Protein 6SXT (pdb70)

Solvent-accessible surface area: 16360 Å² total

Organism: Aspergillus kawachii (strain NBRC 4308) (NCBI:txid1033177)

Radius of gyration: 22.8 Å; Cα contacts (8 Å, |Δi|>4): 1536; chains: 1; bounding box: 48×41×76 Å

CATH classification: 2.60.120.200 (+1 more: 2.80.10.50)

Sequence (482 aa):
SMGPCDIYEAGDTPCVAAHSTTRALYSSFSGALYQLQRGSDDTTTTISPLTAGGIIADASAQDTFCANTTCLITIIYDQSGNGNHLTQAPPGGFDGPDTDGYDNLASAIGAPVTLNGQKAYGVFMSPGTGYRNNEATGTATGDEAEGMYAVLDGTHYNDACCFDYGNAETSSTDTGAGHMEAIYLGNSTTWGYGAGDGPWIMVDMENNLFSGADEGYNSGDPSISSYRFVTAAVKGGADKWAIRGANAASGSLSTYYYSGARPDYSGYNPMSKEGAIILGIGGDNSNGAQGTFYEGVMTSSGYPSDDDTENSVQENIVAAKYVVVGSLVSGPSFTTSGEVVSLRVTTPGYTTRYIAHTDTTVNTQVVDDDSSTTLKEEASWTVVTGLANSQCFSFESVDTPGSYIRHYNFELLLNANDGTKQFHEDATFCPQAALNGEGTSLRSWSYPTRYFRHYENVLYAASNGGVQTTFDSKTSFNNDVSFEIETAFA

Nearest PDB structures (foldseek):
  6sxr-assembly1_A  TM=1.002E+00  e=0.000E+00  Aspergillus luchuensis IFO 4308
  6sxs-assembly1_AAA  TM=1.002E+00  e=0.000E+00  Aspergillus luchuensis
  2d44-assembly1_A  TM=1.001E+00  e=3.714E-102  Aspergillus luchuensis
  3kmv-assembly7_G  TM=8.629E-01  e=7.982E-12  Acetivibrio thermocellus ATCC 27405
  3akh-assembly1_A  TM=3.913E-01  e=1.764E-13  Streptomyces avermitilis MA-4680 = NBRC 14893

Secondary structure (DSSP, 8-state):
---HHHHHHHTT--EEEEEESSB-SSTT--S--EEEEETTT--EEEE-BSSTT-BB-HHHHHHHTTTS-EEEEEE--TTSS---BEEPPP-SS--SSGGGPPBPEEEEEEEEEETTEEEEEEEE-TTB-EEESS--S---BT--EEEEEEEETTS--SSS--EEEEE-TTSS---TTS-EEEEEE---SS-B-STT--EEEEE-SS-EESSSSSSB-TTSPPP--SEEEEEEEEETTEEEEEEEETTEEEEEEEEEESPPSSTT-SS--B--EEEESS-TT------EEEEEEEEESS---HHHHHHHHHHHHHH-EEEPP---SS---TT-EEEEEE-STT-TTEEEEEETTEEEEEE--TTS-HHHHHHT-EEEEE-SS-TTSEEEEESSSTTEEEEEETTEEEEEE--S-HHHHHHT-EEEEE-TTSSSEEEEESSSTT-EEEEETTEEEEE-SS-SSGGG-STTHHHHT-EEEEE---

InterPro domains:
  IPR007934 Alpha-L-arabinofuranosidase B, arabinose-binding domain [PF05270] (352-492)
  IPR013320 Concanavalin A-like lectin/glucanase domain superfamily [SSF49899] (19-336)
  IPR015289 Alpha-L-arabinofuranosidase B, catalytic [PF09206] (20-333)
  IPR036195 Alpha-L-arabinofuranosidase B, arabinose-binding domain superfamily [SSF110221] (339-498)
  IPR038964 Alpha-L-arabinofuranosidase B [PTHR39447] (6-498)

GO terms:
  GO:0005576 extracellular region (C, IDA)
  GO:0019566 arabinose metabolic process (P, IDA)
  GO:0046556 alpha-L-arabinofuranosidase activity (F, IDA)

Structure (mmCIF, N/CA/C/O backbone):
data_6SXT
#
_entry.id   6SXT
#
_cell.length_a   112.232
_cell.length_b   112.232
_cell.length_c   342.730
_cell.angle_alpha   90.000
_cell.angle_beta   90.000
_cell.angle_gamma   120.000
#
_symmetry.space_group_name_H-M   'H 3 2'
#
loop_
_entity.id
_entity.type
_entity.pdbx_description
1 polymer 'Alpha-L-arabinofuranosidase B'
2 branched 2-acetamido-2-deoxy-beta-D-glucopyranose-(1-4)-2-acetamido-2-deoxy-beta-D-glucopyranose
3 non-polymer ALANINE
4 non-polymer 2-acetamido-2-deoxy-beta-D-glucopyranose
5 non-polymer 'SULFATE ION'
6 non-polymer [(1~{S},2~{S},3~{S},4~{S})-2-(hydroxym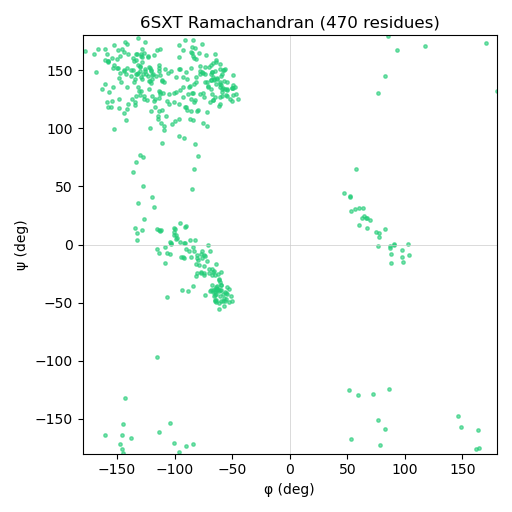ethyl)-3,4-bis(oxidanyl)cyclopentyl]azanium
7 non-polymer 'ACETATE ION'
8 non-polymer DI(HYDROXYETHYL)ETHER
9 non-polymer 'TRIETHYLENE GLYCOL'
10 non-polymer 1,2-ETHANEDIOL
11 water water
#
loop_
_atom_site.group_PDB
_atom_site.id
_atom_site.type_symbol
_atom_site.label_atom_id
_atom_site.label_alt_id
_atom_site.label_comp_id
_atom_site.label_asym_id
_atom_site.label_entity_id
_atom_site.label_seq_id
_atom_site.pdbx_PDB_ins_code
_atom_site.Cartn_x
_atom_site.Cartn_y
_atom_site.Cartn_z
_atom_site.occupancy
_atom_site.B_iso_or_equiv
_atom_site.auth_seq_id
_atom_site.auth_comp_id
_atom_site.auth_asym_id
_atom_site.auth_atom_id
_atom_site.pdbx_PDB_model_num
ATOM 1 N N . SER A 1 1 ? -42.287 25.347 57.856 1.000 63.550 17 SER A N 1
ATOM 2 C CA . SER A 1 1 ? -40.911 25.678 57.504 1.000 54.250 17 SER A CA 1
ATOM 3 C C . SER A 1 1 ? -40.655 27.158 57.843 1.000 47.740 17 SER A C 1
ATOM 4 O O . SER A 1 1 ? -41.473 27.789 58.593 1.000 43.310 17 SER A O 1
ATOM 14 N N . MET A 1 2 ? -39.491 27.671 57.451 1.000 38.050 18 MET A N 1
ATOM 15 C CA . MET A 1 2 ? -39.102 29.057 57.785 1.000 29.690 18 MET A CA 1
ATOM 16 C C . MET A 1 2 ? -38.626 29.676 56.477 1.000 29.970 18 MET A C 1
ATOM 17 O O . MET A 1 2 ? -37.839 29.036 55.770 1.000 33.330 18 MET A O 1
ATOM 31 N N . GLY A 1 3 ? -39.108 30.861 56.171 1.000 19.980 19 GLY A N 1
ATOM 32 C CA . GLY A 1 3 ? -38.552 31.649 55.069 1.000 18.800 19 GLY A CA 1
ATOM 33 C C . GLY A 1 3 ? -37.435 32.558 55.566 1.000 16.120 19 GLY A C 1
ATOM 34 O O . GLY A 1 3 ? -37.225 32.699 56.770 1.000 16.730 19 GLY A O 1
ATOM 38 N N . PRO A 1 4 ? -36.759 33.289 54.647 1.000 16.430 20 PRO A N 1
ATOM 39 C CA . PRO A 1 4 ? -35.658 34.158 55.058 1.000 16.990 20 PRO A CA 1
ATOM 40 C C . PRO A 1 4 ? -36.031 35.092 56.198 1.000 16.590 20 PRO A C 1
ATOM 41 O O . PRO A 1 4 ? -35.240 35.269 57.138 1.000 16.650 20 PRO A O 1
ATOM 52 N N . CYS A 1 5 ? -37.207 35.726 56.158 1.000 15.800 21 CYS A N 1
ATOM 53 C CA . CYS A 1 5 ? -37.559 36.711 57.214 1.000 15.970 21 CYS A CA 1
ATOM 54 C C . CYS A 1 5 ? -37.924 36.004 58.528 1.000 16.760 21 CYS A C 1
ATOM 55 O O . CYS A 1 5 ? -37.718 36.615 59.574 1.000 17.370 21 CYS A O 1
ATOM 62 N N . ASP A 1 6 ? -38.365 34.752 58.477 1.000 16.210 22 ASP A N 1
ATOM 63 C CA . ASP A 1 6 ? -38.570 34.013 59.742 1.000 16.470 22 ASP A CA 1
ATOM 64 C C . ASP A 1 6 ? -37.210 33.748 60.389 1.000 17.150 22 ASP A C 1
ATOM 65 O O . ASP A 1 6 ? -37.137 33.811 61.616 1.000 18.410 22 ASP A O 1
ATOM 74 N N . ILE A 1 7 ? -36.213 33.434 59.560 1.000 17.830 23 ILE A N 1
ATOM 75 C CA . ILE A 1 7 ? -34.828 33.165 60.026 1.000 17.040 23 ILE A CA 1
ATOM 76 C C . ILE A 1 7 ? -34.260 34.434 60.632 1.000 18.290 23 ILE A C 1
ATOM 77 O O . ILE A 1 7 ? -33.708 34.399 61.753 1.000 18.330 23 ILE A O 1
ATOM 93 N N . TYR A 1 8 ? -34.392 35.582 59.960 1.000 16.810 24 TYR A N 1
ATOM 94 C CA . TYR A 1 8 ? -33.884 36.848 60.494 1.000 17.210 24 TYR A CA 1
ATOM 95 C C . TYR A 1 8 ? -34.594 37.174 61.813 1.000 19.090 24 TYR A C 1
ATOM 96 O O . TYR A 1 8 ? -33.928 37.611 62.776 1.000 18.490 24 TYR A O 1
ATOM 114 N N . GLU A 1 9 ? -35.900 36.924 61.901 1.000 18.870 25 GLU A N 1
ATOM 115 C CA . GLU A 1 9 ? -36.654 37.211 63.139 1.000 20.490 25 GLU A CA 1
ATOM 116 C C . GLU A 1 9 ? -36.104 36.321 64.262 1.000 21.030 25 GLU A C 1
ATOM 117 O O . GLU A 1 9 ? -35.941 36.850 65.405 1.000 21.370 25 GLU A O 1
ATOM 129 N N . ALA A 1 10 ? -35.831 35.061 63.988 1.000 20.020 26 ALA A N 1
ATOM 130 C CA . ALA A 1 10 ? -35.339 34.095 65.008 1.000 21.670 26 ALA A CA 1
ATOM 131 C C . ALA A 1 10 ? -33.957 34.540 65.497 1.000 24.900 26 ALA A C 1
ATOM 132 O O . ALA A 1 10 ? -33.588 34.206 66.626 1.000 24.840 26 ALA A O 1
ATOM 139 N N . GLY A 1 11 ? -33.191 35.266 64.689 1.000 21.400 27 GLY A N 1
ATOM 140 C CA . GLY A 1 11 ? -31.873 35.792 65.077 1.000 23.650 27 GLY A CA 1
ATOM 141 C C . GLY A 1 11 ? -31.963 37.119 65.773 1.000 22.230 27 GLY A C 1
ATOM 142 O O . GLY A 1 11 ? -30.895 37.726 66.013 1.000 26.750 27 GLY A O 1
ATOM 146 N N . ASP A 1 12 ? -33.164 37.629 66.031 1.000 21.900 28 ASP A N 1
ATOM 147 C CA . ASP A 1 12 ? -33.458 38.909 66.717 1.000 23.660 28 ASP A CA 1
ATOM 148 C C . ASP A 1 12 ? -32.918 40.078 65.890 1.000 23.190 28 ASP A C 1
ATOM 149 O O . ASP A 1 12 ? -32.659 41.152 66.434 1.000 22.310 28 ASP A O 1
ATOM 158 N N . THR A 1 13 ? -32.899 39.926 64.557 1.000 20.200 29 THR A N 1
ATOM 159 C CA . THR A 1 13 ? -32.555 41.014 63.609 1.000 18.980 29 THR A CA 1
ATOM 160 C C . THR A 1 13 ? -33.623 40.967 62.523 1.000 20.390 29 THR A C 1
ATOM 161 O O . THR A 1 13 ? -33.351 40.538 61.394 1.000 18.660 29 THR A O 1
ATOM 172 N N . PRO A 1 14 ? -34.878 41.355 62.828 1.000 21.230 30 PRO A N 1
ATOM 173 C CA . PRO A 1 14 ? -36.015 41.056 61.946 1.000 19.920 30 PRO A CA 1
ATOM 174 C C . PRO A 1 14 ? -36.006 41.939 60.691 1.000 18.270 30 PRO A C 1
ATOM 175 O O . PRO A 1 14 ? -35.481 43.051 60.646 1.000 17.730 30 PRO A O 1
ATOM 186 N N . CYS A 1 15 ? -36.604 41.403 59.613 1.000 17.680 31 CYS A N 1
ATOM 187 C CA . CYS A 1 15 ? -36.836 42.190 58.398 1.000 17.190 31 CYS A CA 1
ATOM 188 C C . CYS A 1 15 ? -37.713 43.389 58.729 1.000 17.240 31 CYS A C 1
ATOM 189 O O . CYS A 1 15 ? -38.755 43.265 59.443 1.000 17.960 31 CYS A O 1
ATOM 196 N N . VAL A 1 16 ? -37.350 44.525 58.170 1.000 15.650 32 VAL A N 1
ATOM 197 C CA . VAL A 1 16 ? -38.195 45.729 58.150 1.000 16.010 32 VAL A CA 1
ATOM 198 C C . VAL A 1 16 ? -38.637 46.085 56.741 1.000 16.620 32 VAL A C 1
ATOM 199 O O . VAL A 1 16 ? -39.439 47.011 56.576 1.000 17.530 32 VAL A O 1
ATOM 212 N N . ALA A 1 17 ? -38.114 45.403 55.728 1.000 15.420 33 ALA A N 1
ATOM 213 C CA . ALA A 1 17 ? -38.595 45.536 54.343 1.000 15.260 33 ALA A CA 1
ATOM 214 C C . ALA A 1 17 ? -38.259 44.221 53.680 1.000 15.310 33 ALA A C 1
ATOM 215 O O . ALA A 1 17 ? -37.124 43.723 53.859 1.000 16.460 33 ALA A O 1
ATOM 222 N N . ALA A 1 18 ? -39.183 43.666 52.925 1.000 13.950 34 ALA A N 1
ATOM 223 C CA . ALA A 1 18 ? -38.988 42.318 52.348 1.000 14.890 34 ALA A CA 1
ATOM 224 C C . ALA A 1 18 ? -39.637 42.333 50.970 1.000 14.670 34 ALA A C 1
ATOM 225 O O . ALA A 1 18 ? -40.874 42.491 50.859 1.000 14.760 34 ALA A O 1
ATOM 232 N N . HIS A 1 19 ? -38.839 42.221 49.943 1.000 13.970 35 HIS A N 1
ATOM 233 C CA . HIS A 1 19 ? -39.288 42.487 48.556 1.000 13.580 35 HIS A CA 1
ATOM 234 C C . HIS A 1 19 ? -38.960 41.293 47.650 1.000 14.250 35 HIS A C 1
ATOM 235 O O . HIS A 1 19 ? -37.793 40.889 47.570 1.000 13.590 35 HIS A O 1
ATOM 250 N N . SER A 1 20 ? -39.945 40.746 46.957 1.000 13.330 36 SER A N 1
ATOM 251 C CA . SER A 1 20 ? -39.665 39.688 45.966 1.000 14.230 36 SER A CA 1
ATOM 252 C C . SER A 1 20 ? -40.822 39.578 45.006 1.000 14.800 36 SER A C 1
ATOM 253 O O . SER A 1 20 ? -41.980 39.567 45.446 1.000 15.330 36 SER A O 1
ATOM 261 N N . THR A 1 21 ? -40.506 39.418 43.720 1.000 14.030 37 THR A N 1
ATOM 262 C CA . THR A 1 21 ? -41.501 39.091 42.701 1.000 13.060 37 THR A CA 1
ATOM 263 C C . THR A 1 21 ? -41.570 37.592 42.482 1.000 14.120 37 THR A C 1
ATOM 264 O O . THR A 1 21 ? -42.448 37.160 41.740 1.000 14.780 37 THR A O 1
ATOM 275 N N . THR A 1 22 ? -40.636 36.833 43.028 1.000 13.900 38 THR A N 1
ATOM 276 C CA . THR A 1 22 ? -40.588 35.377 42.822 1.000 13.400 38 THR A CA 1
ATOM 277 C C . THR A 1 22 ? -41.309 34.600 43.914 1.000 13.910 38 THR A C 1
ATOM 278 O O . THR A 1 22 ? -41.869 33.546 43.590 1.000 14.660 38 THR A O 1
ATOM 289 N N . ARG A 1 23 ? -41.193 35.012 45.174 1.000 13.760 39 ARG A N 1
ATOM 290 C CA . ARG A 1 23 ? -41.687 34.162 46.282 1.000 13.650 39 ARG A CA 1
ATOM 291 C C . ARG A 1 23 ? -41.966 34.941 47.544 1.000 14.180 39 ARG A C 1
ATOM 292 O O . ARG A 1 23 ? -41.435 36.042 47.780 1.000 14.780 39 ARG A O 1
ATOM 313 N N . ALA A 1 24 ? -42.807 34.348 48.378 1.000 14.290 40 ALA A N 1
ATOM 314 C CA . ALA A 1 24 ? -42.957 34.793 49.761 1.000 15.190 40 ALA A CA 1
ATOM 315 C C . ALA A 1 24 ? -41.657 34.609 50.529 1.000 14.610 40 ALA A C 1
ATOM 316 O O . ALA A 1 24 ? -40.960 33.568 50.331 1.000 15.440 40 ALA A O 1
ATOM 323 N N . LEU A 1 25 ? -41.352 35.550 51.414 1.000 15.020 41 LEU A N 1
ATOM 324 C CA . LEU A 1 25 ? -40.118 35.484 52.222 1.000 14.230 41 LEU A CA 1
ATOM 325 C C . LEU A 1 25 ? -40.423 35.170 53.678 1.000 16.180 41 LEU A C 1
ATOM 326 O O . LEU A 1 25 ? -39.491 35.128 54.499 1.000 16.040 41 LEU A O 1
ATOM 342 N N . TYR A 1 26 ? -41.699 35.047 54.009 1.000 16.140 42 TYR A N 1
ATOM 343 C CA . TYR A 1 26 ? -42.187 34.524 55.322 1.000 15.970 42 TYR A CA 1
ATOM 344 C C . TYR A 1 26 ? -43.016 33.293 55.031 1.000 17.620 42 TYR A C 1
ATOM 345 O O . TYR A 1 26 ? -43.830 33.314 54.117 1.000 16.280 42 TYR A O 1
ATOM 363 N N . SER A 1 27 ? -42.918 32.285 55.886 1.000 17.760 43 SER A N 1
ATOM 364 C CA . SER A 1 27 ? -43.683 31.031 55.707 1.000 20.190 43 SER A CA 1
ATOM 365 C C . SER A 1 27 ? -45.188 31.299 55.773 1.000 20.750 43 SER A C 1
ATOM 366 O O . SER A 1 27 ? -45.922 30.541 55.137 1.000 23.040 43 SER A O 1
ATOM 374 N N . SER A 1 28 ? -45.662 32.335 56.419 1.000 19.760 44 SER A N 1
ATOM 375 C CA . SER A 1 28 ? -47.122 32.518 56.534 1.000 22.490 44 SER A CA 1
ATOM 376 C C . SER A 1 28 ? -47.605 33.593 55.563 1.000 22.910 44 SER A C 1
ATOM 377 O O . SER A 1 28 ? -48.811 33.962 55.610 1.000 22.890 44 SER A O 1
ATOM 385 N N . PHE A 1 29 ? -46.721 34.187 54.752 1.000 19.010 45 PHE A N 1
ATOM 386 C CA . PHE A 1 29 ? -47.148 35.314 53.887 1.000 17.920 45 PHE A CA 1
ATOM 387 C C . PHE A 1 29 ? -47.969 34.789 52.713 1.000 17.080 45 PHE A C 1
ATOM 388 O O . PHE A 1 29 ? -47.496 33.925 51.934 1.000 17.510 45 PHE A O 1
ATOM 405 N N . SER A 1 30 ? -49.167 35.355 52.533 1.000 17.160 46 SER A N 1
ATOM 406 C CA . SER A 1 30 ? -50.049 34.969 51.419 1.000 17.470 46 SER A CA 1
ATOM 407 C C . SER A 1 30 ? -50.600 36.195 50.701 1.000 17.980 46 SER A C 1
ATOM 408 O O . SER A 1 30 ? -51.436 35.980 49.806 1.000 19.430 46 SER A O 1
ATOM 416 N N . GLY A 1 31 ? -50.115 37.385 50.984 1.000 17.380 47 GLY A N 1
ATOM 417 C CA . GLY A 1 31 ? -50.581 38.600 50.344 1.000 18.370 47 GLY A CA 1
ATOM 418 C C . GLY A 1 31 ? -49.904 38.859 49.013 1.000 16.910 47 GLY A C 1
ATOM 419 O O . GLY A 1 31 ? -49.198 38.013 48.506 1.000 17.120 47 GLY A O 1
ATOM 423 N N . ALA A 1 32 ? -50.163 40.042 48.470 1.000 16.740 48 ALA A N 1
ATOM 424 C CA . ALA A 1 32 ? -49.627 40.420 47.165 1.000 14.920 48 ALA A CA 1
ATOM 425 C C . ALA A 1 32 ? -48.109 40.590 47.249 1.000 15.030 48 ALA A C 1
ATOM 426 O O . ALA A 1 32 ? -47.581 41.267 48.130 1.000 15.330 48 ALA A O 1
ATOM 433 N N . LEU A 1 33 ? -47.441 40.014 46.272 1.000 14.410 49 LEU A N 1
ATOM 434 C CA . LEU A 1 33 ? -45.982 40.157 46.110 1.000 14.210 49 LEU A CA 1
ATOM 435 C C . LEU A 1 33 ? -45.658 41.379 45.272 1.000 14.100 49 LEU A C 1
ATOM 436 O O . LEU A 1 33 ? -44.679 42.104 45.592 1.000 14.450 49 LEU A O 1
ATOM 452 N N . TYR A 1 34 ? -46.435 41.619 44.222 1.000 14.030 50 TYR A N 1
ATOM 453 C CA . TYR A 1 34 ? -46.191 42.741 43.295 1.000 13.450 50 TYR A CA 1
ATOM 454 C C . TYR A 1 34 ? -47.462 43.088 42.531 1.000 14.120 50 TYR A C 1
ATOM 455 O O . TYR A 1 34 ? -48.412 42.293 42.519 1.000 14.710 50 TYR A O 1
ATOM 473 N N . GLN A 1 35 ? -47.427 44.271 41.941 1.000 14.790 51 GLN A N 1
ATOM 474 C CA . GLN A 1 35 ? -48.487 44.775 41.059 1.000 14.660 51 GLN A CA 1
ATOM 475 C C . GLN A 1 35 ? -47.978 44.855 39.618 1.000 14.090 51 GLN A C 1
ATOM 476 O O . GLN A 1 35 ? -46.833 45.263 39.402 1.000 15.070 51 GLN A O 1
ATOM 490 N N . LEU A 1 36 ? -48.864 44.493 38.718 1.000 15.120 52 LEU A N 1
ATOM 491 C CA . LEU A 1 36 ? -48.676 44.607 37.266 1.000 15.240 52 LEU A CA 1
ATOM 492 C C . LEU A 1 36 ? -49.553 45.717 36.718 1.000 15.820 52 LEU A C 1
ATOM 493 O O . LEU A 1 36 ? -50.687 45.865 37.217 1.000 15.910 52 LEU A O 1
ATOM 509 N N . GLN A 1 37 ? -49.106 46.337 35.635 1.000 16.270 53 GLN A N 1
ATOM 510 C CA . GLN A 1 37 ? -49.939 47.239 34.813 1.000 15.940 53 GLN A CA 1
ATOM 511 C C . GLN A 1 37 ? -49.777 46.795 33.371 1.000 17.040 53 GLN A C 1
ATOM 512 O O . GLN A 1 37 ? -48.618 46.623 32.956 1.000 16.640 53 GLN A O 1
ATOM 526 N N . ARG A 1 38 ? -50.866 46.580 32.668 1.000 15.370 54 ARG A N 1
ATOM 527 C CA . ARG A 1 38 ? -50.800 46.117 31.270 1.000 16.000 54 ARG A CA 1
ATOM 528 C C . ARG A 1 38 ? -51.084 47.269 30.320 1.000 17.550 54 ARG A C 1
ATOM 529 O O . ARG A 1 38 ? -51.883 48.160 30.620 1.000 17.150 54 ARG A O 1
ATOM 550 N N . GLY A 1 39 ? -50.477 47.190 29.145 1.000 16.960 55 GLY A N 1
ATOM 551 C CA . GLY A 1 39 ? -50.559 48.312 28.200 1.000 17.780 55 GLY A CA 1
ATOM 552 C C . GLY A 1 39 ? -51.868 48.397 27.468 1.000 19.200 55 GLY A C 1
ATOM 553 O O . GLY A 1 39 ? -52.215 49.517 26.989 1.000 21.020 55 GLY A O 1
ATOM 557 N N . SER A 1 40 ? -52.600 47.325 27.333 1.000 17.570 56 SER A N 1
ATOM 558 C CA . SER A 1 40 ? -53.861 47.282 26.544 1.000 19.720 56 SER A CA 1
ATOM 559 C C . SER A 1 40 ? -54.886 48.258 27.119 1.000 21.920 56 SER A C 1
ATOM 560 O O . SER A 1 40 ? -55.515 49.038 26.385 1.000 22.190 56 SER A O 1
ATOM 568 N N . ASP A 1 41 ? -55.053 48.296 28.436 1.000 18.320 57 ASP A N 1
ATOM 569 C CA . ASP A 1 41 ? -56.086 49.156 29.051 1.000 19.200 57 ASP A CA 1
ATOM 570 C C . ASP A 1 41 ? -55.513 49.955 30.227 1.000 19.110 57 ASP A C 1
ATOM 571 O O . ASP A 1 41 ? -56.281 50.688 30.896 1.000 19.400 57 ASP A O 1
ATOM 580 N N . ASP A 1 42 ? -54.212 49.862 30.506 1.000 17.090 58 ASP A N 1
ATOM 581 C CA . ASP A 1 42 ? -53.537 50.549 31.608 1.000 18.290 58 ASP A CA 1
ATOM 582 C C . ASP A 1 42 ? -54.104 50.160 32.980 1.000 16.780 58 ASP A C 1
ATOM 583 O O . ASP A 1 42 ? -53.762 50.880 33.933 1.000 18.290 58 ASP A O 1
ATOM 592 N N . THR A 1 43 ? -54.845 49.073 33.066 1.000 15.360 59 THR A N 1
ATOM 593 C CA . THR A 1 43 ? -55.316 48.622 34.386 1.000 16.080 59 THR A CA 1
ATOM 594 C C . THR A 1 43 ? -54.253 47.759 35.075 1.000 16.300 59 THR A C 1
ATOM 595 O O . THR A 1 43 ? -53.276 47.326 34.475 1.000 15.640 59 THR A O 1
ATOM 606 N N . THR A 1 44 ? -54.493 47.485 36.332 1.000 15.510 60 THR A N 1
ATOM 607 C CA . THR A 1 44 ? -53.524 46.748 37.181 1.000 15.820 60 THR A CA 1
ATOM 608 C C . THR A 1 44 ? -54.128 45.513 37.788 1.000 16.090 60 THR A C 1
ATOM 609 O O . THR A 1 44 ? -55.365 45.349 37.835 1.000 15.360 60 THR A O 1
ATOM 620 N N . THR A 1 45 ? -53.265 44.615 38.251 1.000 15.470 61 THR A N 1
ATOM 621 C CA . THR A 1 45 ? -53.672 43.474 39.056 1.000 15.700 61 THR A CA 1
ATOM 622 C C . THR A 1 45 ? -52.511 43.158 39.983 1.000 14.950 61 THR A C 1
ATOM 623 O O . THR A 1 45 ? -51.384 43.670 39.769 1.000 16.000 61 THR A O 1
ATOM 634 N N . THR A 1 46 ? -52.783 42.317 40.958 1.000 14.840 62 THR A N 1
ATOM 635 C CA . THR A 1 46 ? -51.716 41.865 41.876 1.000 14.590 62 THR A CA 1
ATOM 636 C C . THR A 1 46 ? -51.445 40.393 41.700 1.000 15.730 62 THR A C 1
ATOM 637 O O . THR A 1 46 ? -52.303 39.604 41.289 1.000 16.230 62 THR A O 1
ATOM 648 N N . ILE A 1 47 ? -50.201 40.009 41.999 1.000 14.470 63 ILE A N 1
ATOM 649 C CA . ILE A 1 47 ? -49.742 38.619 41.994 1.000 14.930 63 ILE A CA 1
ATOM 650 C C . ILE A 1 47 ? -49.332 38.245 43.408 1.000 14.250 63 ILE A C 1
ATOM 651 O O . ILE A 1 47 ? -48.455 38.896 43.985 1.000 14.620 63 ILE A O 1
ATOM 667 N N . SER A 1 48 ? -49.938 37.165 43.893 1.000 15.330 64 SER A N 1
ATOM 668 C CA . SER A 1 48 ? -49.698 36.581 45.231 1.000 15.770 64 SER A CA 1
ATOM 669 C C . SER A 1 48 ? -49.026 35.225 45.049 1.000 14.750 64 SER A C 1
ATOM 670 O O . SER A 1 48 ? -49.050 34.633 43.972 1.000 16.140 64 SER A O 1
ATOM 678 N N . PRO A 1 49 ? -48.510 34.641 46.140 1.000 14.760 65 PRO A N 1
ATOM 679 C CA . PRO A 1 49 ? -48.032 33.278 46.069 1.000 15.400 65 PRO A CA 1
ATOM 680 C C . PRO A 1 49 ? -49.213 32.336 45.870 1.000 15.750 65 PRO A C 1
ATOM 681 O O . PRO A 1 49 ? -50.317 32.617 46.317 1.000 17.760 65 PRO A O 1
ATOM 692 N N . LEU A 1 50 ? -48.917 31.190 45.285 1.000 16.050 66 LEU A N 1
ATOM 693 C CA . LEU A 1 50 ? -49.994 30.180 45.065 1.000 16.800 66 LEU A CA 1
ATOM 694 C C . LEU A 1 50 ? -50.383 29.483 46.349 1.000 19.310 66 LEU A C 1
ATOM 695 O O . LEU A 1 50 ? -51.525 29.043 46.423 1.000 22.030 66 LEU A O 1
ATOM 711 N N . THR A 1 51 ? -49.483 29.406 47.305 1.000 16.780 67 THR A N 1
ATOM 712 C CA . THR A 1 51 ? -49.710 28.852 48.642 1.000 18.610 67 THR A CA 1
ATOM 713 C C . THR A 1 51 ? -49.067 29.816 49.627 1.000 17.730 67 THR A C 1
ATOM 714 O O . THR A 1 51 ? -48.118 30.546 49.285 1.000 17.740 67 THR A O 1
ATOM 725 N N . ALA A 1 52 ? -49.508 29.785 50.884 1.000 19.390 68 ALA A N 1
ATOM 726 C CA . ALA A 1 52 ? -48.856 30.600 51.906 1.000 18.560 68 ALA A CA 1
ATOM 727 C C . ALA A 1 52 ? -47.401 30.209 51.995 1.000 18.300 68 ALA A C 1
ATOM 728 O O . ALA A 1 52 ? -47.029 29.012 52.068 1.000 18.770 68 ALA A O 1
ATOM 735 N N . GLY A 1 53 ? -46.526 31.207 51.982 1.000 17.530 69 GLY A N 1
ATOM 736 C CA . GLY A 1 53 ? -45.095 30.957 52.031 1.000 17.100 69 GLY A CA 1
ATOM 737 C C . GLY A 1 53 ? -44.511 30.450 50.750 1.000 18.490 69 GLY A C 1
ATOM 738 O O . GLY A 1 53 ? -43.355 30.071 50.739 1.000 19.280 69 GLY A O 1
ATOM 742 N N . GLY A 1 54 ? -45.306 30.510 49.672 1.000 16.990 70 GLY A N 1
ATOM 743 C CA . GLY A 1 54 ? -44.949 29.839 48.434 1.000 16.170 70 GLY A CA 1
ATOM 744 C C . GLY A 1 54 ? -44.426 30.751 47.333 1.000 16.700 70 GLY A C 1
ATOM 745 O O . GLY A 1 54 ? -43.887 31.847 47.565 1.000 17.410 70 GLY A O 1
ATOM 749 N N . ILE A 1 55 ? -44.621 30.277 46.119 1.000 15.950 71 ILE A N 1
ATOM 750 C CA A ILE A 1 55 ? -44.051 30.854 44.869 0.500 15.650 71 ILE A CA 1
ATOM 751 C CA B ILE A 1 55 ? -44.043 30.876 44.885 0.500 15.940 71 ILE A CA 1
ATOM 752 C C . ILE A 1 55 ? -45.116 31.702 44.175 1.000 15.230 71 ILE A C 1
ATOM 753 O O . ILE A 1 55 ? -46.290 31.324 44.152 1.000 15.650 71 ILE A O 1
ATOM 783 N N . ALA A 1 56 ? -44.705 32.821 43.574 1.000 15.590 72 ALA A N 1
ATOM 784 C CA . ALA A 1 56 ? -45.601 33.684 42.817 1.000 15.580 72 ALA A CA 1
ATOM 785 C C . ALA A 1 56 ? -46.439 32.908 41.805 1.000 15.900 72 ALA A C 1
ATOM 786 O O . ALA A 1 56 ? -45.920 31.983 41.153 1.000 16.540 72 ALA A O 1
ATOM 793 N N . ASP A 1 57 ? -47.668 33.380 41.611 1.000 16.120 73 ASP A N 1
ATOM 794 C CA . ASP A 1 57 ? -48.606 32.835 40.609 1.000 15.990 73 ASP A CA 1
ATOM 795 C C . ASP A 1 57 ? -48.254 33.378 39.223 1.000 17.210 73 ASP A C 1
ATOM 796 O O . ASP A 1 57 ? -48.899 34.313 38.696 1.000 17.190 73 ASP A O 1
ATOM 805 N N . ALA A 1 58 ? -47.196 32.846 38.630 1.000 15.670 74 ALA A N 1
ATOM 806 C CA . ALA A 1 58 ? -46.722 33.280 37.305 1.000 16.160 74 ALA A CA 1
ATOM 807 C C . ALA A 1 58 ? -47.799 33.035 36.234 1.000 15.730 74 ALA A C 1
ATOM 808 O O . ALA A 1 58 ? -47.893 33.793 35.279 1.000 15.740 74 ALA A O 1
ATOM 815 N N . SER A 1 59 ? -48.628 32.013 36.417 1.000 16.170 75 SER A N 1
ATOM 816 C CA . SER A 1 59 ? -49.677 31.733 35.439 1.000 19.080 75 SER A CA 1
ATOM 817 C C . SER A 1 59 ? -50.676 32.891 35.418 1.000 18.390 75 SER A C 1
ATOM 818 O O . SER A 1 59 ? -51.120 33.290 34.307 1.000 18.030 75 SER A O 1
ATOM 826 N N . ALA A 1 60 ? -50.986 33.455 36.582 1.000 16.560 76 ALA A N 1
ATOM 827 C CA . ALA A 1 60 ? -51.891 34.614 36.655 1.000 17.260 76 ALA A CA 1
ATOM 828 C C . ALA A 1 60 ? -51.259 35.814 35.945 1.000 16.240 76 ALA A C 1
ATOM 829 O O . ALA A 1 60 ? -51.958 36.589 35.306 1.000 16.530 76 ALA A O 1
ATOM 836 N N . GLN A 1 61 ? -49.947 35.994 36.026 1.000 15.850 77 GLN A N 1
ATOM 837 C CA . GLN A 1 61 ? -49.296 37.070 35.259 1.000 15.600 77 GLN A CA 1
ATOM 838 C C . GLN A 1 61 ? -49.443 36.816 33.759 1.000 15.870 77 GLN A C 1
ATOM 839 O O . GLN A 1 61 ? -49.843 37.718 33.036 1.000 15.690 77 GLN A O 1
ATOM 853 N N . ASP A 1 62 ? -49.116 35.606 33.331 1.000 15.170 78 ASP A N 1
ATOM 854 C CA . ASP A 1 62 ? -49.203 35.271 31.900 1.000 16.670 78 ASP A CA 1
ATOM 855 C C . ASP A 1 62 ? -50.631 35.564 31.397 1.000 17.290 78 ASP A C 1
ATOM 856 O O . ASP A 1 62 ? -50.785 36.072 30.252 1.000 17.880 78 ASP A O 1
ATOM 865 N N . THR A 1 63 ? -51.656 35.215 32.177 1.000 17.030 79 THR A N 1
ATOM 866 C CA . THR A 1 63 ? -53.051 35.452 31.767 1.000 18.940 79 THR A CA 1
ATOM 867 C C . THR A 1 63 ? -53.322 36.943 31.647 1.000 18.690 79 THR A C 1
ATOM 868 O O . THR A 1 63 ? -53.896 37.426 30.623 1.000 18.840 79 THR A O 1
ATOM 879 N N . PHE A 1 64 ? -52.929 37.715 32.647 1.000 16.850 80 PHE A N 1
ATOM 880 C CA . PHE A 1 64 ? -53.205 39.175 32.675 1.000 16.410 80 PHE A CA 1
ATOM 881 C C . PHE A 1 64 ? -52.502 39.858 31.508 1.000 17.410 80 PHE A C 1
ATOM 882 O O . PHE A 1 64 ? -53.063 40.778 30.918 1.000 18.240 80 PHE A O 1
ATOM 899 N N . CYS A 1 65 ? -51.306 39.375 31.156 1.000 16.630 81 CYS A N 1
ATOM 900 C CA . CYS A 1 65 ? -50.392 40.047 30.220 1.000 17.130 81 CYS A CA 1
ATOM 901 C C . CYS A 1 65 ? -50.561 39.508 28.779 1.000 17.710 81 CYS A C 1
ATOM 902 O O . CYS A 1 65 ? -49.792 39.925 27.908 1.000 19.440 81 CYS A O 1
ATOM 909 N N . ALA A 1 66 ? -51.487 38.588 28.538 1.000 18.620 82 ALA A N 1
ATOM 910 C CA . ALA A 1 66 ? -51.668 37.942 27.221 1.000 20.130 82 ALA A CA 1
ATOM 911 C C . ALA A 1 66 ? -51.972 39.013 26.165 1.000 18.700 82 ALA A C 1
ATOM 912 O O . ALA A 1 66 ? -52.778 39.925 26.396 1.000 18.170 82 ALA A O 1
ATOM 919 N N . ASN A 1 67 ? -51.310 38.941 25.003 1.000 19.020 83 ASN A N 1
ATOM 920 C CA . ASN A 1 67 ? -51.620 39.837 23.872 1.000 18.180 83 ASN A CA 1
ATOM 921 C C . ASN A 1 67 ? -51.423 41.293 24.253 1.000 17.270 83 ASN A C 1
ATOM 922 O O . ASN A 1 67 ? -52.120 42.147 23.719 1.000 19.220 83 ASN A O 1
ATOM 932 N N . THR A 1 68 ? -50.484 41.588 25.155 1.000 16.440 84 THR A N 1
ATOM 933 C CA . THR A 1 68 ? -50.121 42.961 25.489 1.000 17.720 84 THR A CA 1
ATOM 934 C C . THR A 1 68 ? -48.752 42.931 26.146 1.000 17.040 84 THR A C 1
ATOM 935 O O . THR A 1 68 ? -48.048 41.907 26.025 1.000 18.220 84 THR A O 1
ATOM 946 N N . THR A 1 69 ? -48.441 44.039 26.791 1.000 16.750 85 THR A N 1
ATOM 947 C CA . THR A 1 69 ? -47.168 44.249 27.502 1.000 16.370 85 THR A CA 1
ATOM 948 C C . THR A 1 69 ? -47.485 44.544 28.958 1.000 17.200 85 THR A C 1
ATOM 949 O O . THR A 1 69 ? -48.545 45.115 29.242 1.000 18.850 85 THR A O 1
ATOM 960 N N . CYS A 1 70 ? -46.566 44.196 29.837 1.000 16.490 86 CYS A N 1
ATOM 961 C CA . CYS A 1 70 ? -46.774 44.446 31.280 1.000 16.290 86 CYS A CA 1
ATOM 962 C C . CYS A 1 70 ? -45.540 45.082 31.883 1.000 17.170 86 CYS A C 1
ATOM 963 O O . CYS A 1 70 ? -44.400 44.746 31.505 1.000 16.600 86 CYS A O 1
ATOM 970 N N . LEU A 1 71 ? -45.802 45.935 32.861 1.000 15.150 87 LEU A N 1
ATOM 971 C CA . LEU A 1 71 ? -44.803 46.582 33.713 1.000 14.700 87 LEU A CA 1
ATOM 972 C C . LEU A 1 71 ? -45.082 46.157 35.151 1.000 17.100 87 LEU A C 1
ATOM 973 O O . LEU A 1 71 ? -46.257 45.959 35.516 1.000 15.840 87 LEU A O 1
ATOM 989 N N . ILE A 1 72 ? -44.015 46.040 35.923 1.000 15.160 88 ILE A N 1
ATOM 990 C CA . ILE A 1 72 ? -44.113 45.865 37.389 1.000 14.860 88 ILE A CA 1
ATOM 991 C C . ILE A 1 72 ? -44.193 47.251 38.009 1.000 14.980 88 ILE A C 1
ATOM 992 O O . ILE A 1 72 ? -43.224 47.989 37.996 1.000 15.420 88 ILE A O 1
ATOM 1008 N N . THR A 1 73 ? -45.372 47.624 38.503 1.000 14.670 89 THR A N 1
ATOM 1009 C CA . THR A 1 73 ? -45.586 48.969 39.085 1.000 15.490 89 THR A CA 1
ATOM 1010 C C . THR A 1 73 ? -45.154 49.023 40.550 1.000 16.290 89 THR A C 1
ATOM 1011 O O . THR A 1 73 ? -44.688 50.086 40.996 1.000 17.280 89 THR A O 1
ATOM 1022 N N . ILE A 1 74 ? -45.352 47.948 41.314 1.000 14.810 90 ILE A N 1
ATOM 1023 C CA . ILE A 1 74 ? -45.075 47.971 42.756 1.000 14.780 90 ILE A CA 1
ATOM 1024 C C . ILE A 1 74 ? -44.460 46.631 43.122 1.000 14.240 90 ILE A C 1
ATOM 1025 O O . ILE A 1 74 ? -44.972 45.599 42.687 1.000 14.590 90 ILE A O 1
ATOM 1041 N N . ILE A 1 75 ? -43.406 46.679 43.920 1.000 14.130 91 ILE A N 1
ATOM 1042 C CA . ILE A 1 75 ? -42.897 45.479 44.619 1.000 14.320 91 ILE A CA 1
ATOM 1043 C C . ILE A 1 75 ? -43.289 45.692 46.078 1.000 13.860 91 ILE A C 1
ATOM 1044 O O . ILE A 1 75 ? -42.787 46.586 46.739 1.000 15.580 91 ILE A O 1
ATOM 1060 N N . TYR A 1 76 ? -44.219 44.892 46.557 1.000 13.720 92 TYR A N 1
ATOM 1061 C CA . TYR A 1 76 ? -44.775 45.138 47.903 1.000 14.010 92 TYR A CA 1
ATOM 1062 C C . TYR A 1 76 ? -43.797 44.709 48.989 1.000 14.980 92 TYR A C 1
ATOM 1063 O O . TYR A 1 76 ? -42.991 43.765 48.818 1.000 14.920 92 TYR A O 1
ATOM 1081 N N . ASP A 1 77 ? -43.822 45.414 50.106 1.000 15.640 93 ASP A N 1
ATOM 1082 C CA . ASP A 1 77 ? -43.088 45.034 51.324 1.000 15.350 93 ASP A CA 1
ATOM 1083 C C . ASP A 1 77 ? -43.900 43.967 52.042 1.000 15.900 93 ASP A C 1
ATOM 1084 O O . ASP A 1 77 ? -45.003 44.279 52.552 1.000 17.330 93 ASP A O 1
ATOM 1093 N N . GLN A 1 78 ? -43.385 42.751 52.156 1.000 14.890 94 GLN A N 1
ATOM 1094 C CA . GLN A 1 78 ? -44.094 41.629 52.797 1.000 15.320 94 GLN A CA 1
ATOM 1095 C C . GLN A 1 78 ? -44.081 41.757 54.330 1.000 16.950 94 GLN A C 1
ATOM 1096 O O . GLN A 1 78 ? -44.786 40.984 54.995 1.000 17.450 94 GLN A O 1
ATOM 1110 N N . SER A 1 79 ? -43.283 42.658 54.901 1.000 16.010 95 SER A N 1
ATOM 1111 C CA . SER A 1 79 ? -43.010 42.701 56.369 1.000 16.750 95 SER A CA 1
ATOM 1112 C C . SER A 1 79 ? -44.173 43.360 57.101 1.000 20.230 95 SER A C 1
ATOM 1113 O O . SER A 1 79 ? -44.206 43.218 58.346 1.000 21.060 95 SER 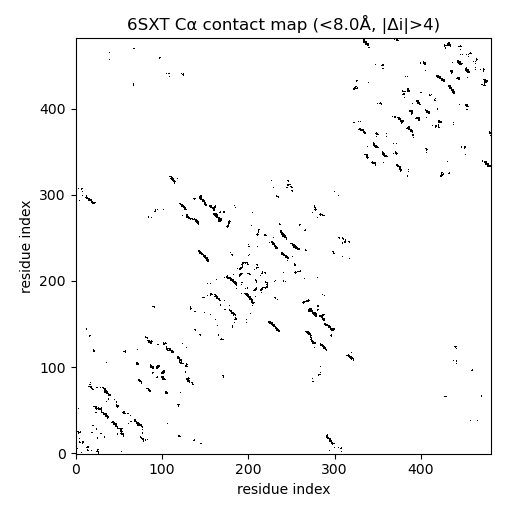A O 1
ATOM 1121 N N . GLY A 1 80 ? -45.023 44.088 56.391 1.000 20.170 96 GLY A N 1
ATOM 1122 C CA . GLY A 1 80 ? -46.100 44.826 57.069 1.000 20.150 96 GLY A CA 1
ATOM 1123 C C . GLY A 1 80 ? -45.701 46.227 57.447 1.000 22.140 96 GLY A C 1
ATOM 1124 O O . GLY A 1 80 ? -46.561 46.937 57.963 1.000 22.640 96 GLY A O 1
ATOM 1128 N N . ASN A 1 81 ? -44.484 46.670 57.161 1.000 19.360 97 ASN A N 1
ATOM 1129 C CA . ASN A 1 81 ? -44.053 48.046 57.464 1.000 19.260 97 ASN A CA 1
ATOM 1130 C C . ASN A 1 81 ? -44.539 49.058 56.415 1.000 20.810 97 ASN A C 1
ATOM 1131 O O . ASN A 1 81 ? -44.297 50.230 56.611 1.000 21.770 97 ASN A O 1
ATOM 1142 N N . GLY A 1 82 ? -45.107 48.625 55.294 1.000 18.030 98 GLY A N 1
ATOM 1143 C CA . GLY A 1 82 ? -45.588 49.538 54.256 1.000 18.990 98 GLY A CA 1
ATOM 1144 C C . GLY A 1 82 ? -44.511 50.024 53.317 1.000 17.340 98 GLY A C 1
ATOM 1145 O O . GLY A 1 82 ? -44.755 50.947 52.561 1.000 18.610 98 GLY A O 1
ATOM 1149 N N . ASN A 1 83 ? -43.319 49.401 53.316 1.000 16.010 99 ASN A N 1
ATOM 1150 C CA . ASN A 1 83 ? -42.149 49.907 52.575 1.000 16.750 99 ASN A CA 1
ATOM 1151 C C . ASN A 1 83 ? -42.178 49.442 51.116 1.000 15.860 99 ASN A C 1
ATOM 1152 O O . ASN A 1 83 ? -41.146 48.943 50.604 1.000 15.130 99 ASN A O 1
ATOM 1163 N N . HIS A 1 84 ? -43.298 49.587 50.442 1.000 15.250 100 HIS A N 1
ATOM 1164 C CA . HIS A 1 84 ? -43.453 49.123 49.045 1.000 14.980 100 HIS A CA 1
ATOM 1165 C C . HIS A 1 84 ? -42.585 49.974 48.124 1.000 15.500 100 HIS A C 1
ATOM 1166 O O . HIS A 1 84 ? -42.413 51.194 48.334 1.000 16.840 100 HIS A O 1
ATOM 1181 N N . LEU A 1 85 ? -41.981 49.332 47.128 1.000 15.200 101 LEU A N 1
ATOM 1182 C CA . LEU A 1 85 ? -41.161 50.030 46.126 1.000 15.570 101 LEU A CA 1
ATOM 1183 C C . LEU A 1 85 ? -42.008 50.403 44.915 1.000 16.350 101 LEU A C 1
ATOM 1184 O O . LEU A 1 85 ? -42.694 49.544 44.343 1.000 15.450 101 LEU A O 1
ATOM 1200 N N . THR A 1 86 ? -41.977 51.684 44.553 1.000 16.040 102 THR A N 1
ATOM 1201 C CA . THR A 1 86 ? -42.740 52.259 43.445 1.000 16.330 102 THR A CA 1
ATOM 1202 C C . THR A 1 86 ? -41.791 52.992 42.480 1.000 15.790 102 THR A C 1
ATOM 1203 O O . THR A 1 86 ? -40.570 53.163 42.745 1.000 16.090 102 THR A O 1
ATOM 1214 N N . GLN A 1 87 ? -42.337 53.453 41.388 1.000 16.680 103 GLN A N 1
ATOM 1215 C CA . GLN A 1 87 ? -41.549 54.100 40.316 1.000 15.810 103 GLN A CA 1
ATOM 1216 C C . GLN A 1 87 ? -40.680 55.195 40.924 1.000 16.450 103 GLN A C 1
ATOM 1217 O O . GLN A 1 87 ? -41.212 56.075 41.612 1.000 17.820 103 GLN A O 1
ATOM 1231 N N . ALA A 1 88 ? -39.369 55.161 40.710 1.000 15.560 104 ALA A N 1
ATOM 1232 C CA . ALA A 1 88 ? -38.463 56.074 41.394 1.000 16.010 104 ALA A CA 1
ATOM 1233 C C . ALA A 1 88 ? -38.622 57.466 40.779 1.000 16.910 104 ALA A C 1
ATOM 1234 O O . ALA A 1 88 ? -38.681 57.671 39.557 1.000 17.820 104 ALA A O 1
ATOM 1241 N N . PRO A 1 89 ? -38.601 58.482 41.674 1.000 18.360 105 PRO A N 1
ATOM 1242 C CA . PRO A 1 89 ? -38.733 59.870 41.224 1.000 18.930 105 PRO A CA 1
ATOM 1243 C C . PRO A 1 89 ? -37.428 60.502 40.802 1.000 20.700 105 PRO A C 1
ATOM 1244 O O . PRO A 1 89 ? -36.338 60.096 41.173 1.000 19.780 105 PRO A O 1
ATOM 1255 N N . PRO A 1 90 ? -37.515 61.655 40.101 1.000 20.970 106 PRO A N 1
ATOM 1256 C CA . PRO A 1 90 ? -36.311 62.412 39.817 1.000 21.310 106 PRO A CA 1
ATOM 1257 C C . PRO A 1 90 ? -35.620 62.860 41.105 1.000 20.050 106 PRO A C 1
ATOM 1258 O O . PRO A 1 90 ? -36.270 63.095 42.137 1.000 22.110 106 PRO A O 1
ATOM 1269 N N . GLY A 1 91 ? -34.312 63.009 41.036 1.000 21.000 107 GLY A N 1
ATOM 1270 C CA . GLY A 1 91 ? -33.519 63.495 42.166 1.000 20.940 107 GLY A CA 1
ATOM 1271 C C . GLY A 1 91 ? -32.389 64.386 41.680 1.000 23.620 107 GLY A C 1
ATOM 1272 O O . GLY A 1 91 ? -32.622 65.228 40.769 1.000 24.700 107 GLY A O 1
ATOM 1276 N N . GLY A 1 92 ? -31.179 64.149 42.163 1.000 22.880 108 GLY A N 1
ATOM 1277 C CA . GLY A 1 92 ? -29.978 64.817 41.641 1.000 24.700 108 GLY A CA 1
ATOM 1278 C C . GLY A 1 92 ? -29.872 64.657 40.150 1.000 25.670 108 GLY A C 1
ATOM 1279 O O . GLY A 1 92 ? -29.505 65.615 39.444 1.000 26.610 108 GLY A O 1
ATOM 1283 N N . PHE A 1 93 ? -30.237 63.471 39.626 1.000 21.200 109 PHE A N 1
ATOM 1284 C CA . PHE A 1 93 ? -30.357 63.176 38.202 1.000 21.190 109 PHE A CA 1
ATOM 1285 C C . PHE A 1 93 ? -31.809 62.925 37.867 1.000 22.880 109 PHE A C 1
ATOM 1286 O O . PHE A 1 93 ? -32.597 62.372 38.689 1.000 22.590 109 PHE A O 1
ATOM 1303 N N . ASP A 1 94 ? -32.166 63.339 36.668 1.000 23.250 110 ASP A N 1
ATOM 1304 C CA . ASP A 1 94 ? -33.478 62.986 36.103 1.000 23.180 110 ASP A CA 1
ATOM 1305 C C . ASP A 1 94 ? -33.402 61.576 35.508 1.000 20.870 110 ASP A C 1
ATOM 1306 O O . ASP A 1 94 ? -32.393 61.192 34.909 1.000 20.920 110 ASP A O 1
ATOM 1315 N N . GLY A 1 95 ? -34.492 60.868 35.649 1.000 21.100 111 GLY A N 1
ATOM 1316 C CA . GLY A 1 95 ? -34.718 59.654 34.865 1.000 20.800 111 GLY A CA 1
ATOM 1317 C C . GLY A 1 95 ? -35.294 60.011 33.501 1.000 22.250 111 GLY A C 1
ATOM 1318 O O . GLY A 1 95 ? -35.615 61.181 33.200 1.000 22.580 111 GLY A O 1
ATOM 1322 N N . PRO A 1 96 ? -35.477 59.009 32.628 1.000 20.660 112 PRO A N 1
ATOM 1323 C CA . PRO A 1 96 ? -35.911 59.237 31.255 1.000 20.980 112 PRO A CA 1
ATOM 1324 C C . PRO A 1 96 ? -37.408 59.202 31.007 1.000 21.590 112 PRO A C 1
ATOM 1325 O O . PRO A 1 96 ? -37.844 59.334 29.860 1.000 20.860 112 PRO A O 1
ATOM 1336 N N . ASP A 1 97 ? -38.190 58.998 32.077 1.000 20.500 113 ASP A N 1
ATOM 1337 C CA . ASP A 1 97 ? -39.635 58.802 31.980 1.000 19.430 113 ASP A CA 1
ATOM 1338 C C . ASP A 1 97 ? -40.323 60.140 32.230 1.000 20.960 113 ASP A C 1
ATOM 1339 O O . ASP A 1 97 ? -39.627 61.170 32.472 1.000 22.380 113 ASP A O 1
ATOM 1348 N N . THR A 1 98 ? -41.638 60.107 32.202 1.000 23.970 114 THR A N 1
ATOM 1349 C CA . THR A 1 98 ? -42.484 61.313 32.417 1.000 24.420 114 THR A CA 1
ATOM 1350 C C . THR A 1 98 ? -42.039 62.065 33.667 1.000 27.630 114 THR A C 1
ATOM 1351 O O . THR A 1 98 ? -41.868 61.457 34.735 1.000 25.000 114 THR A O 1
ATOM 1362 N N . ASP A 1 99 ? -41.809 63.379 33.516 1.000 27.310 115 ASP A N 1
ATOM 1363 C CA . ASP A 1 99 ? -41.483 64.298 34.624 1.000 28.100 115 ASP A CA 1
ATOM 1364 C C . ASP A 1 99 ? -40.155 63.888 35.286 1.000 25.790 115 ASP A C 1
ATOM 1365 O O . ASP A 1 99 ? -39.963 64.262 36.427 1.000 27.630 115 ASP A O 1
ATOM 1374 N N . GLY A 1 100 ? -39.267 63.167 34.591 1.000 24.780 116 GLY A N 1
ATOM 1375 C CA . GLY A 1 100 ? -37.957 62.762 35.111 1.000 21.670 116 GLY A CA 1
ATOM 1376 C C . GLY A 1 100 ? -38.039 61.584 36.075 1.000 20.740 116 GLY A C 1
ATOM 1377 O O . GLY A 1 100 ? -37.015 61.293 36.719 1.000 20.820 116 GLY A O 1
ATOM 1381 N N . TYR A 1 101 ? -39.190 60.941 36.180 1.000 20.580 117 TYR A N 1
ATOM 1382 C CA . TYR A 1 101 ? -39.258 59.624 36.872 1.000 19.670 117 TYR A CA 1
ATOM 1383 C C . TYR A 1 101 ? -38.421 58.619 36.095 1.000 18.490 117 TYR A C 1
ATOM 1384 O O . TYR A 1 101 ? -38.056 58.791 34.919 1.000 18.420 117 TYR A O 1
ATOM 1402 N N . ASP A 1 102 ? -38.045 57.560 36.820 1.000 16.710 118 ASP A N 1
ATOM 1403 C CA . ASP A 1 102 ? -37.357 56.436 36.169 1.000 17.240 118 ASP A CA 1
ATOM 1404 C C . ASP A 1 102 ? -38.378 55.504 35.543 1.000 16.700 118 ASP A C 1
ATOM 1405 O O . ASP A 1 102 ? -39.568 55.583 35.816 1.000 16.740 118 ASP A O 1
ATOM 1414 N N . ASN A 1 103 ? -37.915 54.686 34.603 1.000 16.570 119 ASN A N 1
ATOM 1415 C CA . ASN A 1 103 ? -38.765 53.680 33.964 1.000 15.850 119 ASN A CA 1
ATOM 1416 C C . ASN A 1 103 ? -39.146 52.584 34.998 1.000 16.330 119 ASN A C 1
ATOM 1417 O O . ASN A 1 103 ? -38.314 52.223 35.882 1.000 16.500 119 ASN A O 1
ATOM 1428 N N . LEU A 1 104 ? -40.336 52.047 34.791 1.000 16.090 120 LEU A N 1
ATOM 1429 C CA . LEU A 1 104 ? -40.722 50.743 35.384 1.000 16.110 120 LEU A CA 1
ATOM 1430 C C . LEU A 1 104 ? -40.084 49.606 34.592 1.000 15.960 120 LEU A C 1
ATOM 1431 O O . LEU A 1 104 ? -39.880 49.682 33.364 1.000 16.220 120 LEU A O 1
ATOM 1447 N N . ALA A 1 105 ? -39.869 48.488 35.271 1.000 14.850 121 ALA A N 1
ATOM 1448 C CA . ALA A 1 105 ? -39.376 47.265 34.623 1.000 14.870 121 ALA A CA 1
ATOM 1449 C C . ALA A 1 105 ? -40.473 46.540 33.887 1.000 14.790 121 ALA A C 1
ATOM 1450 O O . ALA A 1 105 ? -41.620 46.468 34.359 1.000 14.730 121 ALA A O 1
ATOM 1457 N N . SER A 1 106 ? -40.084 45.858 32.814 1.000 14.670 122 SER A N 1
ATOM 1458 C CA . SER A 1 106 ? -40.902 44.820 32.199 1.000 13.950 122 SER A CA 1
ATOM 1459 C C . SER A 1 106 ? -41.242 43.766 33.253 1.000 14.920 122 SER A C 1
ATOM 1460 O O . SER A 1 106 ? -40.416 43.501 34.115 1.000 15.790 122 SER A O 1
ATOM 1468 N N . ALA A 1 107 ? -42.375 43.117 33.088 1.000 15.060 123 ALA A N 1
ATOM 1469 C CA . ALA A 1 107 ? -42.684 41.954 33.932 1.000 15.320 123 ALA A CA 1
ATOM 1470 C C . ALA A 1 107 ? -42.055 40.666 33.417 1.000 15.000 123 ALA A C 1
ATOM 1471 O O . ALA A 1 107 ? -42.045 39.685 34.158 1.000 14.910 123 ALA A O 1
ATOM 1478 N N . ILE A 1 108 ? -41.408 40.642 32.244 1.000 15.090 124 ILE A N 1
ATOM 1479 C CA . ILE A 1 108 ? -41.033 39.355 31.590 1.000 14.620 124 ILE A CA 1
ATOM 1480 C C . ILE A 1 108 ? -39.562 39.303 31.197 1.000 16.250 124 ILE A C 1
ATOM 1481 O O . ILE A 1 108 ? -39.197 38.377 30.463 1.000 18.380 124 ILE A O 1
ATOM 1497 N N . GLY A 1 109 ? -38.736 40.217 31.665 1.000 14.740 125 GLY A N 1
ATOM 1498 C CA . GLY A 1 109 ? -37.326 40.178 31.276 1.000 15.090 125 GLY A CA 1
ATOM 1499 C C . GLY A 1 109 ? -36.492 39.185 32.061 1.000 15.290 125 GLY A C 1
ATOM 1500 O O . GLY A 1 109 ? -35.357 38.923 31.661 1.000 15.210 125 GLY A O 1
ATOM 1504 N N . ALA A 1 110 ? -37.002 38.619 33.157 1.000 13.850 126 ALA A N 1
ATOM 1505 C CA . ALA A 1 110 ? -36.191 37.767 34.041 1.000 14.200 126 ALA A CA 1
ATOM 1506 C C . ALA A 1 110 ? -36.965 36.521 34.451 1.000 16.100 126 ALA A C 1
ATOM 1507 O O . ALA A 1 110 ? -37.171 36.265 35.638 1.000 15.800 126 ALA A O 1
ATOM 1514 N N . PRO A 1 111 ? -37.336 35.675 33.497 1.000 15.080 127 PRO A N 1
ATOM 1515 C CA . PRO A 1 111 ? -37.991 34.414 33.827 1.000 14.870 127 PRO A CA 1
ATOM 1516 C C . PRO A 1 111 ? -36.999 33.484 34.524 1.000 15.760 127 PRO A C 1
ATOM 1517 O O . PRO A 1 111 ? -35.827 33.371 34.129 1.000 15.870 127 PRO A O 1
ATOM 1528 N N . VAL A 1 112 ? -37.488 32.770 35.512 1.000 14.560 128 VAL A N 1
ATOM 1529 C CA . VAL A 1 112 ? -36.755 31.743 36.270 1.000 14.220 128 VAL A CA 1
ATOM 1530 C C . VAL A 1 112 ? -37.716 30.590 36.551 1.000 14.400 128 VAL A C 1
ATOM 1531 O O . VAL A 1 112 ? -38.935 30.758 36.363 1.000 14.900 128 VAL A O 1
ATOM 1544 N N . THR A 1 113 ? -37.175 29.512 37.090 1.000 14.660 129 THR A N 1
ATOM 1545 C CA . THR A 1 113 ? -37.978 28.563 37.845 1.000 14.240 129 THR A CA 1
ATOM 1546 C C . THR A 1 113 ? -37.427 28.510 39.249 1.000 15.350 129 THR A C 1
ATOM 1547 O O . THR A 1 113 ? -36.193 28.648 39.445 1.000 15.350 129 THR A O 1
ATOM 1558 N N . LEU A 1 114 ? -38.313 28.320 40.208 1.000 14.650 130 LEU A N 1
ATOM 1559 C CA . LEU A 1 114 ? -37.960 28.025 41.621 1.000 15.930 130 LEU A CA 1
ATOM 1560 C C . LEU A 1 114 ? -38.454 26.607 41.897 1.000 16.450 130 LEU A C 1
ATOM 1561 O O . LEU A 1 114 ? -39.697 26.388 41.806 1.000 16.220 130 LEU A O 1
ATOM 1577 N N . ASN A 1 115 ? -37.518 25.690 42.056 1.000 17.520 131 ASN A N 1
ATOM 1578 C CA . ASN A 1 115 ? -37.815 24.229 42.192 1.000 20.670 131 ASN A CA 1
ATOM 1579 C C . ASN A 1 115 ? -38.817 23.782 41.114 1.000 20.390 131 ASN A C 1
ATOM 1580 O O . ASN A 1 115 ? -39.803 23.042 41.437 1.000 20.270 131 ASN A O 1
ATOM 1591 N N . GLY A 1 116 ? -38.597 24.217 39.898 1.000 16.580 132 GLY A N 1
ATOM 1592 C CA . GLY A 1 116 ? -39.352 23.819 38.702 1.000 16.850 132 GLY A CA 1
ATOM 1593 C C . GLY A 1 116 ? -40.603 24.611 38.396 1.000 15.980 132 GLY A C 1
ATOM 1594 O O . GLY A 1 116 ? -41.202 24.328 37.331 1.000 16.600 132 GLY A O 1
ATOM 1598 N N . GLN A 1 117 ? -41.003 25.563 39.228 1.000 15.210 133 GLN A N 1
ATOM 1599 C CA . GLN A 1 117 ? -42.199 26.388 39.033 1.000 15.860 133 GLN A CA 1
ATOM 1600 C C . GLN A 1 117 ? -41.746 27.743 38.485 1.000 15.590 133 GLN A C 1
ATOM 1601 O O . GLN A 1 117 ? -40.853 28.376 39.070 1.000 16.300 133 GLN A O 1
ATOM 1615 N N . LYS A 1 118 ? -42.370 28.193 37.406 1.000 15.310 134 LYS A N 1
ATOM 1616 C CA . LYS A 1 118 ? -42.001 29.469 36.772 1.000 15.830 134 LYS A CA 1
ATOM 1617 C C . LYS A 1 118 ? -42.302 30.646 37.698 1.000 15.530 134 LYS A C 1
ATOM 1618 O O . LYS A 1 118 ? -43.278 30.668 38.459 1.000 16.330 134 LYS A O 1
ATOM 1637 N N . ALA A 1 119 ? -41.411 31.631 37.656 1.000 14.230 135 ALA A N 1
ATOM 1638 C CA . ALA A 1 119 ? -41.629 32.927 38.290 1.000 14.620 135 ALA A CA 1
ATOM 1639 C C . ALA A 1 119 ? -40.836 33.962 37.526 1.000 13.780 135 ALA A C 1
ATOM 1640 O O . ALA A 1 119 ? -40.033 33.610 36.634 1.000 15.260 135 ALA A O 1
ATOM 1647 N N . TYR A 1 120 ? -41.065 35.217 37.878 1.000 14.130 136 TYR A N 1
ATOM 1648 C CA . TYR A 1 120 ? -40.487 36.369 37.147 1.000 13.870 136 TYR A CA 1
ATOM 1649 C C . TYR A 1 120 ? -39.758 37.291 38.100 1.000 15.280 136 TYR A C 1
ATOM 1650 O O . TYR A 1 120 ? -40.356 37.705 39.110 1.000 14.910 136 TYR A O 1
ATOM 1668 N N . GLY A 1 121 ? -38.494 37.610 37.769 1.000 14.480 137 GLY A N 1
ATOM 1669 C CA . GLY A 1 121 ? -37.725 38.631 38.464 1.000 13.900 137 GLY A CA 1
ATOM 1670 C C . GLY A 1 121 ? -37.889 39.999 37.846 1.000 14.570 137 GLY A C 1
ATOM 1671 O O . GLY A 1 121 ? -38.661 40.181 36.920 1.000 14.910 137 GLY A O 1
ATOM 1675 N N . VAL A 1 122 ? -37.106 40.928 38.362 1.000 14.270 138 VAL A N 1
ATOM 1676 C CA . VAL A 1 122 ? -37.189 42.351 37.962 1.000 14.420 138 VAL A CA 1
ATOM 1677 C C . VAL A 1 122 ? -35.946 42.682 37.138 1.000 14.520 138 VAL A C 1
ATOM 1678 O O . VAL A 1 122 ? -34.897 42.911 37.715 1.000 14.760 138 VAL A O 1
ATOM 1691 N N . PHE A 1 123 ? -36.092 42.674 35.825 1.000 14.880 139 PHE A N 1
ATOM 1692 C CA . PHE A 1 123 ? -34.977 42.940 34.898 1.000 14.730 139 PHE A CA 1
ATOM 1693 C C . PHE A 1 123 ? -34.942 44.447 34.647 1.000 15.530 139 PHE A C 1
ATOM 1694 O O . PHE A 1 123 ? -35.905 45.002 34.078 1.000 16.220 139 PHE A O 1
ATOM 1711 N N . MET A 1 124 ? -33.875 45.079 35.059 1.000 15.550 140 MET A N 1
ATOM 1712 C CA . MET A 1 124 ? -33.812 46.552 35.050 1.000 15.410 140 MET A CA 1
ATOM 1713 C C . MET A 1 124 ? -32.755 46.995 34.035 1.000 16.730 140 MET A C 1
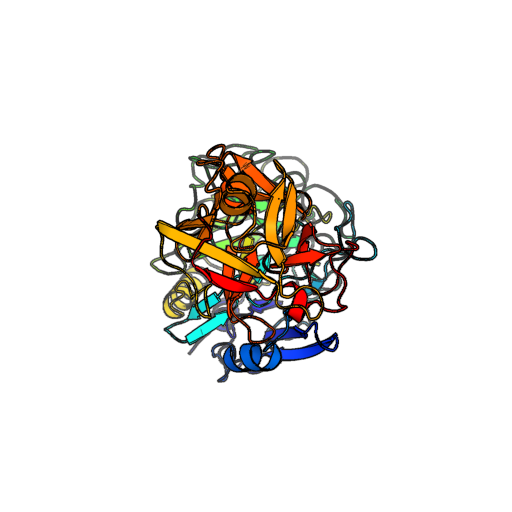ATOM 1714 O O . MET A 1 124 ? -31.584 46.661 34.180 1.000 17.090 140 MET A O 1
ATOM 1728 N N . SER A 1 125 ? -33.234 47.677 32.985 1.000 16.410 141 SER A N 1
ATOM 1729 C CA . SER A 1 125 ? -32.420 48.317 31.947 1.000 16.810 141 SER A CA 1
ATOM 1730 C C . SER A 1 125 ? -31.986 49.686 32.446 1.000 16.770 141 SER A C 1
ATOM 1731 O O . SER A 1 125 ? -32.608 50.294 33.340 1.000 16.730 141 SER A O 1
ATOM 1739 N N . PRO A 1 126 ? -30.942 50.284 31.829 1.000 16.500 142 PRO A N 1
ATOM 1740 C CA . PRO A 1 126 ? -30.529 51.625 32.225 1.000 16.600 142 PRO A CA 1
ATOM 1741 C C . PRO A 1 126 ? -31.712 52.593 32.136 1.000 17.080 142 PRO A C 1
ATOM 1742 O O . PRO A 1 126 ? -32.424 52.661 31.085 1.000 17.530 142 PRO A O 1
ATOM 1753 N N . GLY A 1 127 ? -31.920 53.315 33.230 1.000 17.610 143 GLY A N 1
ATOM 1754 C CA . GLY A 1 127 ? -33.035 54.258 33.331 1.000 18.450 143 GLY A CA 1
ATOM 1755 C C . GLY A 1 127 ? -34.182 53.736 34.174 1.000 18.380 143 GLY A C 1
ATOM 1756 O O . GLY A 1 127 ? -35.096 54.503 34.490 1.000 17.580 143 GLY A O 1
ATOM 1760 N N . THR A 1 128 ? -34.128 52.466 34.550 1.000 17.810 144 THR A N 1
ATOM 1761 C CA . THR A 1 128 ? -35.163 51.816 35.381 1.000 16.280 144 THR A CA 1
ATOM 1762 C C . THR A 1 128 ? -34.814 51.997 36.857 1.000 17.710 144 THR A C 1
ATOM 1763 O O . THR A 1 128 ? -33.646 51.877 37.241 1.000 18.060 144 THR A O 1
ATOM 1774 N N . GLY A 1 129 ? -35.828 52.211 37.698 1.000 15.700 145 GLY A N 1
ATOM 1775 C CA . GLY A 1 129 ? -35.594 52.402 39.129 1.000 15.970 145 GLY A CA 1
ATOM 1776 C C . GLY A 1 129 ? -36.844 52.358 39.943 1.000 14.730 145 GLY A C 1
ATOM 1777 O O . GLY A 1 129 ? -37.883 52.830 39.501 1.000 16.970 145 GLY A O 1
ATOM 1781 N N . TYR A 1 130 ? -36.702 51.875 41.180 1.000 15.600 146 TYR A N 1
ATOM 1782 C CA . TYR A 1 130 ? -37.750 51.870 42.201 1.000 14.810 146 TYR A CA 1
ATOM 1783 C C . TYR A 1 130 ? -37.224 52.500 43.490 1.000 14.340 146 TYR A C 1
ATOM 1784 O O . TYR A 1 130 ? -36.014 52.494 43.775 1.000 16.180 146 TYR A O 1
ATOM 1802 N N . ARG A 1 131 ? -38.162 52.988 44.303 1.000 15.160 147 ARG A N 1
ATOM 1803 C CA . ARG A 1 131 ? -37.785 53.714 45.538 1.000 16.250 147 ARG A CA 1
ATOM 1804 C C . ARG A 1 131 ? -38.922 53.768 46.510 1.000 16.450 147 ARG A C 1
ATOM 1805 O O . ARG A 1 131 ? -40.106 53.687 46.081 1.000 16.070 147 ARG A O 1
ATOM 1826 N N . ASN A 1 132 ? -38.568 53.981 47.771 1.000 17.040 148 ASN A N 1
ATOM 1827 C CA . ASN A 1 132 ? -39.556 54.364 48.815 1.000 17.840 148 ASN A CA 1
ATOM 1828 C C . ASN A 1 132 ? -38.835 55.376 49.701 1.000 17.880 148 ASN A C 1
ATOM 1829 O O . ASN A 1 132 ? -37.920 54.974 50.395 1.000 17.970 148 ASN A O 1
ATOM 1840 N N . ASN A 1 133 ? -39.204 56.657 49.584 1.000 17.620 149 ASN A N 1
ATOM 1841 C CA . ASN A 1 133 ? -38.608 57.730 50.407 1.000 18.740 149 ASN A CA 1
ATOM 1842 C C . ASN A 1 133 ? -39.390 57.973 51.701 1.000 21.490 149 ASN A C 1
ATOM 1843 O O . ASN A 1 133 ? -38.980 58.890 52.445 1.000 23.080 149 ASN A O 1
ATOM 1854 N N . GLU A 1 134 ? -40.446 57.234 51.955 1.000 19.710 150 GLU A N 1
ATOM 1855 C CA . GLU A 1 134 ? -41.255 57.369 53.197 1.000 21.860 150 GLU A CA 1
ATOM 1856 C C . GLU A 1 134 ? -41.251 56.067 54.000 1.000 21.280 150 GLU A C 1
ATOM 1857 O O . GLU A 1 134 ? -42.310 55.564 54.373 1.000 24.120 150 GLU A O 1
ATOM 1869 N N . ALA A 1 135 ? -40.100 55.427 54.082 1.000 21.810 151 ALA A N 1
ATOM 1870 C CA . ALA A 1 135 ? -39.964 54.092 54.664 1.000 20.910 151 ALA A CA 1
ATOM 1871 C C . ALA A 1 135 ? -39.978 54.181 56.171 1.000 23.600 151 ALA A C 1
ATOM 1872 O O . ALA A 1 135 ? -39.537 55.217 56.724 1.000 28.720 151 ALA A O 1
ATOM 1879 N N . THR A 1 136 ? -40.523 53.181 56.801 1.000 20.700 152 THR A N 1
ATOM 1880 C CA . THR A 1 136 ? -40.536 53.154 58.277 1.000 23.710 152 THR A CA 1
ATOM 1881 C C . THR A 1 136 ? -39.897 51.876 58.771 1.000 24.680 152 THR A C 1
ATOM 1882 O O . THR A 1 136 ? -39.940 50.814 58.122 1.000 22.820 152 THR A O 1
ATOM 1893 N N . GLY A 1 137 ? -39.231 52.006 59.911 1.000 21.310 153 GLY A N 1
ATOM 1894 C CA . GLY A 1 137 ? -38.546 50.875 60.528 1.000 20.220 153 GLY A CA 1
ATOM 1895 C C . GLY A 1 137 ? -37.122 50.665 60.057 1.000 20.390 153 GLY A C 1
ATOM 1896 O O . GLY A 1 137 ? -36.425 49.859 60.672 1.000 21.240 153 GLY A O 1
ATOM 1900 N N . THR A 1 138 ? -36.719 51.265 58.954 1.000 20.080 154 THR A N 1
ATOM 1901 C CA . THR A 1 138 ? -35.360 51.116 58.406 1.000 19.510 154 THR A CA 1
ATOM 1902 C C . THR A 1 138 ? -34.401 51.842 59.333 1.000 19.790 154 THR A C 1
ATOM 1903 O O . THR A 1 138 ? -34.767 52.867 59.998 1.000 19.740 154 THR A O 1
ATOM 1914 N N . ALA A 1 139 ? -33.167 51.361 59.336 1.000 19.680 155 ALA A N 1
ATOM 1915 C CA . ALA A 1 139 ? -32.112 51.981 60.167 1.000 19.880 155 ALA A CA 1
ATOM 1916 C C . ALA A 1 139 ? -31.797 53.394 59.673 1.000 19.290 155 ALA A C 1
ATOM 1917 O O . ALA A 1 139 ? -31.703 53.682 58.447 1.000 19.010 155 ALA A O 1
ATOM 1924 N N . THR A 1 140 ? -31.550 54.288 60.643 1.000 19.330 156 THR A N 1
ATOM 1925 C CA . THR A 1 140 ? -31.099 55.656 60.346 1.000 18.960 156 THR A CA 1
ATOM 1926 C C . THR A 1 140 ? -29.861 55.964 61.183 1.000 19.180 156 THR A C 1
ATOM 1927 O O . THR A 1 140 ? -29.557 55.193 62.125 1.000 20.980 156 THR A O 1
ATOM 1938 N N . GLY A 1 141 ? -29.143 57.007 60.795 1.000 21.200 157 GLY A N 1
ATOM 1939 C CA . GLY A 1 141 ? -27.938 57.397 61.535 1.000 21.260 157 GLY A CA 1
ATOM 1940 C C . GLY A 1 141 ? -26.941 56.247 61.555 1.000 20.330 157 GLY A C 1
ATOM 1941 O O . GLY A 1 141 ? -26.634 55.727 60.462 1.000 20.190 157 GLY A O 1
ATOM 1945 N N . ASP A 1 142 ? -26.430 55.894 62.721 1.000 19.770 158 ASP A N 1
ATOM 1946 C CA . ASP A 1 142 ? -25.389 54.841 62.844 1.000 21.150 158 ASP A CA 1
ATOM 1947 C C . ASP A 1 142 ? -26.028 53.529 63.272 1.000 19.990 158 ASP A C 1
ATOM 1948 O O . ASP A 1 142 ? -25.333 52.637 63.753 1.000 21.300 158 ASP A O 1
ATOM 1957 N N . GLU A 1 143 ? -27.357 53.408 63.210 1.000 21.010 159 GLU A N 1
ATOM 1958 C CA . GLU A 1 143 ? -28.048 52.185 63.668 1.000 21.180 159 GLU A CA 1
ATOM 1959 C C . GLU A 1 143 ? -27.654 50.991 62.780 1.000 18.970 159 GLU A C 1
ATOM 1960 O O . GLU A 1 143 ? -27.467 51.175 61.561 1.000 20.500 159 GLU A O 1
ATOM 1972 N N . ALA A 1 144 ? -27.660 49.822 63.402 1.000 19.830 160 ALA A N 1
ATOM 1973 C CA . ALA A 1 144 ? -27.291 48.581 62.722 1.000 19.130 160 ALA A CA 1
ATOM 1974 C C . ALA A 1 144 ? -28.410 48.148 61.775 1.000 19.990 160 ALA A C 1
ATOM 1975 O O . ALA A 1 144 ? -29.589 48.211 62.097 1.000 19.860 160 ALA A O 1
ATOM 1982 N N . GLU A 1 145 ? -27.958 47.534 60.691 1.000 17.500 161 GLU A N 1
ATOM 1983 C CA . GLU A 1 145 ? -28.880 46.866 59.744 1.000 17.910 161 GLU A CA 1
ATOM 1984 C C . GLU A 1 145 ? -28.146 45.753 59.004 1.000 17.970 161 GLU A C 1
ATOM 1985 O O . GLU A 1 145 ? -26.939 45.770 58.863 1.000 17.970 161 GLU A O 1
ATOM 1997 N N . GLY A 1 146 ? -28.936 44.856 58.453 1.000 16.950 162 GLY A N 1
ATOM 1998 C CA . GLY A 1 146 ? -28.457 43.934 57.414 1.000 17.290 162 GLY A CA 1
ATOM 1999 C C . GLY A 1 146 ? -29.380 43.988 56.216 1.000 16.160 162 GLY A C 1
ATOM 2000 O O . GLY A 1 146 ? -30.454 44.577 56.282 1.000 16.230 162 GLY A O 1
ATOM 2004 N N . MET A 1 147 ? -28.922 43.393 55.139 1.000 14.990 163 MET A N 1
ATOM 2005 C CA . MET A 1 147 ? -29.683 43.310 53.898 1.000 14.400 163 MET A CA 1
ATOM 2006 C C . MET A 1 147 ? -29.132 42.132 53.115 1.000 15.500 163 MET A C 1
ATOM 2007 O O . MET A 1 147 ? -27.981 41.676 53.331 1.000 16.160 163 MET A O 1
ATOM 2021 N N . TYR A 1 148 ? -29.946 41.612 52.206 1.000 14.380 164 TYR A N 1
ATOM 2022 C CA . TYR A 1 148 ? -29.417 40.715 51.163 1.000 14.020 164 TYR A CA 1
ATOM 2023 C C . TYR A 1 148 ? -30.245 40.922 49.897 1.000 13.750 164 TYR A C 1
ATOM 2024 O O . TYR A 1 148 ? -31.369 41.448 49.980 1.000 14.480 164 TYR A O 1
ATOM 2042 N N . ALA A 1 149 ? -29.703 40.484 48.783 1.000 14.010 165 ALA A N 1
ATOM 2043 C CA . ALA A 1 149 ? -30.441 40.360 47.536 1.000 14.190 165 ALA A CA 1
ATOM 2044 C C . ALA A 1 149 ? -29.952 39.148 46.797 1.000 15.050 165 ALA A C 1
ATOM 2045 O O . ALA A 1 149 ? -28.735 38.854 46.841 1.000 15.510 165 ALA A O 1
ATOM 2052 N N . VAL A 1 150 ? -30.862 38.547 46.044 1.000 13.650 166 VAL A N 1
ATOM 2053 C CA . VAL A 1 150 ? -30.466 37.538 45.033 1.000 12.970 166 VAL A CA 1
ATOM 2054 C C . VAL A 1 150 ? -30.586 38.228 43.679 1.000 14.360 166 VAL A C 1
ATOM 2055 O O . VAL A 1 150 ? -31.674 38.755 43.328 1.000 14.030 166 VAL A O 1
ATOM 2068 N N . LEU A 1 151 ? -29.476 38.283 42.966 1.000 13.800 167 LEU A N 1
ATOM 2069 C CA . LEU A 1 151 ? -29.303 39.044 41.716 1.000 14.480 167 LEU A CA 1
ATOM 2070 C C . LEU A 1 151 ? -28.770 38.124 40.617 1.000 15.330 167 LEU A C 1
ATOM 2071 O O . LEU A 1 151 ? -28.291 37.036 40.868 1.000 15.230 167 LEU A O 1
ATOM 2087 N N . ASP A 1 152 ? -28.878 38.608 39.392 1.000 14.990 168 ASP A N 1
ATOM 2088 C CA . ASP A 1 152 ? -28.275 37.959 38.194 1.000 15.470 168 ASP A CA 1
ATOM 2089 C C . ASP A 1 152 ? -26.834 38.423 38.123 1.000 15.980 168 ASP A C 1
ATOM 2090 O O . ASP A 1 152 ? -26.582 39.580 37.776 1.000 17.150 168 ASP A O 1
ATOM 2099 N N . GLY A 1 153 ? -25.878 37.560 38.439 1.000 16.200 169 GLY A N 1
ATOM 2100 C CA . GLY A 1 153 ? -24.481 37.974 38.396 1.000 16.790 169 GLY A CA 1
ATOM 2101 C C . GLY A 1 153 ? -23.945 38.234 37.002 1.000 18.490 169 GLY A C 1
ATOM 2102 O O . GLY A 1 153 ? -22.811 38.702 36.886 1.000 20.560 169 GLY A O 1
ATOM 2106 N N . THR A 1 154 ? -24.701 37.964 35.953 1.000 15.910 170 THR A N 1
ATOM 2107 C CA . THR A 1 154 ? -24.291 38.156 34.551 1.000 16.500 170 THR A CA 1
ATOM 2108 C C . THR A 1 154 ? -24.947 39.401 33.959 1.000 18.490 170 THR A C 1
ATOM 2109 O O . THR A 1 154 ? -24.624 39.742 32.792 1.000 19.730 170 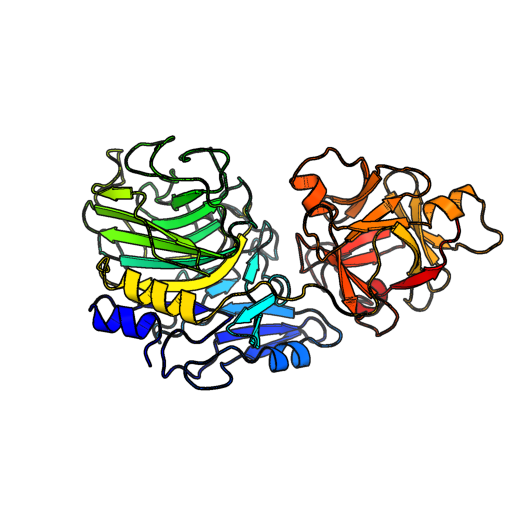THR A O 1
ATOM 2120 N N . HIS A 1 155 ? -25.894 40.053 34.656 1.000 16.000 171 HIS A N 1
ATOM 2121 C CA . HIS A 1 155 ? -26.622 41.215 34.109 1.000 16.360 171 HIS A CA 1
ATOM 2122 C C . HIS A 1 155 ? -26.168 42.460 34.846 1.000 16.990 171 HIS A C 1
ATOM 2123 O O . HIS A 1 155 ? -26.550 42.628 35.987 1.000 16.160 171 HIS A O 1
ATOM 2138 N N . TYR A 1 156 ? -25.307 43.275 34.248 1.000 15.550 172 TYR A N 1
ATOM 2139 C CA . TYR A 1 156 ? -24.667 44.374 34.986 1.000 16.340 172 TYR A CA 1
ATOM 2140 C C . TYR A 1 156 ? -24.035 45.298 33.956 1.000 16.580 172 TYR A C 1
ATOM 2141 O O . TYR A 1 156 ? -23.840 44.905 32.804 1.000 17.040 172 TYR A O 1
ATOM 2159 N N . ASN A 1 157 ? -23.633 46.466 34.419 1.000 16.570 173 ASN A N 1
ATOM 2160 C CA . ASN A 1 157 ? -22.725 47.330 33.628 1.000 18.750 173 ASN A CA 1
ATOM 2161 C C . ASN A 1 157 ? -21.816 48.060 34.603 1.000 18.100 173 ASN A C 1
ATOM 2162 O O . ASN A 1 157 ? -21.665 47.642 35.770 1.000 18.410 173 ASN A O 1
ATOM 2173 N N . ASP A 1 158 ? -21.165 49.135 34.112 1.000 19.130 174 ASP A N 1
ATOM 2174 C CA . ASP A 1 158 ? -20.142 49.855 34.879 1.000 19.850 174 ASP A CA 1
ATOM 2175 C C . ASP A 1 158 ? -20.633 51.268 35.154 1.000 20.710 174 ASP A C 1
ATOM 2176 O O . ASP A 1 158 ? -19.823 52.070 35.690 1.000 21.770 174 ASP A O 1
ATOM 2185 N N . ALA A 1 159 ? -21.918 51.548 34.947 1.000 20.420 175 ALA A N 1
ATOM 2186 C CA . ALA A 1 159 ? -22.498 52.894 35.145 1.000 20.080 175 ALA A CA 1
ATOM 2187 C C . ALA A 1 159 ? -23.098 52.994 36.535 1.000 21.900 175 ALA A C 1
ATOM 2188 O O . ALA A 1 159 ? -23.533 51.994 37.097 1.000 21.310 175 ALA A O 1
ATOM 2195 N N . CYS A 1 160 ? -23.139 54.176 37.119 1.000 18.820 176 CYS A N 1
ATOM 2196 C CA . CYS A 1 160 ? -23.693 54.329 38.471 1.000 19.270 176 CYS A CA 1
ATOM 2197 C C . CYS A 1 160 ? -25.217 54.305 38.379 1.000 19.230 176 CYS A C 1
ATOM 2198 O O . CYS A 1 160 ? -25.783 55.035 37.563 1.000 20.180 176 CYS A O 1
ATOM 2205 N N . CYS A 1 161 ? -25.914 53.485 39.169 1.000 18.170 177 CYS A N 1
ATOM 2206 C CA . CYS A 1 161 ? -25.392 52.508 40.105 1.000 18.580 177 CYS A CA 1
ATOM 2207 C C . CYS A 1 161 ? -26.482 51.457 40.330 1.000 17.840 177 CYS A C 1
ATOM 2208 O O . CYS A 1 161 ? -27.637 51.856 40.523 1.000 18.590 177 CYS A O 1
ATOM 2215 N N . PHE A 1 162 ? -26.157 50.169 40.248 1.000 16.830 178 PHE A N 1
ATOM 2216 C CA . PHE A 1 162 ? -27.206 49.131 40.447 1.000 16.050 178 PHE A CA 1
ATOM 2217 C C . PHE A 1 162 ? -27.199 48.776 41.929 1.000 15.500 178 PHE A C 1
ATOM 2218 O O . PHE A 1 162 ? -26.417 47.903 42.367 1.000 15.740 178 PHE A O 1
ATOM 2235 N N . ASP A 1 163 ? -28.015 49.465 42.699 1.000 15.000 179 ASP A N 1
ATOM 2236 C CA . ASP A 1 163 ? -28.031 49.376 44.164 1.000 15.240 179 ASP A CA 1
ATOM 2237 C C . ASP A 1 163 ? -29.332 48.762 44.694 1.000 15.740 179 ASP A C 1
ATOM 2238 O O . ASP A 1 163 ? -30.386 48.891 44.086 1.000 17.370 179 ASP A O 1
ATOM 2247 N N . TYR A 1 164 ? -29.241 48.176 45.874 1.000 15.300 180 TYR A N 1
ATOM 2248 C CA . TYR A 1 164 ? -30.422 47.820 46.678 1.000 14.520 180 TYR A CA 1
ATOM 2249 C C . TYR A 1 164 ? -30.071 48.116 48.120 1.000 14.790 180 TYR A C 1
ATOM 2250 O O . TYR A 1 164 ? -29.088 47.556 48.661 1.000 15.220 180 TYR A O 1
ATOM 2268 N N . GLY A 1 165 ? -30.848 48.997 48.761 1.000 14.170 181 GLY A N 1
ATOM 2269 C CA . GLY A 1 165 ? -30.686 49.246 50.190 1.000 15.350 181 GLY A CA 1
ATOM 2270 C C . GLY A 1 165 ? -30.968 50.669 50.614 1.000 15.780 181 GLY A C 1
ATOM 2271 O O . GLY A 1 165 ? -31.840 51.326 50.060 1.000 15.780 181 GLY A O 1
ATOM 2275 N N . ASN A 1 166 ? -30.244 51.125 51.633 1.000 16.600 182 ASN A N 1
ATOM 2276 C CA . ASN A 1 166 ? -30.585 52.319 52.433 1.000 15.870 182 ASN A CA 1
ATOM 2277 C C . ASN A 1 166 ? -30.048 53.567 51.730 1.000 17.040 182 ASN A C 1
ATOM 2278 O O . ASN A 1 166 ? -28.857 53.581 51.330 1.000 16.630 182 ASN A O 1
ATOM 2289 N N . ALA A 1 167 ? -30.893 54.583 51.569 1.000 16.410 183 ALA A N 1
ATOM 2290 C CA . ALA A 1 167 ? -30.501 55.783 50.836 1.000 16.660 183 ALA A CA 1
ATOM 2291 C C . ALA A 1 167 ? -31.161 57.047 51.386 1.000 17.590 183 ALA A C 1
ATOM 2292 O O . ALA A 1 167 ? -31.814 56.991 52.403 1.000 18.780 183 ALA A O 1
ATOM 2299 N N . GLU A 1 168 ? -30.968 58.128 50.638 1.000 19.050 184 GLU A N 1
ATOM 2300 C CA . GLU A 1 168 ? -31.393 59.470 51.061 1.000 19.950 184 GLU A CA 1
ATOM 2301 C C . GLU A 1 168 ? -32.873 59.675 50.776 1.000 19.710 184 GLU A C 1
ATOM 2302 O O . GLU A 1 168 ? -33.363 59.297 49.700 1.000 22.220 184 GLU A O 1
ATOM 2314 N N . THR A 1 169 ? -33.598 60.322 51.687 1.000 19.500 185 THR A N 1
ATOM 2315 C CA . THR A 1 169 ? -35.035 60.555 51.487 1.000 19.780 185 THR A CA 1
ATOM 2316 C C . THR A 1 169 ? -35.302 61.641 50.459 1.000 21.290 185 THR A C 1
ATOM 2317 O O . THR A 1 169 ? -36.424 61.699 49.978 1.000 21.230 185 THR A O 1
ATOM 2328 N N . SER A 1 170 ? -34.328 62.487 50.145 1.000 21.110 186 SER A N 1
ATOM 2329 C CA . SER A 1 170 ? -34.496 63.575 49.160 1.000 21.610 186 SER A CA 1
ATOM 2330 C C . SER A 1 170 ? -34.239 63.144 47.718 1.000 21.880 186 SER A C 1
ATOM 2331 O O . SER A 1 170 ? -34.359 63.988 46.811 1.000 22.020 186 SER A O 1
ATOM 2339 N N . SER A 1 171 ? -33.686 61.934 47.475 1.000 21.080 187 SER A N 1
ATOM 2340 C CA . SER A 1 171 ? -33.233 61.505 46.150 1.000 20.820 187 SER A CA 1
ATOM 2341 C C . SER A 1 171 ? -32.043 62.348 45.689 1.000 20.600 187 SER A C 1
ATOM 2342 O O . SER A 1 171 ? -31.780 62.416 44.482 1.000 20.490 187 SER A O 1
ATOM 2350 N N . THR A 1 172 ? -31.314 62.958 46.628 1.000 21.690 188 THR A N 1
ATOM 2351 C CA . THR A 1 172 ? -30.109 63.742 46.281 1.000 21.720 188 THR A CA 1
ATOM 2352 C C . THR A 1 172 ? -28.921 63.310 47.130 1.000 20.530 188 THR A C 1
ATOM 2353 O O . THR A 1 172 ? -29.090 62.619 48.151 1.000 21.740 188 THR A O 1
ATOM 2364 N N . ASP A 1 173 ? -27.725 63.675 46.660 1.000 21.900 189 ASP A N 1
ATOM 2365 C CA . ASP A 1 173 ? -26.456 63.383 47.370 1.000 21.770 189 ASP A CA 1
ATOM 2366 C C . ASP A 1 173 ? -26.328 64.331 48.559 1.000 23.250 189 ASP A C 1
ATOM 2367 O O . ASP A 1 173 ? -25.988 65.504 48.331 1.000 24.730 189 ASP A O 1
ATOM 2376 N N . THR A 1 174 ? -26.558 63.844 49.753 1.000 21.840 190 THR A N 1
ATOM 2377 C CA . THR A 1 174 ? -26.414 64.582 51.022 1.000 21.990 190 THR A CA 1
ATOM 2378 C C . THR A 1 174 ? -25.104 64.245 51.719 1.000 23.950 190 THR A C 1
ATOM 2379 O O . THR A 1 174 ? -24.949 64.649 52.883 1.000 27.090 190 THR A O 1
ATOM 2390 N N . GLY A 1 175 ? -24.222 63.503 51.064 1.000 23.620 191 GLY A N 1
ATOM 2391 C CA . GLY A 1 175 ? -22.851 63.326 51.537 1.000 23.830 191 GLY A CA 1
ATOM 2392 C C . GLY A 1 175 ? -22.436 61.924 51.894 1.000 25.630 191 GLY A C 1
ATOM 2393 O O . GLY A 1 175 ? -23.298 61.027 52.086 1.000 23.060 191 GLY A O 1
ATOM 2397 N N . ALA A 1 176 ? -21.147 61.776 52.131 1.000 24.310 192 ALA A N 1
ATOM 2398 C CA . ALA A 1 176 ? -20.549 60.515 52.617 1.000 23.840 192 ALA A CA 1
ATOM 2399 C C . ALA A 1 176 ? -21.328 60.021 53.825 1.000 25.530 192 ALA A C 1
ATOM 2400 O O . ALA A 1 176 ? -21.602 60.790 54.796 1.000 24.370 192 ALA A O 1
ATOM 2407 N N . GLY A 1 177 ? -21.646 58.718 53.857 1.000 20.190 193 GLY A N 1
ATOM 2408 C CA . GLY A 1 177 ? -22.323 58.103 54.989 1.000 20.390 193 GLY A CA 1
ATOM 2409 C C . GLY A 1 177 ? -23.838 58.172 54.959 1.000 18.040 193 GLY A C 1
ATOM 2410 O O . GLY A 1 177 ? -24.441 57.658 55.907 1.000 19.540 193 GLY A O 1
ATOM 2414 N N . HIS A 1 178 ? -24.412 58.798 53.943 1.000 18.640 194 HIS A N 1
ATOM 2415 C CA . HIS A 1 178 ? -25.874 58.968 53.813 1.000 19.970 194 HIS A CA 1
ATOM 2416 C C . HIS A 1 178 ? -26.475 57.860 52.933 1.000 21.240 194 HIS A C 1
ATOM 2417 O O . HIS A 1 178 ? -27.613 57.989 52.475 1.000 19.680 194 HIS A O 1
ATOM 2432 N N . MET A 1 179 ? -25.733 56.781 52.774 1.000 20.950 195 MET A N 1
ATOM 2433 C CA . MET A 1 179 ? -26.221 55.581 52.050 1.000 20.480 195 MET A CA 1
ATOM 2434 C C . MET A 1 179 ? -25.559 54.365 52.672 1.000 18.490 195 MET A C 1
ATOM 2435 O O . MET A 1 179 ? -24.428 54.423 53.189 1.000 18.120 195 MET A O 1
ATOM 2449 N N . GLU A 1 180 ? -26.246 53.239 52.588 1.000 16.790 196 GLU A N 1
ATOM 2450 C CA . GLU A 1 180 ? -25.612 51.924 52.794 1.000 15.510 196 GLU A CA 1
ATOM 2451 C C . GLU A 1 180 ? -26.424 50.902 51.990 1.000 16.540 196 GLU A C 1
ATOM 2452 O O . GLU A 1 180 ? -27.540 50.503 52.450 1.000 15.950 196 GLU A O 1
ATOM 2464 N N . ALA A 1 181 ? -25.910 50.570 50.826 1.000 15.520 197 ALA A N 1
ATOM 2465 C CA . ALA A 1 181 ? -26.646 49.713 49.885 1.000 14.830 197 ALA A CA 1
ATOM 2466 C C . ALA A 1 181 ? -25.690 48.762 49.179 1.000 15.890 197 ALA A C 1
ATOM 2467 O O . ALA A 1 181 ? -24.516 49.046 48.937 1.000 16.160 197 ALA A O 1
ATOM 2474 N N . ILE A 1 182 ? -26.221 47.579 48.884 1.000 15.350 198 ILE A N 1
ATOM 2475 C CA . ILE A 1 182 ? -25.596 46.624 47.947 1.000 14.740 198 ILE A CA 1
ATOM 2476 C C . ILE A 1 182 ? -25.419 47.275 46.593 1.000 15.270 198 ILE A C 1
ATOM 2477 O O . ILE A 1 182 ? -26.386 47.829 46.067 1.000 16.060 198 ILE A O 1
ATOM 2493 N N . TYR A 1 183 ? -24.255 47.101 46.010 1.000 15.400 199 TYR A N 1
ATOM 2494 C CA . TYR A 1 183 ? -23.987 47.435 44.612 1.000 14.740 199 TYR A CA 1
ATOM 2495 C C . TYR A 1 183 ? -23.503 46.166 43.890 1.000 15.140 199 TYR A C 1
ATOM 2496 O O . TYR A 1 183 ? -22.705 45.411 44.455 1.000 16.030 199 TYR A O 1
ATOM 2514 N N . LEU A 1 184 ? -23.939 45.969 42.665 1.000 15.330 200 LEU A N 1
ATOM 2515 C CA . LEU A 1 184 ? -23.389 44.904 41.789 1.000 15.780 200 LEU A CA 1
ATOM 2516 C C . LEU A 1 184 ? -23.130 45.470 40.406 1.000 16.530 200 LEU A C 1
ATOM 2517 O O . LEU A 1 184 ? -24.059 45.947 39.766 1.000 17.460 200 LEU A O 1
ATOM 2533 N N . GLY A 1 185 ? -21.874 45.361 39.941 1.000 17.070 201 GLY A N 1
ATOM 2534 C CA . GLY A 1 185 ? -21.508 45.842 38.617 1.000 15.860 201 GLY A CA 1
ATOM 2535 C C . GLY A 1 185 ? -19.991 45.948 38.509 1.000 17.360 201 GLY A C 1
ATOM 2536 O O . GLY A 1 185 ? -19.293 45.526 39.402 1.000 17.390 201 GLY A O 1
ATOM 2540 N N . ASN A 1 186 ? -19.523 46.482 37.376 1.000 17.360 202 ASN A N 1
ATOM 2541 C CA . ASN A 1 186 ? -18.049 46.575 37.223 1.000 18.290 202 ASN A CA 1
ATOM 2542 C C . ASN A 1 186 ? -17.647 48.029 37.091 1.000 23.000 202 ASN A C 1
ATOM 2543 O O . ASN A 1 186 ? -16.657 48.277 36.412 1.000 22.400 202 ASN A O 1
ATOM 2553 N N . SER A 1 187 ? -18.360 48.927 37.737 1.000 20.900 203 SER A N 1
ATOM 2554 C CA . SER A 1 187 ? -17.824 50.281 37.972 1.000 23.040 203 SER A CA 1
ATOM 2555 C C . SER A 1 187 ? -16.417 50.172 38.538 1.000 21.880 203 SER A C 1
ATOM 2556 O O . SER A 1 187 ? -16.188 49.450 39.523 1.000 21.350 203 SER A O 1
ATOM 2564 N N . THR A 1 188 ? -15.466 51.013 38.057 1.000 24.640 204 THR A N 1
ATOM 2565 C CA . THR A 1 188 ? -14.175 51.193 38.765 1.000 25.270 204 THR A CA 1
ATOM 2566 C C . THR A 1 188 ? -13.913 52.682 39.032 1.000 26.040 204 THR A C 1
ATOM 2567 O O . THR A 1 188 ? -12.735 53.018 39.354 1.000 27.300 204 THR A O 1
ATOM 2578 N N . THR A 1 189 ? -14.962 53.482 39.045 1.000 27.550 205 THR A N 1
ATOM 2579 C CA . THR A 1 189 ? -14.876 54.933 39.370 1.000 27.150 205 THR A CA 1
ATOM 2580 C C . THR A 1 189 ? -14.400 55.130 40.798 1.000 33.500 205 THR A C 1
ATOM 2581 O O . THR A 1 189 ? -13.597 56.053 41.074 1.000 29.950 205 THR A O 1
ATOM 2592 N N . TRP A 1 190 ? -14.865 54.299 41.712 1.000 23.750 206 TRP A N 1
ATOM 2593 C CA . TRP A 1 190 ? -14.494 54.326 43.131 1.000 24.460 206 TRP A CA 1
ATOM 2594 C C . TRP A 1 190 ? -13.762 53.029 43.474 1.000 28.700 206 TRP A C 1
ATOM 2595 O O . TRP A 1 190 ? -12.557 52.887 43.220 1.000 31.160 206 TRP A O 1
ATOM 2616 N N . GLY A 1 191 ? -14.457 52.055 44.017 1.000 22.670 207 GLY A N 1
ATOM 2617 C CA . GLY A 1 191 ? -13.860 50.800 44.432 1.000 22.130 207 GLY A CA 1
ATOM 2618 C C . GLY A 1 191 ? -13.937 49.771 43.324 1.000 20.580 207 GLY A C 1
ATOM 2619 O O . GLY A 1 191 ? -14.758 49.905 42.439 1.000 21.010 207 GLY A O 1
ATOM 2623 N N . TYR A 1 192 ? -13.179 48.703 43.535 1.000 21.430 208 TYR A N 1
ATOM 2624 C CA . TYR A 1 192 ? -13.233 47.498 42.681 1.000 23.030 208 TYR A CA 1
ATOM 2625 C C . TYR A 1 192 ? -12.421 46.407 43.351 1.000 24.030 208 TYR A C 1
ATOM 2626 O O . TYR A 1 192 ? -11.714 46.598 44.393 1.000 23.900 208 TYR A O 1
ATOM 2644 N N . GLY A 1 193 ? -12.642 45.175 42.894 1.000 22.340 209 GLY A N 1
ATOM 2645 C CA . GLY A 1 193 ? -12.022 43.994 43.474 1.000 22.950 209 GLY A CA 1
ATOM 2646 C C . GLY A 1 193 ? -11.045 43.340 42.485 1.000 24.200 209 GLY A C 1
ATOM 2647 O O . GLY A 1 193 ? -10.627 44.007 41.489 1.000 26.480 209 GLY A O 1
ATOM 2651 N N . ALA A 1 194 ? -10.741 42.085 42.766 1.000 23.780 210 ALA A N 1
ATOM 2652 C CA . ALA A 1 194 ? -9.847 41.224 41.951 1.000 24.780 210 ALA A CA 1
ATOM 2653 C C . ALA A 1 194 ? -10.504 40.907 40.606 1.000 29.660 210 ALA A C 1
ATOM 2654 O O . ALA A 1 194 ? -11.769 40.811 40.480 1.000 24.190 210 ALA A O 1
ATOM 2661 N N . GLY A 1 195 ? -9.704 40.776 39.546 1.000 28.230 211 GLY A N 1
ATOM 2662 C CA . GLY A 1 195 ? -10.190 40.353 38.224 1.000 27.210 211 GLY A CA 1
ATOM 2663 C C . GLY A 1 195 ? -10.916 41.421 37.445 1.000 26.030 211 GLY A C 1
ATOM 2664 O O . GLY A 1 195 ? -10.660 42.612 37.657 1.000 28.620 211 GLY A O 1
ATOM 2668 N N . ASP A 1 196 ? -11.842 41.002 36.595 1.000 26.050 212 ASP A N 1
ATOM 2669 C CA . ASP A 1 196 ? -12.521 41.876 35.602 1.000 27.910 212 ASP A CA 1
ATOM 2670 C C . ASP A 1 196 ? -13.955 42.249 36.042 1.000 26.780 212 ASP A C 1
ATOM 2671 O O . ASP A 1 196 ? -14.633 42.992 35.296 1.000 28.180 212 ASP A O 1
ATOM 2680 N N . GLY A 1 197 ? -14.389 41.781 37.210 1.000 25.770 213 GLY A N 1
ATOM 2681 C CA . GLY A 1 197 ? -15.740 42.119 37.686 1.000 21.920 213 GLY A CA 1
ATOM 2682 C C . GLY A 1 197 ? -16.773 41.161 37.112 1.000 24.140 213 GLY A C 1
ATOM 2683 O O . GLY A 1 197 ? -16.472 40.168 36.454 1.000 22.500 213 GLY A O 1
ATOM 2687 N N . PRO A 1 198 ? -18.057 41.328 37.461 1.000 20.520 214 PRO A N 1
ATOM 2688 C CA . PRO A 1 198 ? -18.492 42.391 38.377 1.000 19.530 214 PRO A CA 1
ATOM 2689 C C . PRO A 1 198 ? -18.160 42.076 39.819 1.000 18.130 214 PRO A C 1
ATOM 2690 O O . PRO A 1 198 ? -17.726 40.975 40.128 1.000 19.120 214 PRO A O 1
ATOM 2701 N N . TRP A 1 199 ? -18.376 43.035 40.721 1.000 17.170 215 TRP A N 1
ATOM 2702 C CA . TRP A 1 199 ? -18.077 42.926 42.149 1.000 17.890 215 TRP A CA 1
ATOM 2703 C C . TRP A 1 199 ? -19.331 43.301 42.924 1.000 17.780 215 TRP A C 1
ATOM 2704 O O . TRP A 1 199 ? -20.036 44.243 42.523 1.000 17.470 215 TRP A O 1
ATOM 2725 N N . ILE A 1 200 ? -19.509 42.654 44.058 1.000 16.750 216 ILE A N 1
ATOM 2726 C CA . ILE A 1 200 ? -20.426 43.157 45.105 1.000 16.810 216 ILE A CA 1
ATOM 2727 C C . ILE A 1 200 ? -19.648 44.185 45.884 1.000 16.610 216 ILE A C 1
ATOM 2728 O O . ILE A 1 200 ? -18.569 43.876 46.400 1.000 18.200 216 ILE A O 1
ATOM 2744 N N . MET A 1 201 ? -20.195 45.388 45.959 1.000 16.600 217 MET A N 1
ATOM 2745 C CA . MET A 1 201 ? -19.568 46.434 46.792 1.000 17.000 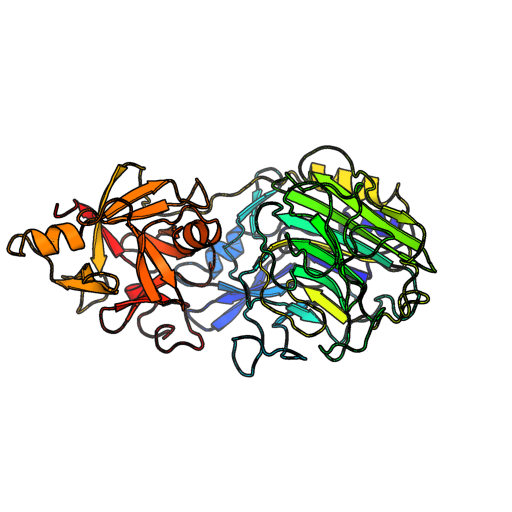217 MET A CA 1
ATOM 2746 C C . MET A 1 201 ? -20.660 47.070 47.645 1.000 17.120 217 MET A C 1
ATOM 2747 O O . MET A 1 201 ? -21.847 46.712 47.506 1.000 16.260 217 MET A O 1
ATOM 2761 N N . VAL A 1 202 ? -20.270 47.999 48.486 1.000 17.640 218 VAL A N 1
ATOM 2762 C CA . VAL A 1 202 ? -21.247 48.718 49.331 1.000 16.640 218 VAL A CA 1
ATOM 2763 C C . VAL A 1 202 ? -21.178 50.188 48.953 1.000 18.210 218 VAL A C 1
ATOM 2764 O O . VAL A 1 202 ? -20.104 50.790 49.053 1.000 18.210 218 VAL A O 1
ATOM 2777 N N . ASP A 1 203 ? -22.322 50.714 48.577 1.000 16.080 219 ASP A N 1
ATOM 2778 C CA . ASP A 1 203 ? -22.465 52.152 48.248 1.000 16.160 219 ASP A CA 1
ATOM 2779 C C . ASP A 1 203 ? -22.721 52.849 49.565 1.000 17.310 219 ASP A C 1
ATOM 2780 O O . ASP A 1 203 ? -23.779 52.671 50.193 1.000 17.700 219 ASP A O 1
ATOM 2789 N N . MET A 1 204 ? -21.757 53.707 49.963 1.000 18.280 220 MET A N 1
ATOM 2790 C CA . MET A 1 204 ? -21.885 54.512 51.202 1.000 18.450 220 MET A CA 1
ATOM 2791 C C . MET A 1 204 ? -21.988 56.004 50.845 1.000 17.900 220 MET A C 1
ATOM 2792 O O . MET A 1 204 ? -21.938 56.801 51.784 1.000 20.500 220 MET A O 1
ATOM 2806 N N . GLU A 1 205 ? -22.211 56.298 49.575 1.000 19.430 221 GLU A N 1
ATOM 2807 C CA . GLU A 1 205 ? -22.306 57.643 48.954 1.000 19.770 221 GLU A CA 1
ATOM 2808 C C . GLU A 1 205 ? -20.889 58.234 48.782 1.000 19.560 221 GLU A C 1
ATOM 2809 O O . GLU A 1 205 ? -20.090 58.234 49.740 1.000 21.950 221 GLU A O 1
ATOM 2821 N N . ASN A 1 206 ? -20.670 58.705 47.569 1.000 21.500 222 ASN A N 1
ATOM 2822 C CA . ASN A 1 206 ? -19.379 59.224 47.050 1.000 24.880 222 ASN A CA 1
ATOM 2823 C C . ASN A 1 206 ? -18.320 58.145 47.197 1.000 25.520 222 ASN A C 1
ATOM 2824 O O . ASN A 1 206 ? -17.118 58.438 47.259 1.000 24.420 222 ASN A O 1
ATOM 2835 N N . ASN A 1 207 ? -18.734 56.886 47.117 1.000 22.050 223 ASN A N 1
ATOM 2836 C CA . ASN A 1 207 ? -17.807 55.742 47.178 1.000 20.160 223 ASN A CA 1
ATOM 2837 C C . ASN A 1 207 ? -18.661 54.465 47.055 1.000 20.300 223 ASN A C 1
ATOM 2838 O O . ASN A 1 207 ? -19.559 54.320 47.847 1.000 20.830 223 ASN A O 1
ATOM 2849 N N . LEU A 1 208 ? -18.208 53.578 46.174 1.000 19.560 224 LEU A N 1
ATOM 2850 C CA . LEU A 1 208 ? -18.532 52.135 46.236 1.000 17.460 224 LEU A CA 1
ATOM 2851 C C . LEU A 1 208 ? -17.301 51.504 46.849 1.000 18.380 224 LEU A C 1
ATOM 2852 O O . LEU A 1 208 ? -16.179 51.736 46.326 1.000 21.130 224 LEU A O 1
ATOM 2868 N N . PHE A 1 209 ? -17.460 50.811 47.939 1.000 18.390 225 PHE A N 1
ATOM 2869 C CA . PHE A 1 209 ? -16.361 50.168 48.667 1.000 19.050 225 PHE A CA 1
ATOM 2870 C C . PHE A 1 209 ? -16.366 48.668 48.425 1.000 21.200 225 PHE A C 1
ATOM 2871 O O . PHE A 1 209 ? -17.351 47.976 48.691 1.000 18.460 225 PHE A O 1
ATOM 2888 N N . SER A 1 210 ? -15.204 48.166 48.047 1.000 19.110 226 SER A N 1
ATOM 2889 C CA . SER A 1 210 ? -14.926 46.717 47.921 1.000 20.560 226 SER A CA 1
ATOM 2890 C C . SER A 1 210 ? -14.206 46.199 49.161 1.000 21.720 226 SER A C 1
ATOM 2891 O O . SER A 1 210 ? -13.890 45.002 49.268 1.000 21.390 226 SER A O 1
ATOM 2899 N N . GLY A 1 211 ? -14.023 47.047 50.162 1.000 21.570 227 GLY A N 1
ATOM 2900 C CA . GLY A 1 211 ? -13.426 46.715 51.463 1.000 22.050 227 GLY A CA 1
ATOM 2901 C C . GLY A 1 211 ? -13.004 47.990 52.180 1.000 26.980 227 GLY A C 1
ATOM 2902 O O . GLY A 1 211 ? -13.472 49.053 51.798 1.000 22.750 227 GLY A O 1
ATOM 2906 N N . ALA A 1 212 ? -12.088 47.863 53.138 1.000 27.590 228 ALA A N 1
ATOM 2907 C CA . ALA A 1 212 ? -11.653 48.991 53.995 1.000 29.240 228 ALA A CA 1
ATOM 2908 C C . ALA A 1 212 ? -11.047 50.132 53.176 1.000 30.060 228 ALA A C 1
ATOM 2909 O O . ALA A 1 212 ? -11.158 51.311 53.610 1.000 30.710 228 ALA A O 1
ATOM 2916 N N . ASP A 1 213 ? -10.337 49.865 52.088 1.000 28.430 229 ASP A N 1
ATOM 2917 C CA . ASP A 1 213 ? -9.570 50.884 51.365 1.000 28.060 229 ASP A CA 1
ATOM 2918 C C . ASP A 1 213 ? -10.403 51.484 50.239 1.000 30.200 229 ASP A C 1
ATOM 2919 O O . ASP A 1 213 ? -11.219 50.773 49.607 1.000 28.070 229 ASP A O 1
ATOM 2928 N N . GLU A 1 214 ? -10.255 52.780 49.967 1.000 27.100 230 GLU A N 1
ATOM 2929 C CA . GLU A 1 214 ? -10.754 53.344 48.703 1.000 24.960 230 GLU A CA 1
ATOM 2930 C C . GLU A 1 214 ? -10.081 52.611 47.545 1.000 32.200 230 GLU A C 1
ATOM 2931 O O . GLU A 1 214 ? -8.905 52.119 47.738 1.000 29.960 230 GLU A O 1
ATOM 2943 N N . GLY A 1 215 ? -10.807 52.441 46.440 1.000 25.490 231 GLY A N 1
ATOM 2944 C CA . GLY A 1 215 ? -10.292 51.752 45.232 1.000 30.390 231 GLY A CA 1
ATOM 2945 C C . GLY A 1 215 ? -10.155 50.235 45.399 1.000 34.230 231 GLY A C 1
ATOM 2946 O O . GLY A 1 215 ? -11.101 49.571 45.809 1.000 25.930 231 GLY A O 1
ATOM 2950 N N . TYR A 1 216 ? -8.991 49.653 45.079 1.000 30.570 232 TYR A N 1
ATOM 2951 C CA . TYR A 1 216 ? -8.771 48.184 45.044 1.000 28.010 232 TYR A CA 1
ATOM 2952 C C . TYR A 1 216 ? -8.759 47.564 46.429 1.000 31.630 232 TYR A C 1
ATOM 2953 O O . TYR A 1 216 ? -8.059 48.028 47.338 1.000 29.210 232 TYR A O 1
ATOM 2971 N N . ASN A 1 217 ? -9.447 46.435 46.581 1.000 22.090 233 ASN A N 1
ATOM 2972 C CA . ASN A 1 217 ? -9.339 45.524 47.726 1.000 26.000 233 ASN A CA 1
ATOM 2973 C C . ASN A 1 217 ? -9.260 44.118 47.150 1.000 28.420 233 ASN A C 1
ATOM 2974 O O . ASN A 1 217 ? -10.168 43.732 46.351 1.000 26.290 233 ASN A O 1
ATOM 2985 N N . SER A 1 218 ? -8.153 43.430 47.451 1.000 27.030 234 SER A N 1
ATOM 2986 C CA . SER A 1 218 ? -7.811 42.139 46.801 1.000 28.450 234 SER A CA 1
ATOM 2987 C C . SER A 1 218 ? -8.810 41.076 47.216 1.000 28.910 234 SER A C 1
ATOM 2988 O O . SER A 1 218 ? -8.873 40.029 46.553 1.000 29.170 234 SER A O 1
ATOM 2996 N N . GLY A 1 219 ? -9.434 41.221 48.381 1.000 25.080 235 GLY A N 1
ATOM 2997 C CA . GLY A 1 219 ? -10.234 40.144 48.943 1.000 23.500 235 GLY A CA 1
ATOM 2998 C C . GLY A 1 219 ? -11.656 40.133 48.375 1.000 21.270 235 GLY A C 1
ATOM 2999 O O . GLY A 1 219 ? -12.411 39.282 48.871 1.000 25.010 235 GLY A O 1
ATOM 3003 N N . ASP A 1 220 ? -11.979 41.084 47.514 1.000 22.410 236 ASP A N 1
ATOM 3004 C CA . ASP A 1 220 ? -13.352 41.114 46.915 1.000 21.640 236 ASP A CA 1
ATOM 3005 C C . ASP A 1 220 ? -13.265 40.501 45.531 1.000 21.360 236 ASP A C 1
ATOM 3006 O O . ASP A 1 220 ? -12.811 41.111 44.587 1.000 22.040 236 ASP A O 1
ATOM 3015 N N . PRO A 1 221 ? -13.758 39.269 45.343 1.000 19.120 237 PRO A N 1
ATOM 3016 C CA . PRO A 1 221 ? -13.579 38.610 44.052 1.000 21.190 237 PRO A CA 1
ATOM 3017 C C . PRO A 1 221 ? -14.571 39.023 42.979 1.000 19.050 237 PRO A C 1
ATOM 3018 O O . PRO A 1 221 ? -15.670 39.524 43.287 1.000 21.210 237 PRO A O 1
ATOM 3029 N N . SER A 1 222 ? -14.227 38.792 41.715 1.000 19.430 238 SER A N 1
ATOM 3030 C CA . SER A 1 222 ? -15.184 38.843 40.589 1.000 20.150 238 SER A CA 1
ATOM 3031 C C . SER A 1 222 ? -16.271 37.798 40.825 1.000 18.780 238 SER A C 1
ATOM 3032 O O . SER A 1 222 ? -15.938 36.663 41.208 1.000 21.390 238 SER A O 1
ATOM 3040 N N . ILE A 1 223 ? -17.514 38.169 40.545 1.000 20.280 239 ILE A N 1
ATOM 3041 C CA . ILE A 1 223 ? -18.673 37.239 40.658 1.000 19.590 239 ILE A CA 1
ATOM 3042 C C . ILE A 1 223 ? -18.811 36.444 39.358 1.000 23.140 239 ILE A C 1
ATOM 3043 O O . ILE A 1 223 ? -18.917 37.041 38.316 1.000 29.190 239 ILE A O 1
ATOM 3059 N N A SER A 1 224 ? -18.791 35.132 39.441 0.500 29.110 240 SER A N 1
ATOM 3060 N N B SER A 1 224 ? -18.870 35.125 39.442 0.500 27.960 240 SER A N 1
ATOM 3061 C CA A SER A 1 224 ? -19.062 34.270 38.269 0.500 32.800 240 SER A CA 1
ATOM 3062 C CA B SER A 1 224 ? -19.069 34.240 38.262 0.500 31.200 240 SER A CA 1
ATOM 3063 C C A SER A 1 224 ? -20.173 33.300 38.657 0.500 29.840 240 SER A C 1
ATOM 3064 C C B SER A 1 224 ? -20.556 33.858 38.160 0.500 28.200 240 SER A C 1
ATOM 3065 O O A SER A 1 224 ? -19.985 32.085 38.364 0.500 27.130 240 SER A O 1
ATOM 3066 O O B SER A 1 224 ? -21.060 33.617 37.050 0.500 25.890 240 SER A O 1
ATOM 3081 N N . TYR A 1 225 ? -21.233 33.829 39.300 1.000 22.910 241 TYR A N 1
ATOM 3082 C CA . TYR A 1 225 ? -22.481 33.053 39.438 1.000 20.960 241 TYR A CA 1
ATOM 3083 C C . TYR A 1 225 ? -23.620 33.689 38.689 1.000 19.940 241 TYR A C 1
ATOM 3084 O O . TYR A 1 225 ? -23.902 34.886 38.735 1.000 19.670 241 TYR A O 1
ATOM 3102 N N . ARG A 1 226 ? -24.398 32.840 38.017 1.000 17.340 242 ARG A N 1
ATOM 3103 C CA . ARG A 1 226 ? -25.614 33.295 37.351 1.000 15.810 242 ARG A CA 1
ATOM 3104 C C . ARG A 1 226 ? -26.635 33.828 38.367 1.000 16.250 242 ARG A C 1
ATOM 3105 O O . ARG A 1 226 ? -27.319 34.814 38.065 1.000 16.970 242 ARG A O 1
ATOM 3126 N N . PHE A 1 227 ? -26.774 33.204 39.501 1.000 15.460 243 PHE A N 1
ATOM 3127 C CA . PHE A 1 227 ? -27.594 33.699 40.614 1.000 14.350 243 PHE A CA 1
ATOM 3128 C C . PHE A 1 227 ? -26.642 33.939 41.778 1.000 14.600 243 PHE A C 1
ATOM 3129 O O . PHE A 1 227 ? -25.969 32.983 42.262 1.000 15.220 243 PHE A O 1
ATOM 3146 N N . VAL A 1 228 ? -26.551 35.183 42.222 1.000 14.740 244 VAL A N 1
ATOM 3147 C CA . VAL A 1 228 ? -25.635 35.569 43.308 1.000 15.170 244 VAL A CA 1
ATOM 3148 C C . VAL A 1 228 ? -26.435 35.992 44.513 1.000 14.890 244 VAL A C 1
ATOM 3149 O O . VAL A 1 228 ? -27.382 36.793 44.386 1.000 14.480 244 VAL A O 1
ATOM 3162 N N . THR A 1 229 ? -26.073 35.475 45.688 1.000 14.220 245 THR A N 1
ATOM 3163 C CA . THR A 1 229 ? -26.562 36.027 46.960 1.000 14.980 245 THR A CA 1
ATOM 3164 C C . THR A 1 229 ? -25.572 37.071 47.422 1.000 14.990 245 THR A C 1
ATOM 3165 O O . THR A 1 229 ? -24.422 36.707 47.678 1.000 15.710 245 THR A O 1
ATOM 3176 N N . ALA A 1 230 ? -26.006 38.321 47.540 1.000 15.330 246 ALA A N 1
ATOM 3177 C CA . ALA A 1 230 ? -25.170 39.393 48.124 1.000 15.410 246 ALA A CA 1
ATOM 3178 C C . ALA A 1 230 ? -25.731 39.693 49.489 1.000 15.880 246 ALA A C 1
ATOM 3179 O O . ALA A 1 230 ? -26.917 40.094 49.555 1.000 15.910 246 ALA A O 1
ATOM 3186 N N . ALA A 1 231 ? -24.933 39.596 50.555 1.000 15.570 247 ALA A N 1
ATOM 3187 C CA . ALA A 1 231 ? -25.386 39.885 51.924 1.000 16.130 247 ALA A CA 1
ATOM 3188 C C . ALA A 1 231 ? -24.472 40.959 52.493 1.000 16.410 247 ALA A C 1
ATOM 3189 O O . ALA A 1 231 ? -23.230 40.753 52.552 1.000 17.110 247 ALA A O 1
ATOM 3196 N N . VAL A 1 232 ? -25.078 42.041 52.944 1.000 15.700 248 VAL A N 1
ATOM 3197 C CA . VAL A 1 232 ? -24.325 43.233 53.427 1.000 16.410 248 VAL A CA 1
ATOM 3198 C C . VAL A 1 232 ? -24.875 43.603 54.790 1.000 16.170 248 VAL A C 1
ATOM 3199 O O . VAL A 1 232 ? -26.111 43.499 55.045 1.000 16.630 248 VAL A O 1
ATOM 3212 N N . LYS A 1 233 ? -24.022 44.065 55.702 1.000 15.890 249 LYS A N 1
ATOM 3213 C CA . LYS A 1 233 ? -24.501 44.504 57.016 1.000 16.490 249 LYS A CA 1
ATOM 3214 C C . LYS A 1 233 ? -23.566 45.595 57.518 1.000 16.900 249 LYS A C 1
ATOM 3215 O O . LYS A 1 233 ? -22.421 45.664 57.056 1.000 16.740 249 LYS A O 1
ATOM 3234 N N . GLY A 1 234 ? -24.149 46.469 58.332 1.000 18.030 250 GLY A N 1
ATOM 3235 C CA . GLY A 1 234 ? -23.424 47.634 58.844 1.000 19.010 250 GLY A CA 1
ATOM 3236 C C . GLY A 1 234 ? -23.892 47.964 60.229 1.000 20.690 250 GLY A C 1
ATOM 3237 O O . GLY A 1 234 ? -25.083 47.946 60.509 1.000 20.170 250 GLY A O 1
ATOM 3241 N N . GLY A 1 235 ? -22.954 48.323 61.088 1.000 20.400 251 GLY A N 1
ATOM 3242 C CA . GLY A 1 235 ? -23.271 48.803 62.435 1.000 21.650 251 GLY A CA 1
ATOM 3243 C C . GLY A 1 235 ? -22.256 49.873 62.813 1.000 21.280 251 GLY A C 1
ATOM 3244 O O . GLY A 1 235 ? -21.679 50.482 61.951 1.000 21.330 251 GLY A O 1
ATOM 3248 N N . ALA A 1 236 ? -22.057 50.034 64.124 1.000 23.160 252 ALA A N 1
ATOM 3249 C CA . ALA A 1 236 ? -21.173 51.089 64.676 1.000 23.220 252 ALA A CA 1
ATOM 3250 C C . ALA A 1 236 ? -19.708 50.744 64.392 1.000 20.870 252 ALA A C 1
ATOM 3251 O O . ALA A 1 236 ? -19.202 49.861 65.079 1.000 25.650 252 ALA A O 1
ATOM 3258 N N . ASP A 1 237 ? -19.164 51.394 63.400 1.000 23.630 253 ASP A N 1
ATOM 3259 C CA . ASP A 1 237 ? -17.786 51.213 62.883 1.000 25.230 253 ASP A CA 1
ATOM 3260 C C . ASP A 1 237 ? -17.555 49.735 62.587 1.000 27.360 253 ASP A C 1
ATOM 3261 O O . ASP A 1 237 ? -16.448 49.200 62.811 1.000 22.940 253 ASP A O 1
ATOM 3270 N N . LYS A 1 238 ? -18.560 49.067 62.021 1.000 25.410 254 LYS A N 1
ATOM 3271 C CA . LYS A 1 238 ? -18.310 47.707 61.483 1.000 22.280 254 LYS A CA 1
ATOM 3272 C C . LYS A 1 238 ? -19.224 47.521 60.265 1.000 23.080 254 LYS A C 1
ATOM 3273 O O . LYS A 1 238 ? -20.358 48.055 60.262 1.000 23.080 254 LYS A O 1
ATOM 3292 N N . TRP A 1 239 ? -18.765 46.759 59.278 1.000 21.240 255 TRP A N 1
ATOM 3293 C CA . TRP A 1 239 ? -19.650 46.393 58.140 1.000 21.910 255 TRP A CA 1
ATOM 3294 C C . TRP A 1 239 ? -19.050 45.182 57.457 1.000 21.870 255 TRP A C 1
ATOM 3295 O O . TRP A 1 239 ? -17.879 44.805 57.731 1.000 21.080 255 TRP A O 1
ATOM 3316 N N . ALA A 1 240 ? -19.820 44.565 56.573 1.000 17.810 256 ALA A N 1
ATOM 3317 C CA . ALA A 1 240 ? -19.343 43.335 55.919 1.000 17.230 256 ALA A CA 1
ATOM 3318 C C . ALA A 1 240 ? -19.992 43.142 54.554 1.000 16.750 256 ALA A C 1
ATOM 3319 O O . ALA A 1 240 ? -21.127 43.616 54.318 1.000 17.040 256 ALA A O 1
ATOM 3326 N N . ILE A 1 241 ? -19.265 42.463 53.686 1.000 16.100 257 ILE A N 1
ATOM 3327 C CA . ILE A 1 241 ? -19.737 41.967 52.376 1.000 16.430 257 ILE A CA 1
ATOM 3328 C C . ILE A 1 241 ? -19.585 40.467 52.431 1.000 16.190 257 ILE A C 1
ATOM 3329 O O . ILE A 1 241 ? -18.470 39.997 52.622 1.000 16.230 257 ILE A O 1
ATOM 3345 N N . ARG A 1 242 ? -20.662 39.763 52.111 1.000 15.600 258 ARG A N 1
ATOM 3346 C CA . ARG A 1 242 ? -20.606 38.300 51.950 1.000 15.380 258 ARG A CA 1
ATOM 3347 C C . ARG A 1 242 ? -21.295 37.937 50.633 1.000 17.120 258 ARG A C 1
ATOM 3348 O O . ARG A 1 242 ? -22.243 38.641 50.246 1.000 16.560 258 ARG A O 1
ATOM 3369 N N . GLY A 1 243 ? -20.841 36.892 49.986 1.000 16.240 259 GLY A N 1
ATOM 3370 C CA . GLY A 1 243 ? -21.372 36.500 48.687 1.000 18.260 259 GLY A CA 1
ATOM 3371 C C . GLY A 1 243 ? -21.446 34.992 48.606 1.000 16.000 259 GLY A C 1
ATOM 3372 O O . GLY A 1 243 ? -20.630 34.278 49.174 1.000 16.340 259 GLY A O 1
ATOM 3376 N N . ALA A 1 244 ? -22.373 34.525 47.819 1.000 16.290 260 ALA A N 1
ATOM 3377 C CA . ALA A 1 244 ? -22.576 33.078 47.552 1.000 15.210 260 ALA A CA 1
ATOM 3378 C C . ALA A 1 244 ? -23.141 32.905 46.166 1.000 16.800 260 ALA A C 1
ATOM 3379 O O . ALA A 1 244 ? -23.752 33.832 45.608 1.000 16.750 260 ALA A O 1
ATOM 3386 N N . ASN A 1 245 ? -22.972 31.677 45.633 1.000 15.780 261 ASN A N 1
ATOM 3387 C CA . ASN A 1 245 ? -23.825 31.163 44.544 1.000 15.520 261 ASN A CA 1
ATOM 3388 C C . ASN A 1 245 ? -25.183 30.873 45.138 1.000 15.320 261 ASN A C 1
ATOM 3389 O O . ASN A 1 245 ? -25.306 30.057 46.018 1.000 15.900 261 ASN A O 1
ATOM 3400 N N . ALA A 1 246 ? -26.221 31.614 44.728 1.000 15.510 262 ALA A N 1
ATOM 3401 C CA . ALA A 1 246 ? -27.564 31.428 45.278 1.000 15.410 262 ALA A CA 1
ATOM 3402 C C . ALA A 1 246 ? -28.106 30.031 44.928 1.000 17.070 262 ALA A C 1
ATOM 3403 O O . ALA A 1 246 ? -29.089 29.605 45.590 1.000 17.300 262 ALA A O 1
ATOM 3410 N N . ALA A 1 247 ? -27.507 29.351 43.944 1.000 16.280 263 ALA A N 1
ATOM 3411 C CA . ALA A 1 247 ? -27.941 27.987 43.559 1.000 16.710 263 ALA A CA 1
ATOM 3412 C C . ALA A 1 247 ? -27.172 26.907 44.307 1.000 19.330 263 ALA A C 1
ATOM 3413 O O . ALA A 1 247 ? -27.597 25.760 44.283 1.000 19.250 263 ALA A O 1
ATOM 3420 N N . SER A 1 248 ? -26.094 27.209 45.014 1.000 17.730 264 SER A N 1
ATOM 3421 C CA . SER A 1 248 ? -25.263 26.120 45.593 1.000 18.850 264 SER A CA 1
ATOM 3422 C C . SER A 1 248 ? -24.333 26.638 46.694 1.000 18.780 264 SER A C 1
ATOM 3423 O O . SER A 1 248 ? -23.599 27.602 4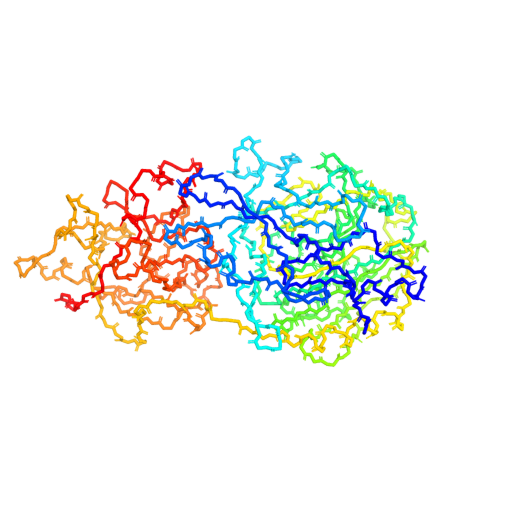6.391 1.000 20.420 264 SER A O 1
ATOM 3431 N N . GLY A 1 249 ? -24.270 25.940 47.827 1.000 20.030 265 GLY A N 1
ATOM 3432 C CA . GLY A 1 249 ? -23.165 26.172 48.769 1.000 19.480 265 GLY A CA 1
ATOM 3433 C C . GLY A 1 249 ? -23.408 27.352 49.672 1.000 18.740 265 GLY A C 1
ATOM 3434 O O . GLY A 1 249 ? -24.566 27.773 49.909 1.000 19.160 265 GLY A O 1
ATOM 3438 N N . SER A 1 250 ? -22.317 27.896 50.232 1.000 17.930 266 SER A N 1
ATOM 3439 C CA . SER A 1 250 ? -22.403 28.803 51.389 1.000 18.100 266 SER A CA 1
ATOM 3440 C C . SER A 1 250 ? -21.926 30.208 51.000 1.000 16.670 266 SER A C 1
ATOM 3441 O O . SER A 1 250 ? -21.341 30.384 49.942 1.000 18.060 266 SER A O 1
ATOM 3449 N N . LEU A 1 251 ? -22.219 31.139 51.910 1.000 17.200 267 LEU A N 1
ATOM 3450 C CA . LEU A 1 251 ? -21.658 32.508 51.879 1.000 18.080 267 LEU A CA 1
ATOM 3451 C C . LEU A 1 251 ? -20.183 32.455 52.260 1.000 19.510 267 LEU A C 1
ATOM 3452 O O . LEU A 1 251 ? -19.816 31.723 53.206 1.000 21.970 267 LEU A O 1
ATOM 3468 N N . SER A 1 252 ? -19.392 33.247 51.570 1.000 16.170 268 SER A N 1
ATOM 3469 C CA . SER A 1 252 ? -17.998 33.554 51.962 1.000 16.620 268 SER A CA 1
ATOM 3470 C C . SER A 1 252 ? -17.946 35.032 52.310 1.000 17.870 268 SER A C 1
ATOM 3471 O O . SER A 1 252 ? -18.737 35.845 51.758 1.000 16.880 268 SER A O 1
ATOM 3479 N N . THR A 1 253 ? -17.060 35.404 53.227 1.000 16.090 269 THR A N 1
ATOM 3480 C CA . THR A 1 253 ? -16.940 36.793 53.659 1.000 15.960 269 THR A CA 1
ATOM 3481 C C . THR A 1 253 ? -15.811 37.455 52.879 1.000 19.140 269 THR A C 1
ATOM 3482 O O . THR A 1 253 ? -14.668 36.962 52.929 1.000 20.320 269 THR A O 1
ATOM 3493 N N . TYR A 1 254 ? -16.112 38.513 52.152 1.000 17.230 270 TYR A N 1
ATOM 3494 C CA A TYR A 1 254 ? -15.050 39.187 51.377 0.500 16.710 270 TYR A CA 1
ATOM 3495 C CA B TYR A 1 254 ? -15.185 39.269 51.280 0.500 17.830 270 TYR A CA 1
ATOM 3496 C C . TYR A 1 254 ? -14.629 40.500 52.019 1.000 17.190 270 TYR A C 1
ATOM 3497 O O . TYR A 1 254 ? -13.496 40.954 51.713 1.000 17.510 270 TYR A O 1
ATOM 3531 N N . TYR A 1 255 ? -15.396 41.043 52.920 1.000 17.050 271 TYR A N 1
ATOM 3532 C CA . TYR A 1 255 ? -14.946 42.120 53.824 1.000 17.030 271 TYR A CA 1
ATOM 3533 C C . TYR A 1 255 ? -15.687 41.961 55.115 1.000 18.350 271 TYR A C 1
ATOM 3534 O O . TYR A 1 255 ? -16.903 41.709 55.152 1.000 16.700 271 TYR A O 1
ATOM 3552 N N . SER A 1 256 ? -15.005 42.247 56.223 1.000 17.550 272 SER A N 1
ATOM 3553 C CA . SER A 1 256 ? -15.645 42.372 57.547 1.000 18.480 272 SER A CA 1
ATOM 3554 C C . SER A 1 256 ? -14.739 43.184 58.453 1.000 20.500 272 SER A C 1
ATOM 3555 O O . SER A 1 256 ? -13.575 42.851 58.567 1.000 20.230 272 SER A O 1
ATOM 3563 N N . GLY A 1 257 ? -15.263 44.272 58.988 1.000 22.520 273 GLY A N 1
ATOM 3564 C CA . GLY A 1 257 ? -14.442 45.055 59.898 1.000 23.970 273 GLY A CA 1
ATOM 3565 C C . GLY A 1 257 ? -14.781 46.501 59.839 1.000 26.970 273 GLY A C 1
ATOM 3566 O O . GLY A 1 257 ? -15.911 46.854 59.517 1.000 21.720 273 GLY A O 1
ATOM 3570 N N . ALA A 1 258 ? -13.818 47.327 60.240 1.000 26.240 274 ALA A N 1
ATOM 3571 C CA . ALA A 1 258 ? -14.072 48.752 60.478 1.000 25.040 274 ALA A CA 1
ATOM 3572 C C . ALA A 1 258 ? -14.557 49.504 59.249 1.000 22.990 274 ALA A C 1
ATOM 3573 O O . ALA A 1 258 ? -14.264 49.199 58.061 1.000 22.820 274 ALA A O 1
ATOM 3580 N N . ARG A 1 259 ? -15.272 50.623 59.488 1.000 22.420 275 ARG A N 1
ATOM 3581 C CA . ARG A 1 259 ? -15.577 51.539 58.399 1.000 20.880 275 ARG A CA 1
ATOM 3582 C C . ARG A 1 259 ? -14.324 52.046 57.712 1.000 26.720 275 ARG A C 1
ATOM 3583 O O . ARG A 1 259 ? -13.267 52.082 58.375 1.000 24.340 275 ARG A O 1
ATOM 3604 N N . PRO A 1 260 ? -14.395 52.372 56.409 1.000 23.930 276 PRO A N 1
ATOM 3605 C CA . PRO A 1 260 ? -13.267 52.904 55.667 1.000 25.740 276 PRO A CA 1
ATOM 3606 C C . PRO A 1 260 ? -12.790 54.162 56.417 1.000 30.200 276 PRO A C 1
ATOM 3607 O O . PRO A 1 260 ? -13.638 54.943 56.810 1.000 27.090 276 PRO A O 1
ATOM 3618 N N . ASP A 1 261 ? -11.481 54.282 56.616 1.000 28.450 277 ASP A N 1
ATOM 3619 C CA . ASP A 1 261 ? -10.899 55.378 57.441 1.000 32.250 277 ASP A CA 1
ATOM 3620 C C . ASP A 1 261 ? -10.797 56.606 56.511 1.000 31.400 277 ASP A C 1
ATOM 3621 O O . ASP A 1 261 ? -9.683 57.051 56.161 1.000 36.480 277 ASP A O 1
ATOM 3630 N N . TYR A 1 262 ? -11.924 57.148 56.041 1.000 29.120 278 TYR A N 1
ATOM 3631 C CA . TYR A 1 262 ? -12.037 58.376 55.206 1.000 28.130 278 TYR A CA 1
ATOM 3632 C C . TYR A 1 262 ? -13.163 59.231 55.799 1.000 31.660 278 TYR A C 1
ATOM 3633 O O . TYR A 1 262 ? -14.064 58.680 56.435 1.000 28.670 278 TYR A O 1
ATOM 3651 N N . SER A 1 263 ? -13.044 60.567 55.733 1.000 34.560 279 SER A N 1
ATOM 3652 C CA . SER A 1 263 ? -13.985 61.503 56.389 1.000 37.220 279 SER A CA 1
ATOM 3653 C C . SER A 1 263 ? -15.415 61.193 55.957 1.000 29.150 279 SER A C 1
ATOM 3654 O O . SER A 1 263 ? -15.662 61.177 54.739 1.000 32.560 279 SER A O 1
ATOM 3662 N N . GLY A 1 264 ? -16.292 61.023 56.928 1.000 28.690 280 GLY A N 1
ATOM 3663 C CA . GLY A 1 264 ? -17.746 61.009 56.708 1.000 30.190 280 GLY A CA 1
ATOM 3664 C C . GLY A 1 264 ? -18.311 59.606 56.724 1.000 25.660 280 GLY A C 1
ATOM 3665 O O . GLY A 1 264 ? -19.524 59.501 56.710 1.000 26.420 280 GLY A O 1
ATOM 3669 N N . TYR A 1 265 ? -17.507 58.554 56.929 1.000 26.540 281 TYR A N 1
ATOM 3670 C CA . TYR A 1 265 ? -18.053 57.165 56.978 1.000 25.470 281 TYR A CA 1
ATOM 3671 C C . TYR A 1 265 ? -18.143 56.594 58.374 1.000 26.130 281 TYR A C 1
ATOM 3672 O O . TYR A 1 265 ? -18.578 55.440 58.556 1.000 26.050 281 TYR A O 1
ATOM 3690 N N . ASN A 1 266 ? -17.794 57.345 59.447 1.000 24.650 282 ASN A N 1
ATOM 3691 C CA . ASN A 1 266 ? -17.996 56.846 60.795 1.000 23.920 282 ASN A CA 1
ATOM 3692 C C . ASN A 1 266 ? -18.127 58.045 61.724 1.000 28.720 282 ASN A C 1
ATOM 3693 O O . ASN A 1 266 ? -17.208 58.857 61.705 1.000 28.470 282 ASN A O 1
ATOM 3704 N N . PRO A 1 267 ? -19.225 58.175 62.489 1.000 26.180 283 PRO A N 1
ATOM 3705 C CA . PRO A 1 267 ? -20.417 57.338 62.338 1.000 24.420 283 PRO A CA 1
ATOM 3706 C C . PRO A 1 267 ? -21.081 57.597 60.975 1.000 22.000 283 PRO A C 1
ATOM 3707 O O . PRO A 1 267 ? -20.845 58.561 60.250 1.000 22.290 283 PRO A O 1
ATOM 3718 N N . MET A 1 268 ? -21.971 56.657 60.597 1.000 22.630 284 MET A N 1
ATOM 3719 C CA . MET A 1 268 ? -22.801 56.826 59.384 1.000 21.090 284 MET A CA 1
ATOM 3720 C C . MET A 1 268 ? -23.965 57.773 59.684 1.000 19.950 284 MET A C 1
ATOM 3721 O O . MET A 1 268 ? -24.288 57.954 60.902 1.000 20.920 284 MET A O 1
ATOM 3735 N N . SER A 1 269 ? -24.589 58.251 58.610 1.000 20.140 285 SER A N 1
ATOM 3736 C CA . SER A 1 269 ? -25.733 59.194 58.609 1.000 21.400 285 SER A CA 1
ATOM 3737 C C . SER A 1 269 ? -26.881 58.624 57.756 1.000 20.130 285 SER A C 1
ATOM 3738 O O . SER A 1 269 ? -27.335 59.300 56.838 1.000 20.360 285 SER A O 1
ATOM 3746 N N . LYS A 1 270 ? -27.267 57.376 58.009 1.000 21.130 286 LYS A N 1
ATOM 3747 C CA . LYS A 1 270 ? -28.269 56.769 57.098 1.000 18.480 286 LYS A CA 1
ATOM 3748 C C . LYS A 1 270 ? -29.609 57.482 57.256 1.000 19.250 286 LYS A C 1
ATOM 3749 O O . LYS A 1 270 ? -29.943 57.933 58.404 1.000 19.600 286 LYS A O 1
ATOM 3768 N N . GLU A 1 271 ? -30.369 57.541 56.170 1.000 18.250 287 GLU A N 1
ATOM 3769 C CA . GLU A 1 271 ? -31.640 58.302 56.159 1.000 18.500 287 GLU A CA 1
ATOM 3770 C C . GLU A 1 271 ? -32.861 57.374 56.132 1.000 19.040 287 GLU A C 1
ATOM 3771 O O . GLU A 1 271 ? -33.969 57.874 56.362 1.000 20.010 287 GLU A O 1
ATOM 3783 N N . GLY A 1 272 ? -32.688 56.076 55.803 1.000 18.450 288 GLY A N 1
ATOM 3784 C CA . GLY A 1 272 ? -33.789 55.114 55.892 1.000 17.990 288 GLY A CA 1
ATOM 3785 C C . GLY A 1 272 ? -34.634 54.959 54.632 1.000 18.540 288 GLY A C 1
ATOM 3786 O O . GLY A 1 272 ? -35.517 54.125 54.652 1.000 18.920 288 GLY A O 1
ATOM 3790 N N . ALA A 1 273 ? -34.364 55.651 53.544 1.000 17.520 289 ALA A N 1
ATOM 3791 C CA . ALA A 1 273 ? -35.093 55.434 52.283 1.000 16.500 289 ALA A CA 1
ATOM 3792 C C . ALA A 1 273 ? -34.617 54.092 51.701 1.000 16.380 289 ALA A C 1
ATOM 3793 O O . ALA A 1 273 ? -33.505 53.659 52.057 1.000 16.940 289 ALA A O 1
ATOM 3800 N N . ILE A 1 274 ? -35.385 53.548 50.769 1.000 15.920 290 ILE A N 1
ATOM 3801 C CA . ILE A 1 274 ? -34.984 52.318 50.081 1.000 15.750 290 ILE A CA 1
ATOM 3802 C C . ILE A 1 274 ? -34.920 52.583 48.591 1.000 16.140 290 ILE A C 1
ATOM 3803 O O . ILE A 1 274 ? -35.891 53.127 48.024 1.000 16.220 290 ILE A O 1
ATOM 3819 N N . ILE A 1 275 ? -33.833 52.121 47.965 1.000 15.730 291 ILE A N 1
ATOM 3820 C CA . ILE A 1 275 ? -33.668 52.243 46.495 1.000 16.150 291 ILE A CA 1
ATOM 3821 C C . ILE A 1 275 ? -33.477 50.860 45.891 1.000 16.210 291 ILE A C 1
ATOM 3822 O O . ILE A 1 275 ? -32.959 49.954 46.600 1.000 15.780 291 ILE A O 1
ATOM 3838 N N . LEU A 1 276 ? -33.857 50.707 44.653 1.000 15.200 292 LEU A N 1
ATOM 3839 C CA . LEU A 1 276 ? -33.573 49.482 43.883 1.000 14.820 292 LEU A CA 1
ATOM 3840 C C . LEU A 1 276 ? -33.234 49.881 42.448 1.000 14.690 292 LEU A C 1
ATOM 3841 O O . LEU A 1 276 ? -34.092 50.485 41.770 1.000 15.050 292 LEU A O 1
ATOM 3857 N N . GLY A 1 277 ? -32.007 49.589 42.023 1.000 15.100 293 GLY A N 1
ATOM 3858 C CA . GLY A 1 277 ? -31.610 49.696 40.606 1.000 15.580 293 GLY A CA 1
ATOM 3859 C C . GLY A 1 277 ? -30.888 50.985 40.258 1.000 16.880 293 GLY A C 1
ATOM 3860 O O . GLY A 1 277 ? -30.481 51.116 39.124 1.000 16.960 293 GLY A O 1
ATOM 3864 N N . ILE A 1 278 ? -30.787 51.897 41.218 1.000 17.100 294 ILE A N 1
ATOM 3865 C CA . ILE A 1 278 ? -30.341 53.305 41.024 1.000 17.380 294 ILE A CA 1
ATOM 3866 C C . ILE A 1 278 ? -29.460 53.710 42.184 1.000 17.800 294 ILE A C 1
ATOM 3867 O O . ILE A 1 278 ? -29.448 53.047 43.245 1.000 17.720 294 ILE A O 1
ATOM 3883 N N . GLY A 1 279 ? -28.710 54.803 42.009 1.000 17.370 295 GLY A N 1
ATOM 3884 C CA . GLY A 1 279 ? -28.017 55.403 43.149 1.000 18.800 295 GLY A CA 1
ATOM 3885 C C . GLY A 1 279 ? -28.897 56.307 43.967 1.000 17.580 295 GLY A C 1
ATOM 3886 O O . GLY A 1 279 ? -30.093 56.562 43.590 1.000 18.740 295 GLY A O 1
ATOM 3890 N N . GLY A 1 280 ? -28.413 56.709 45.134 1.000 17.760 296 GLY A N 1
ATOM 3891 C CA . GLY A 1 280 ? -29.244 57.482 46.062 1.000 19.220 296 GLY A CA 1
ATOM 3892 C C . GLY A 1 280 ? -29.582 58.861 45.510 1.000 18.620 296 GLY A C 1
ATOM 3893 O O . GLY A 1 280 ? -30.651 59.374 45.866 1.000 19.370 296 GLY A O 1
ATOM 3897 N N . ASP A 1 281 ? -28.767 59.380 44.603 1.000 19.880 297 ASP A N 1
ATOM 3898 C CA . ASP A 1 281 ? -29.049 60.678 43.923 1.000 21.470 297 ASP A CA 1
ATOM 3899 C C . ASP A 1 281 ? -29.839 60.480 42.638 1.000 19.880 297 ASP A C 1
ATOM 3900 O O . ASP A 1 281 ? -29.968 61.376 41.766 1.000 20.330 297 ASP A O 1
ATOM 3909 N N . ASN A 1 282 ? -30.425 59.286 42.445 1.000 17.820 298 ASN A N 1
ATOM 3910 C CA . ASN A 1 282 ? -31.129 58.877 41.218 1.000 18.630 298 ASN A CA 1
ATOM 3911 C C . ASN A 1 282 ? -30.174 58.678 40.038 1.000 18.190 298 ASN A C 1
ATOM 3912 O O . ASN A 1 282 ? -30.646 58.685 38.924 1.000 19.990 298 ASN A O 1
ATOM 3923 N N . SER A 1 283 ? -28.891 58.459 40.259 1.000 19.650 299 SER A N 1
ATOM 3924 C CA . SER A 1 283 ? -28.006 57.993 39.182 1.000 20.040 299 SER A CA 1
ATOM 3925 C C . SER A 1 283 ? -28.697 56.788 38.551 1.000 20.770 299 SER A C 1
ATOM 3926 O O . SER A 1 283 ? -28.980 55.843 39.304 1.000 20.430 299 SER A O 1
ATOM 3934 N N . ASN A 1 284 ? -28.949 56.806 37.261 1.000 19.170 300 ASN A N 1
ATOM 3935 C CA . ASN A 1 284 ? -29.822 55.791 36.612 1.000 18.010 300 ASN A CA 1
ATOM 3936 C C . ASN A 1 284 ? -29.192 55.198 35.354 1.000 18.030 300 ASN A C 1
ATOM 3937 O O . ASN A 1 284 ? -29.922 54.937 34.413 1.000 20.270 300 ASN A O 1
ATOM 3948 N N . GLY A 1 285 ? -27.885 55.013 35.335 1.000 17.770 301 GLY A N 1
ATOM 3949 C CA . GLY A 1 285 ? -27.209 54.427 34.171 1.000 18.110 301 GLY A CA 1
ATOM 3950 C C . GLY A 1 285 ? -27.031 52.917 34.243 1.000 17.290 301 GLY A C 1
ATOM 3951 O O . GLY A 1 285 ? -26.661 52.322 33.230 1.000 18.630 301 GLY A O 1
ATOM 3955 N N . ALA A 1 286 ? -27.287 52.323 35.415 1.000 17.020 302 ALA A N 1
ATOM 3956 C CA . ALA A 1 286 ? -26.932 50.910 35.656 1.000 17.590 302 ALA A CA 1
ATOM 3957 C C . ALA A 1 286 ? -28.024 49.972 35.148 1.000 17.200 302 ALA A C 1
ATOM 3958 O O . ALA A 1 286 ? -29.184 50.357 34.908 1.000 17.900 302 ALA A O 1
ATOM 3965 N N . GLN A 1 287 ? -27.636 48.715 35.037 1.000 16.050 303 GLN A N 1
ATOM 3966 C CA . GLN A 1 287 ? -28.576 47.636 34.746 1.000 15.820 303 GLN A CA 1
ATOM 3967 C C . GLN A 1 287 ? -28.299 46.482 35.699 1.000 16.170 303 GLN A C 1
ATOM 3968 O O . GLN A 1 287 ? -27.183 46.322 36.185 1.000 15.650 303 GLN A O 1
ATOM 3982 N N . GLY A 1 288 ? -29.312 45.617 35.868 1.000 16.050 304 GLY A N 1
ATOM 3983 C CA . GLY A 1 288 ? -29.207 44.447 36.755 1.000 15.830 304 GLY A CA 1
ATOM 3984 C C . GLY A 1 288 ? -30.551 43.805 36.917 1.000 14.710 304 GLY A C 1
ATOM 3985 O O . GLY A 1 288 ? -31.534 44.310 36.401 1.000 14.490 304 GLY A O 1
ATOM 3989 N N . THR A 1 289 ? -30.561 42.663 37.576 1.000 15.020 305 THR A N 1
ATOM 3990 C CA . THR A 1 289 ? -31.795 41.942 37.815 1.000 13.200 305 THR A CA 1
ATOM 3991 C C . THR A 1 289 ? -31.900 41.595 39.291 1.000 14.100 305 THR A C 1
ATOM 3992 O O . THR A 1 289 ? -30.948 41.017 39.843 1.000 14.550 305 THR A O 1
ATOM 4003 N N . PHE A 1 290 ? -33.053 41.878 39.855 1.000 14.330 306 PHE A N 1
ATOM 4004 C CA . PHE A 1 290 ? -33.379 41.609 41.268 1.000 13.940 306 PHE A CA 1
ATOM 4005 C C . PHE A 1 290 ? -34.454 40.541 41.343 1.000 14.830 306 PHE A C 1
ATOM 4006 O O . PHE A 1 290 ? -35.502 40.657 40.668 1.000 14.420 306 PHE A O 1
ATOM 4023 N N . TYR A 1 291 ? -34.215 39.507 42.148 1.000 14.130 307 TYR A N 1
ATOM 4024 C CA . TYR A 1 291 ? -35.232 38.436 42.337 1.000 13.560 307 TYR A CA 1
ATOM 4025 C C . TYR A 1 291 ? -35.894 38.548 43.721 1.000 14.330 307 TYR A C 1
ATOM 4026 O O . TYR A 1 291 ? -37.112 38.316 43.839 1.000 14.660 307 TYR A O 1
ATOM 4044 N N . GLU A 1 292 ? -35.118 38.755 44.774 1.000 13.390 308 GLU A N 1
ATOM 4045 C CA . GLU A 1 292 ? -35.620 38.852 46.145 1.000 13.520 308 GLU A CA 1
ATOM 4046 C C . GLU A 1 292 ? -34.602 39.603 46.990 1.000 14.320 308 GLU A C 1
ATOM 4047 O O . GLU A 1 292 ? -33.408 39.603 46.635 1.000 13.980 308 GLU A O 1
ATOM 4059 N N . GLY A 1 293 ? -35.066 40.184 48.071 1.000 13.920 309 GLY A N 1
ATOM 4060 C CA . GLY A 1 293 ? -34.132 40.823 48.996 1.000 13.800 309 GLY A CA 1
ATOM 4061 C C . GLY A 1 293 ? -34.883 41.384 50.181 1.000 13.770 309 GLY A C 1
ATOM 4062 O O . GLY A 1 293 ? -36.109 41.522 50.147 1.000 14.230 309 GLY A O 1
ATOM 4066 N N . VAL A 1 294 ? -34.106 41.727 51.201 1.000 13.530 310 VAL A N 1
ATOM 4067 C CA . VAL A 1 294 ? -34.664 42.291 52.435 1.000 13.700 310 VAL A CA 1
ATOM 4068 C C . VAL A 1 294 ? -33.715 43.338 52.998 1.000 14.660 310 VAL A C 1
ATOM 4069 O O . VAL A 1 294 ? -32.524 43.325 52.690 1.000 15.910 310 VAL A O 1
ATOM 4082 N N . MET A 1 295 ? -34.264 44.114 53.940 1.000 15.040 311 MET A N 1
ATOM 4083 C CA . MET A 1 295 ? -33.476 44.947 54.877 1.000 15.090 311 MET A CA 1
ATOM 4084 C C . MET A 1 295 ? -33.973 44.615 56.273 1.000 16.520 311 MET A C 1
ATOM 4085 O O . MET A 1 295 ? -35.166 44.321 56.461 1.000 15.740 311 MET A O 1
ATOM 4099 N N . THR A 1 296 ? -33.039 44.588 57.213 1.000 16.490 312 THR A N 1
ATOM 4100 C CA . THR A 1 296 ? -33.315 44.225 58.617 1.000 17.020 312 THR A CA 1
ATOM 4101 C C . THR A 1 296 ? -33.015 45.383 59.554 1.000 17.570 312 THR A C 1
ATOM 4102 O O . THR A 1 296 ? -32.344 46.316 59.197 1.000 17.900 312 THR A O 1
ATOM 4113 N N . SER A 1 297 ? -33.558 45.268 60.760 1.000 19.000 313 SER A N 1
ATOM 4114 C CA A SER A 1 297 ? -33.132 46.084 61.924 0.500 20.620 313 SER A CA 1
ATOM 4115 C CA B SER A 1 297 ? -33.092 46.099 61.897 0.500 20.570 313 SER A CA 1
ATOM 4116 C C . SER A 1 297 ? -32.152 45.247 62.734 1.000 22.930 313 SER A C 1
ATOM 4117 O O . SER A 1 297 ? -32.473 44.128 63.006 1.000 28.460 313 SER A O 1
ATOM 4131 N N . GLY A 1 298 ? -31.026 45.784 63.125 1.000 20.460 314 GLY A N 1
ATOM 4132 C CA . GLY A 1 298 ? -30.010 45.022 63.837 1.000 20.350 314 GLY A CA 1
ATOM 4133 C C . GLY A 1 298 ? -28.987 44.453 62.870 1.000 21.320 314 GLY A C 1
ATOM 4134 O O . GLY A 1 298 ? -29.244 44.310 61.660 1.000 23.230 314 GLY A O 1
ATOM 4138 N N . TYR A 1 299 ? -27.898 43.972 63.423 1.000 20.630 315 TYR A N 1
ATOM 4139 C CA . TYR A 1 299 ? -26.741 43.483 62.677 1.000 19.610 315 TYR A CA 1
ATOM 4140 C C . TYR A 1 299 ? -26.771 41.969 62.664 1.000 20.080 315 TYR A C 1
ATOM 4141 O O . TYR A 1 299 ? -26.553 41.331 63.678 1.000 20.100 315 TYR A O 1
ATOM 4159 N N . PRO A 1 300 ? -27.156 41.308 61.539 1.000 18.000 316 PRO A N 1
ATOM 4160 C CA . PRO A 1 300 ? -27.365 39.862 61.596 1.000 18.320 316 PRO A CA 1
ATOM 4161 C C . PRO A 1 300 ? -26.065 39.108 61.851 1.000 18.670 316 PRO A C 1
ATOM 4162 O O . PRO A 1 300 ? -25.007 39.521 61.370 1.000 17.890 316 PRO A O 1
ATOM 4173 N N . SER A 1 301 ? -26.200 38.033 62.613 1.000 18.090 317 SER A N 1
ATOM 4174 C CA . SER A 1 301 ? -25.065 37.103 62.817 1.000 17.870 317 SER A CA 1
ATOM 4175 C C . SER A 1 301 ? -24.731 36.411 61.497 1.000 16.600 317 SER A C 1
ATOM 4176 O O . SER A 1 301 ? -25.576 36.235 60.616 1.000 17.150 317 SER A O 1
ATOM 4184 N N . ASP A 1 302 ? -23.483 35.950 61.383 1.000 16.990 318 ASP A N 1
ATOM 4185 C CA . ASP A 1 302 ? -23.097 35.101 60.257 1.000 16.980 318 ASP A CA 1
ATOM 4186 C C . ASP A 1 302 ? -24.019 33.873 60.217 1.000 17.470 318 ASP A C 1
ATOM 4187 O O . ASP A 1 302 ? -24.375 33.451 59.088 1.000 17.990 318 ASP A O 1
ATOM 4196 N N . ASP A 1 303 ? -24.335 33.306 61.379 1.000 18.420 319 ASP A N 1
ATOM 4197 C CA A ASP A 1 303 ? -25.174 32.085 61.455 0.500 20.010 319 ASP A CA 1
ATOM 4198 C CA B ASP A 1 303 ? -25.180 32.090 61.476 0.500 18.720 319 ASP A CA 1
ATOM 4199 C C . ASP A 1 303 ? -26.545 32.370 60.829 1.000 18.050 319 ASP A C 1
ATOM 4200 O O . ASP A 1 303 ? -27.043 31.529 60.078 1.000 18.790 319 ASP A O 1
ATOM 4216 N N . THR A 1 304 ? -27.130 33.496 61.159 1.000 17.910 320 THR A N 1
ATOM 4217 C CA . THR A 1 304 ? -28.485 33.846 60.636 1.000 17.500 320 THR A CA 1
ATOM 4218 C C . THR A 1 304 ? -28.389 33.926 59.124 1.000 17.530 320 THR A C 1
ATOM 4219 O O . THR A 1 304 ? -29.202 33.337 58.430 1.000 16.740 320 THR A O 1
ATOM 4230 N N . GLU A 1 305 ? -27.413 34.659 58.603 1.000 15.810 321 GLU A N 1
ATOM 4231 C CA . GLU A 1 305 ? -27.230 34.744 57.144 1.000 15.720 321 GLU A CA 1
ATOM 4232 C C . GLU A 1 305 ? -26.970 33.386 56.509 1.000 15.920 321 GLU A C 1
ATOM 4233 O O . GLU A 1 305 ? -27.475 33.114 55.422 1.000 16.470 321 GLU A O 1
ATOM 4245 N N . ASN A 1 306 ? -26.184 32.523 57.158 1.000 15.920 322 ASN A N 1
ATOM 4246 C CA . ASN A 1 306 ? -25.919 31.189 56.604 1.000 17.480 322 ASN A CA 1
ATOM 4247 C C . ASN A 1 306 ? -27.244 30.416 56.473 1.000 16.120 322 ASN A C 1
ATOM 4248 O O . ASN A 1 306 ? -27.398 29.708 55.492 1.000 16.960 322 ASN A O 1
ATOM 4259 N N . SER A 1 307 ? -28.123 30.554 57.435 1.000 16.360 323 SER A N 1
ATOM 4260 C CA . SER A 1 307 ? -29.438 29.858 57.417 1.000 17.460 323 SER A CA 1
ATOM 4261 C C . SER A 1 307 ? -30.257 30.425 56.253 1.000 18.310 323 SER A C 1
ATOM 4262 O O . SER A 1 307 ? -30.961 29.672 55.576 1.000 16.730 323 SER A O 1
ATOM 4270 N N . VAL A 1 308 ? -30.246 31.746 56.092 1.000 16.770 324 VAL A N 1
ATOM 4271 C CA . VAL A 1 308 ? -30.930 32.395 54.932 1.000 16.670 324 VAL A CA 1
ATOM 4272 C C . VAL A 1 308 ? -30.388 31.837 53.618 1.000 16.620 324 VAL A C 1
ATOM 4273 O O . VAL A 1 308 ? -31.153 31.490 52.704 1.000 15.940 324 VAL A O 1
ATOM 4286 N N . GLN A 1 309 ? -29.058 31.719 53.469 1.000 16.030 325 GLN A N 1
ATOM 4287 C CA . GLN A 1 309 ? -28.433 31.203 52.240 1.000 15.410 325 GLN A CA 1
ATOM 4288 C C . GLN A 1 309 ? -28.857 29.743 51.999 1.000 15.340 325 GLN A C 1
ATOM 4289 O O . GLN A 1 309 ? -29.156 29.411 50.874 1.000 16.530 325 GLN A O 1
ATOM 4303 N N . GLU A 1 310 ? -28.962 28.946 53.072 1.000 16.590 326 GLU A N 1
ATOM 4304 C CA . GLU A 1 310 ? -29.434 27.542 52.937 1.000 18.530 326 GLU A CA 1
ATOM 4305 C C . GLU A 1 310 ? -30.875 27.539 52.401 1.000 17.190 326 GLU A C 1
ATOM 4306 O O . GLU A 1 310 ? -31.177 26.737 51.509 1.000 18.150 326 GLU A O 1
ATOM 4318 N N . ASN A 1 311 ? -31.690 28.471 52.849 1.000 16.190 327 ASN A N 1
ATOM 4319 C CA . ASN A 1 311 ? -33.086 28.623 52.398 1.000 15.490 327 ASN A CA 1
ATOM 4320 C C . ASN A 1 311 ? -33.089 28.994 50.912 1.000 14.710 327 ASN A C 1
ATOM 4321 O O . ASN A 1 311 ? -33.883 28.425 50.144 1.000 16.140 327 ASN A O 1
ATOM 4332 N N . ILE A 1 312 ? -32.292 29.983 50.511 1.000 15.190 328 ILE A N 1
ATOM 4333 C CA . ILE A 1 312 ? -32.190 30.407 49.095 1.000 15.420 328 ILE A CA 1
ATOM 4334 C C . ILE A 1 312 ? -31.814 29.225 48.221 1.000 15.430 328 ILE A C 1
ATOM 4335 O O . ILE A 1 312 ? -32.451 28.983 47.200 1.000 15.030 328 ILE A O 1
ATOM 4351 N N . VAL A 1 313 ? -30.798 28.472 48.594 1.000 15.350 329 VAL A N 1
ATOM 4352 C CA . VAL A 1 313 ? -30.344 27.301 47.824 1.000 15.580 329 VAL A CA 1
ATOM 4353 C C . VAL A 1 313 ? -31.533 26.325 47.709 1.000 16.990 329 VAL A C 1
ATOM 4354 O O . VAL A 1 313 ? -31.773 25.791 46.597 1.000 16.890 329 VAL A O 1
ATOM 4367 N N . ALA A 1 314 ? -32.264 26.132 48.768 1.000 16.390 330 ALA A N 1
ATOM 4368 C CA . ALA A 1 314 ? -33.401 25.167 48.720 1.000 17.290 330 ALA A CA 1
ATOM 4369 C C . ALA A 1 314 ? -34.538 25.686 47.853 1.000 17.860 330 ALA A C 1
ATOM 4370 O O . ALA A 1 314 ? -35.378 24.858 47.419 1.000 18.840 330 ALA A O 1
ATOM 4377 N N . ALA A 1 315 ? -34.637 26.978 47.608 1.000 16.520 331 ALA A N 1
ATOM 4378 C CA . ALA A 1 315 ? -35.635 27.533 46.663 1.000 16.820 331 ALA A CA 1
ATOM 4379 C C . ALA A 1 315 ? -35.322 27.106 45.232 1.000 16.860 331 ALA A C 1
ATOM 4380 O O . ALA A 1 315 ? -36.235 27.182 44.381 1.000 17.690 331 ALA A O 1
ATOM 4387 N N . LYS A 1 316 ? -34.094 26.716 44.922 1.000 15.400 332 LYS A N 1
ATOM 4388 C CA . LYS A 1 316 ? -33.683 26.126 43.630 1.000 15.850 332 LYS A CA 1
ATOM 4389 C C . LYS A 1 316 ? -33.996 27.040 42.441 1.000 16.280 332 LYS A C 1
ATOM 4390 O O . LYS A 1 316 ? -34.750 26.695 41.520 1.000 15.950 332 LYS A O 1
ATOM 4409 N N . TYR A 1 317 ? -33.325 28.181 42.421 1.000 14.110 333 TYR A N 1
ATOM 4410 C CA . TYR A 1 317 ? -33.338 29.099 41.266 1.000 15.410 333 TYR A CA 1
ATOM 4411 C C . TYR A 1 317 ? -32.628 28.457 40.078 1.000 15.490 333 TYR A C 1
ATOM 4412 O O . TYR A 1 317 ? -31.478 27.984 40.210 1.000 16.320 333 TYR A O 1
ATOM 4430 N N . VAL A 1 318 ? -33.292 28.478 38.957 1.000 15.270 334 VAL A N 1
ATOM 4431 C CA . VAL A 1 318 ? -32.785 28.038 37.645 1.000 16.050 334 VAL A CA 1
ATOM 4432 C C . VAL A 1 318 ? -33.250 29.045 36.605 1.000 15.210 334 VAL A C 1
ATOM 4433 O O . VAL A 1 318 ? -34.368 29.567 36.681 1.000 15.230 334 VAL A O 1
ATOM 4446 N N . VAL A 1 319 ? -32.414 29.287 35.600 1.000 15.420 335 VAL A N 1
ATOM 4447 C CA A VAL A 1 319 ? -32.782 30.153 34.461 0.500 15.690 335 VAL A CA 1
ATOM 4448 C CA B VAL A 1 319 ? -32.807 30.181 34.475 0.500 14.990 335 VAL A CA 1
ATOM 4449 C C . VAL A 1 319 ? -34.063 29.624 33.816 1.000 15.650 335 VAL A C 1
ATOM 4450 O O . VAL A 1 319 ? -34.190 28.403 33.631 1.000 16.540 335 VAL A O 1
ATOM 4474 N N . GLY A 1 320 ? -34.992 30.523 33.519 1.000 15.140 336 GLY A N 1
ATOM 4475 C CA . GLY A 1 320 ? -36.239 30.215 32.844 1.000 15.910 336 GLY A CA 1
ATOM 4476 C C . GLY A 1 320 ? -36.158 30.471 31.340 1.000 17.810 336 GLY A C 1
ATOM 4477 O O . GLY A 1 320 ? -35.161 31.031 30.864 1.000 18.660 336 GLY A O 1
ATOM 4481 N N . SER A 1 321 ? -37.171 30.066 30.604 1.000 17.300 337 SER A N 1
ATOM 4482 C CA . SER A 1 321 ? -37.191 30.315 29.135 1.000 18.170 337 SER A CA 1
ATOM 4483 C C . SER A 1 321 ? -37.523 31.778 28.851 1.000 17.640 337 SER A C 1
ATOM 4484 O O . SER A 1 321 ? -38.560 32.289 29.303 1.000 18.950 337 SER A O 1
ATOM 4492 N N . LEU A 1 322 ? -36.714 32.410 28.011 1.000 17.650 338 LEU A N 1
ATOM 4493 C CA . LEU A 1 322 ? -36.968 33.762 27.495 1.000 16.760 338 LEU A CA 1
ATOM 4494 C C . LEU A 1 322 ? -37.772 33.748 26.180 1.000 17.870 338 LEU A C 1
ATOM 4495 O O . LEU A 1 322 ? -38.103 34.838 25.713 1.000 19.090 338 LEU A O 1
ATOM 4511 N N . VAL A 1 323 ? -38.073 32.592 25.620 1.000 17.500 339 VAL A N 1
ATOM 4512 C CA . VAL A 1 323 ? -38.576 32.502 24.230 1.000 18.030 339 VAL A CA 1
ATOM 4513 C C . VAL A 1 323 ? -39.937 31.834 24.218 1.000 20.070 339 VAL A C 1
ATOM 4514 O O . VAL A 1 323 ? -40.189 30.900 25.009 1.000 22.430 339 VAL A O 1
ATOM 4527 N N . SER A 1 324 ? -40.811 32.338 23.383 1.000 17.980 340 SER A N 1
ATOM 4528 C CA . SER A 1 324 ? -42.078 31.666 23.056 1.000 19.520 340 SER A CA 1
ATOM 4529 C C . SER A 1 324 ? -42.404 31.881 21.585 1.000 18.980 340 SER A C 1
ATOM 4530 O O . SER A 1 324 ? -41.758 32.733 20.932 1.000 19.100 340 SER A O 1
ATOM 4538 N N . GLY A 1 325 ? -43.469 31.217 21.131 1.000 20.330 341 GLY A N 1
ATOM 4539 C CA . GLY A 1 325 ? -43.904 31.372 19.735 1.000 21.180 341 GLY A CA 1
ATOM 4540 C C . GLY A 1 325 ? -43.028 30.551 18.789 1.000 21.120 341 GLY A C 1
ATOM 4541 O O . GLY A 1 325 ? -42.211 29.725 19.186 1.000 21.410 341 GLY A O 1
ATOM 4545 N N . PRO A 1 326 ? -43.246 30.739 17.468 1.000 22.670 342 PRO A N 1
ATOM 4546 C CA . PRO A 1 326 ? -42.516 29.966 16.476 1.000 25.290 342 PRO A CA 1
ATOM 4547 C C . PRO A 1 326 ? -40.989 30.001 16.579 1.000 27.570 342 PRO A C 1
ATOM 4548 O O . PRO A 1 326 ? -40.295 29.008 16.336 1.000 32.880 342 PRO A O 1
ATOM 4559 N N . SER A 1 327 ? -40.432 31.109 16.929 1.000 25.730 343 SER A N 1
ATOM 4560 C CA . SER A 1 327 ? -38.922 31.078 17.049 1.000 29.910 343 SER A CA 1
ATOM 4561 C C . SER A 1 327 ? -38.140 30.553 15.805 1.000 30.470 343 SER A C 1
ATOM 4562 O O . SER A 1 327 ? -38.671 30.487 14.656 1.000 34.690 343 SER A O 1
ATOM 4570 N N . PHE A 1 328 ? -36.856 30.283 15.992 1.000 25.310 344 PHE A N 1
ATOM 4571 C CA . PHE A 1 328 ? -35.815 30.208 14.939 1.000 24.920 344 PHE A CA 1
ATOM 4572 C C . PHE A 1 328 ? -34.797 29.141 15.285 1.000 26.930 344 PHE A C 1
ATOM 4573 O O . PHE A 1 328 ? -34.754 28.698 16.426 1.000 26.240 344 PHE A O 1
ATOM 4590 N N . THR A 1 329 ? -33.942 28.792 14.320 1.000 26.640 345 THR A N 1
ATOM 4591 C CA A THR A 1 329 ? -32.752 27.926 14.505 0.500 26.530 345 THR A CA 1
ATOM 4592 C CA B THR A 1 329 ? -32.732 27.978 14.595 0.500 26.260 345 THR A CA 1
ATOM 4593 C C . THR A 1 329 ? -31.535 28.672 13.957 1.000 26.470 345 THR A C 1
ATOM 4594 O O . THR A 1 329 ? -31.680 29.312 12.913 1.000 28.150 345 THR A O 1
ATOM 4614 N N . SER A 1 330 ? -30.413 28.562 14.605 1.000 25.010 346 SER A N 1
ATOM 4615 C CA . SER A 1 330 ? -29.181 29.235 14.159 1.000 25.450 346 SER A CA 1
ATOM 4616 C C . SER A 1 330 ? -28.810 28.774 12.742 1.000 27.140 346 SER A C 1
ATOM 4617 O O . SER A 1 330 ? -28.847 27.541 12.468 1.000 28.670 346 SER A O 1
ATOM 4625 N N . GLY A 1 331 ? -28.591 29.731 11.865 1.000 26.170 347 GLY A N 1
ATOM 4626 C CA . GLY A 1 331 ? -28.224 29.450 10.454 1.000 27.380 347 GLY A CA 1
ATOM 4627 C C . GLY A 1 331 ? -29.406 29.516 9.510 1.000 27.190 347 GLY A C 1
ATOM 4628 O O . GLY A 1 331 ? -29.167 29.543 8.285 1.000 27.990 347 GLY A O 1
ATOM 4632 N N . GLU A 1 332 ? -30.652 29.508 10.009 1.000 24.420 348 GLU A N 1
ATOM 4633 C CA . GLU A 1 332 ? -31.874 29.759 9.239 1.000 24.900 348 GLU A CA 1
ATOM 4634 C C . GLU A 1 332 ? -31.777 31.131 8.579 1.000 25.300 348 GLU A C 1
ATOM 4635 O O . GLU A 1 332 ? -31.312 32.065 9.225 1.000 26.600 348 GLU A O 1
ATOM 4647 N N . VAL A 1 333 ? -32.241 31.269 7.340 1.000 22.300 349 VAL A N 1
ATOM 4648 C CA . VAL A 1 333 ? -32.377 32.594 6.699 1.000 22.230 349 VAL A CA 1
ATOM 4649 C C . VAL A 1 333 ? -33.847 32.890 6.509 1.000 21.150 349 VAL A C 1
ATOM 4650 O O . VAL A 1 333 ? -34.561 32.030 6.006 1.000 24.290 349 VAL A O 1
ATOM 4663 N N . VAL A 1 334 ? -34.289 34.066 6.902 1.000 20.970 350 VAL A N 1
ATOM 4664 C CA . VAL A 1 334 ? -35.726 34.397 6.921 1.000 21.430 350 VAL A CA 1
ATOM 4665 C C . VAL A 1 334 ? -35.965 35.752 6.293 1.000 20.370 350 VAL A C 1
ATOM 4666 O O . VAL A 1 334 ? -35.054 36.591 6.260 1.000 21.060 350 VAL A O 1
ATOM 4679 N N . SER A 1 335 ? -37.228 36.003 5.949 1.000 20.490 351 SER A N 1
ATOM 4680 C CA . SER A 1 335 ? -37.731 37.356 5.726 1.000 20.980 351 SER A CA 1
ATOM 4681 C C . SER A 1 335 ? -38.863 37.544 6.739 1.000 22.070 351 SER A C 1
ATOM 4682 O O . SER A 1 335 ? -39.508 36.547 7.123 1.000 23.960 351 SER A O 1
ATOM 4690 N N . LEU A 1 336 ? -39.056 38.763 7.159 1.000 20.950 352 LEU A N 1
ATOM 4691 C CA . LEU A 1 336 ? -40.009 39.098 8.267 1.000 20.740 352 LEU A CA 1
ATOM 4692 C C . LEU A 1 336 ? -41.037 40.051 7.675 1.000 18.790 352 LEU A C 1
ATOM 4693 O O . LEU A 1 336 ? -40.736 41.221 7.335 1.000 20.240 352 LEU A O 1
ATOM 4709 N N . ARG A 1 337 ? -42.276 39.593 7.614 1.000 19.520 353 ARG A N 1
ATOM 4710 C CA . ARG A 1 337 ? -43.367 40.322 6.933 1.000 20.700 353 ARG A CA 1
ATOM 4711 C C . ARG A 1 337 ? -44.225 41.096 7.924 1.000 22.320 353 ARG A C 1
ATOM 4712 O O . ARG A 1 337 ? -44.588 40.517 8.978 1.000 21.170 353 ARG A O 1
ATOM 4733 N N . VAL A 1 338 ? -44.469 42.356 7.622 1.000 19.930 354 VAL A N 1
ATOM 4734 C CA . VAL A 1 338 ? -45.376 43.237 8.394 1.000 21.600 354 VAL A CA 1
ATOM 4735 C C . VAL A 1 338 ? -46.784 42.663 8.398 1.000 22.410 354 VAL A C 1
ATOM 4736 O O . VAL A 1 338 ? -47.251 42.125 7.350 1.000 22.210 354 VAL A O 1
ATOM 4749 N N . THR A 1 339 ? -47.482 42.743 9.536 1.000 22.150 355 THR A N 1
ATOM 4750 C CA . THR A 1 339 ? -48.842 42.167 9.656 1.000 22.380 355 THR A CA 1
ATOM 4751 C C . THR A 1 339 ? -49.857 43.269 9.892 1.000 20.800 355 THR A C 1
ATOM 4752 O O . THR A 1 339 ? -51.056 42.946 9.887 1.000 24.500 355 THR A O 1
ATOM 4763 N N . THR A 1 340 ? -49.450 44.494 10.040 1.000 20.870 356 THR A N 1
ATOM 4764 C CA . THR A 1 340 ? -50.325 45.635 10.295 1.000 22.330 356 THR A CA 1
ATOM 4765 C C . THR A 1 340 ? -51.187 45.839 9.054 1.000 26.760 356 THR A C 1
ATOM 4766 O O . THR A 1 340 ? -50.641 46.037 7.960 1.000 24.600 356 THR A O 1
ATOM 4777 N N . PRO A 1 341 ? -52.517 45.836 9.188 1.000 25.300 357 PRO A N 1
ATOM 4778 C CA . PRO A 1 341 ? -53.381 46.080 8.022 1.000 27.580 357 PRO A CA 1
ATOM 4779 C C . PRO A 1 341 ? -52.991 47.394 7.338 1.000 25.190 357 PRO A C 1
ATOM 4780 O O . PRO A 1 341 ? -52.789 48.459 7.971 1.000 25.460 357 PRO A O 1
ATOM 4791 N N . GLY A 1 342 ? -52.890 47.316 6.000 1.000 27.050 358 GLY A N 1
ATOM 4792 C CA . GLY A 1 342 ? -52.462 48.464 5.173 1.000 28.820 358 GLY A CA 1
ATOM 4793 C C . GLY A 1 342 ? -50.989 48.412 4.825 1.000 28.270 358 GLY A C 1
ATOM 4794 O O . GLY A 1 342 ? -50.564 49.267 4.056 1.000 27.930 358 GLY A O 1
ATOM 4798 N N . TYR A 1 343 ? -50.218 47.514 5.455 1.000 26.570 359 TYR A N 1
ATOM 4799 C CA . TYR A 1 343 ? -48.747 47.435 5.318 1.000 25.990 359 TYR A CA 1
ATOM 4800 C C . TYR A 1 343 ? -48.323 45.990 5.119 1.000 22.950 359 TYR A C 1
ATOM 4801 O O . TYR A 1 343 ? -47.101 45.663 5.199 1.000 24.350 359 TYR A O 1
ATOM 4819 N N . THR A 1 344 ? -49.247 45.089 4.811 1.000 23.220 360 THR A N 1
ATOM 4820 C CA . THR A 1 344 ? -49.009 43.639 4.871 1.000 23.580 360 THR A CA 1
ATOM 4821 C C . THR A 1 344 ? -48.167 43.120 3.691 1.000 24.550 360 THR A C 1
ATOM 4822 O O . THR A 1 344 ? -47.857 41.934 3.725 1.000 26.140 360 THR A O 1
ATOM 4833 N N . THR A 1 345 ? -47.836 43.953 2.686 1.000 24.880 361 THR A N 1
ATOM 4834 C CA . THR A 1 345 ? -46.923 43.520 1.594 1.000 26.350 361 THR A CA 1
ATOM 4835 C C . THR A 1 345 ? -45.507 44.016 1.894 1.000 25.930 361 THR A C 1
ATOM 4836 O O . THR A 1 345 ? -44.599 43.764 1.091 1.000 23.930 361 THR A O 1
ATOM 4847 N N . ARG A 1 346 ? -45.279 44.624 3.060 1.000 23.390 362 ARG A N 1
ATOM 4848 C CA . ARG A 1 346 ? -43.944 45.150 3.433 1.000 22.020 362 ARG A CA 1
ATOM 4849 C C . ARG A 1 346 ? -43.199 44.137 4.285 1.000 23.150 362 ARG A C 1
ATOM 4850 O O . ARG A 1 346 ? -43.813 43.336 5.044 1.000 22.750 362 ARG A O 1
ATOM 4871 N N . TYR A 1 347 ? -41.893 44.180 4.196 1.000 20.390 363 TYR A N 1
ATOM 4872 C CA . TYR A 1 347 ? -40.939 43.310 4.909 1.000 21.830 363 TYR A CA 1
ATOM 4873 C C . TYR A 1 347 ? -39.872 44.167 5.574 1.000 21.500 363 TYR A C 1
ATOM 4874 O O . TYR A 1 347 ? -39.575 45.293 5.126 1.000 22.200 363 TYR A O 1
ATOM 4892 N N . ILE A 1 348 ? -39.283 43.644 6.670 1.000 20.040 364 ILE A N 1
ATOM 4893 C CA . ILE A 1 348 ? -38.162 44.322 7.334 1.000 19.520 364 ILE A CA 1
ATOM 4894 C C . ILE A 1 348 ? -36.961 44.239 6.388 1.000 19.360 364 ILE A C 1
ATOM 4895 O O . ILE A 1 348 ? -36.515 43.130 6.026 1.000 20.470 364 ILE A O 1
ATOM 4911 N N . ALA A 1 349 ? -36.471 45.404 6.060 1.000 19.860 365 ALA A N 1
ATOM 4912 C CA . ALA A 1 349 ? -35.323 45.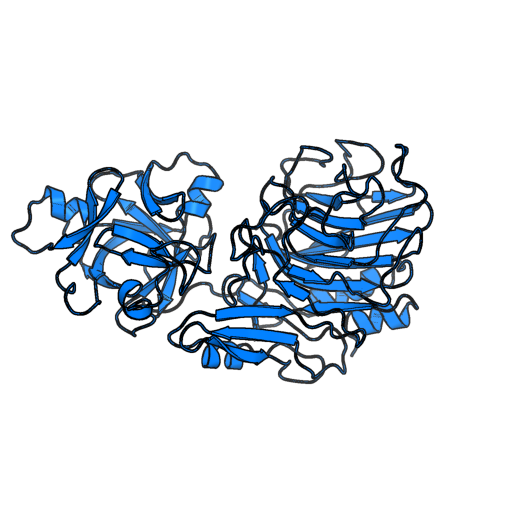507 5.145 1.000 21.540 365 ALA A CA 1
ATOM 4913 C C . ALA A 1 349 ? -34.376 46.559 5.684 1.000 22.270 365 ALA A C 1
ATOM 4914 O O . ALA A 1 349 ? -34.477 47.003 6.868 1.000 20.230 365 ALA A O 1
ATOM 4921 N N . HIS A 1 350 ? -33.415 47.019 4.882 1.000 20.500 366 HIS A N 1
ATOM 4922 C CA . HIS A 1 350 ? -32.576 48.115 5.343 1.000 19.120 366 HIS A CA 1
ATOM 4923 C C . HIS A 1 350 ? -32.085 48.880 4.099 1.000 20.780 366 HIS A C 1
ATOM 4924 O O . HIS A 1 350 ? -32.021 48.258 3.011 1.000 22.280 366 HIS A O 1
ATOM 4939 N N . THR A 1 351 ? -31.791 50.129 4.335 1.000 20.110 367 THR A N 1
ATOM 4940 C CA . THR A 1 351 ? -31.097 51.027 3.353 1.000 20.930 367 THR A CA 1
ATOM 4941 C C . THR A 1 351 ? -29.841 51.500 4.060 1.000 21.120 367 THR A C 1
ATOM 4942 O O . THR A 1 351 ? -29.945 52.343 4.983 1.000 21.060 367 THR A O 1
ATOM 4953 N N . ASP A 1 352 ? -28.711 50.893 3.747 1.000 21.380 368 ASP A N 1
ATOM 4954 C CA . ASP A 1 352 ? -27.456 51.062 4.508 1.000 19.790 368 ASP A CA 1
ATOM 4955 C C . ASP A 1 352 ? -27.765 50.803 6.003 1.000 22.470 368 ASP A C 1
ATOM 4956 O O . ASP A 1 352 ? -28.286 49.722 6.273 1.000 20.510 368 ASP A O 1
ATOM 4965 N N . THR A 1 353 ? -27.456 51.722 6.899 1.000 21.610 369 THR A N 1
ATOM 4966 C CA . THR A 1 353 ? -27.629 51.406 8.358 1.000 20.510 369 THR A CA 1
ATOM 4967 C C . THR A 1 353 ? -29.080 51.548 8.784 1.000 22.690 369 THR A C 1
ATOM 4968 O O . THR A 1 353 ? -29.356 51.066 9.945 1.000 21.450 369 THR A O 1
ATOM 4979 N N . THR A 1 354 ? -29.973 52.152 8.011 1.000 20.520 370 THR A N 1
ATOM 4980 C CA . THR A 1 354 ? -31.371 52.379 8.420 1.000 21.800 370 THR A CA 1
ATOM 4981 C C . THR A 1 354 ? -32.156 51.080 8.227 1.000 22.610 370 THR A C 1
ATOM 4982 O O . THR A 1 354 ? -32.411 50.642 7.088 1.000 21.490 370 THR A O 1
ATOM 4993 N N . VAL A 1 355 ? -32.663 50.486 9.316 1.000 20.130 371 VAL A N 1
ATOM 4994 C CA . VAL A 1 355 ? -33.611 49.364 9.193 1.000 17.740 371 VAL A CA 1
ATOM 4995 C C . VAL A 1 355 ? -35.017 49.922 8.987 1.000 18.450 371 VAL A C 1
ATOM 4996 O O . VAL A 1 355 ? -35.465 50.858 9.711 1.000 19.550 371 VAL A O 1
ATOM 5009 N N . ASN A 1 356 ? -35.714 49.409 7.987 1.000 20.310 372 ASN A N 1
ATOM 5010 C CA . ASN A 1 356 ? -36.996 49.974 7.526 1.000 19.770 372 ASN A CA 1
ATOM 5011 C C . ASN A 1 356 ? -37.922 48.867 7.080 1.000 19.960 372 ASN A C 1
ATOM 5012 O O . ASN A 1 356 ? -37.571 47.682 7.137 1.000 20.520 372 ASN A O 1
ATOM 5023 N N . THR A 1 357 ? -39.124 49.244 6.614 1.000 20.390 373 THR A N 1
ATOM 5024 C CA . THR A 1 357 ? -39.967 48.289 5.913 1.000 19.650 373 THR A CA 1
ATOM 5025 C C . THR A 1 357 ? -40.121 48.796 4.468 1.000 20.930 373 THR A C 1
ATOM 5026 O O . THR A 1 357 ? -40.195 50.012 4.285 1.000 22.310 373 THR A O 1
ATOM 5037 N N . GLN A 1 358 ? -40.173 47.829 3.589 1.000 22.490 374 GLN A N 1
ATOM 5038 C CA . GLN A 1 358 ? -40.357 48.052 2.141 1.000 22.610 374 GLN A CA 1
ATOM 5039 C C . GLN A 1 358 ? -41.212 46.932 1.584 1.000 21.190 374 GLN A C 1
ATOM 5040 O O . GLN A 1 358 ? -41.146 45.762 2.006 1.000 22.370 374 GLN A O 1
ATOM 5054 N N . VAL A 1 359 ? -41.959 47.258 0.531 1.000 24.300 375 VAL A N 1
ATOM 5055 C CA . VAL A 1 359 ? -42.644 46.264 -0.300 1.000 23.700 375 VAL A CA 1
ATOM 5056 C C . VAL A 1 359 ? -41.544 45.448 -0.964 1.000 25.210 375 VAL A C 1
ATOM 5057 O O . VAL A 1 359 ? -40.635 46.028 -1.601 1.000 26.360 375 VAL A O 1
ATOM 5070 N N . VAL A 1 360 ? -41.628 44.156 -0.810 1.000 24.600 376 VAL A N 1
ATOM 5071 C CA . VAL A 1 360 ? -40.696 43.206 -1.432 1.000 24.090 376 VAL A CA 1
ATOM 5072 C C . VAL A 1 360 ? -41.539 42.098 -2.046 1.000 30.060 376 VAL A C 1
ATOM 5073 O O . VAL A 1 360 ? -42.418 41.529 -1.367 1.000 27.020 376 VAL A O 1
ATOM 5086 N N . ASP A 1 361 ? -41.314 41.802 -3.316 1.000 26.510 377 ASP A N 1
ATOM 5087 C CA . ASP A 1 361 ? -41.968 40.639 -3.941 1.000 27.490 377 ASP A CA 1
ATOM 5088 C C . ASP A 1 361 ? -41.017 40.013 -4.954 1.000 30.710 377 ASP A C 1
ATOM 5089 O O . ASP A 1 361 ? -39.831 40.394 -5.013 1.000 27.280 377 ASP A O 1
ATOM 5098 N N . ASP A 1 362 ? -41.492 38.999 -5.659 1.000 32.440 378 ASP A N 1
ATOM 5099 C CA . ASP A 1 362 ? -40.615 38.230 -6.572 1.000 35.120 378 ASP A CA 1
ATOM 5100 C C . ASP A 1 362 ? -40.020 39.157 -7.653 1.000 29.720 378 ASP A C 1
ATOM 5101 O O . ASP A 1 362 ? -38.953 38.806 -8.165 1.000 33.540 378 ASP A O 1
ATOM 5110 N N . ASP A 1 363 ? -40.640 40.298 -7.973 1.000 28.120 379 ASP A N 1
ATOM 5111 C CA . ASP A 1 363 ? -40.126 41.224 -9.017 1.000 31.810 379 ASP A CA 1
ATOM 5112 C C . ASP A 1 363 ? -39.131 42.225 -8.434 1.000 33.850 379 ASP A C 1
ATOM 5113 O O . ASP A 1 363 ? -38.596 43.063 -9.173 1.000 30.250 379 ASP A O 1
ATOM 5122 N N . SER A 1 364 ? -38.918 42.246 -7.125 1.000 27.590 380 SER A N 1
ATOM 5123 C CA . SER A 1 364 ? -37.997 43.226 -6.528 1.000 25.010 380 SER A CA 1
ATOM 5124 C C . SER A 1 364 ? -36.591 42.966 -7.034 1.000 21.040 380 SER A C 1
ATOM 5125 O O . SER A 1 364 ? -36.260 41.802 -7.324 1.000 24.010 380 SER A O 1
ATOM 5133 N N . SER A 1 365 ? -35.759 43.988 -6.994 1.000 23.820 381 SER A N 1
ATOM 5134 C CA . SER A 1 365 ? -34.315 43.826 -7.291 1.000 23.180 381 SER A CA 1
ATOM 5135 C C . SER A 1 365 ? -33.706 42.800 -6.355 1.000 25.390 381 SER A C 1
ATOM 5136 O O . SER A 1 365 ? -34.103 42.716 -5.164 1.000 22.700 381 SER A O 1
ATOM 5144 N N . THR A 1 366 ? -32.700 42.109 -6.815 1.000 22.180 382 THR A N 1
ATOM 5145 C CA . THR A 1 366 ? -31.923 41.170 -6.012 1.000 22.500 382 THR A CA 1
ATOM 5146 C C . THR A 1 366 ? -31.301 41.950 -4.847 1.000 24.650 382 THR A C 1
ATOM 5147 O O . THR A 1 366 ? -31.173 41.375 -3.746 1.000 23.300 382 THR A O 1
ATOM 5158 N N . THR A 1 367 ? -30.906 43.207 -5.055 1.000 23.800 383 THR A N 1
ATOM 5159 C CA . THR A 1 367 ? -30.325 44.041 -3.985 1.000 23.840 383 THR A CA 1
ATOM 5160 C C . THR A 1 367 ? -31.320 44.138 -2.821 1.000 24.410 383 THR A C 1
ATOM 5161 O O . THR A 1 367 ? -30.931 43.808 -1.664 1.000 25.360 383 THR A O 1
ATOM 5172 N N . LEU A 1 368 ? -32.533 44.526 -3.129 1.000 23.260 384 LEU A N 1
ATOM 5173 C CA . LEU A 1 368 ? -33.557 44.670 -2.057 1.000 23.510 384 LEU A CA 1
ATOM 5174 C C . LEU A 1 368 ? -33.899 43.287 -1.462 1.000 22.630 384 LEU A C 1
ATOM 5175 O O . LEU A 1 368 ? -34.073 43.205 -0.200 1.000 23.670 384 LEU A O 1
ATOM 5191 N N . LYS A 1 369 ? -33.983 42.235 -2.251 1.000 22.020 385 LYS A N 1
ATOM 5192 C CA . LYS A 1 369 ? -34.236 40.876 -1.737 1.000 22.550 385 LYS A CA 1
ATOM 5193 C C . LYS A 1 369 ? -33.215 40.510 -0.677 1.000 23.660 385 LYS A C 1
ATOM 5194 O O . LYS A 1 369 ? -33.596 39.931 0.372 1.000 21.210 385 LYS A O 1
ATOM 5213 N N . GLU A 1 370 ? -31.951 40.830 -0.904 1.000 20.390 386 GLU A N 1
ATOM 5214 C CA . GLU A 1 370 ? -30.901 40.523 0.083 1.000 22.100 386 GLU A CA 1
ATOM 5215 C C . GLU A 1 370 ? -31.088 41.409 1.324 1.000 19.690 386 GLU A C 1
ATOM 5216 O O . GLU A 1 370 ? -30.804 40.918 2.464 1.000 21.520 386 GLU A O 1
ATOM 5228 N N . GLU A 1 371 ? -31.442 42.670 1.158 1.000 20.370 387 GLU A N 1
ATOM 5229 C CA . GLU A 1 371 ? -31.658 43.634 2.266 1.000 20.730 387 GLU A CA 1
ATOM 5230 C C . GLU A 1 371 ? -32.870 43.203 3.123 1.000 22.000 387 GLU A C 1
ATOM 5231 O O . GLU A 1 371 ? -32.941 43.627 4.289 1.000 21.740 387 GLU A O 1
ATOM 5243 N N . ALA A 1 372 ? -33.763 42.425 2.549 1.000 21.130 388 ALA A N 1
ATOM 5244 C CA . ALA A 1 372 ? -34.971 41.906 3.260 1.000 20.760 388 ALA A CA 1
ATOM 5245 C C . ALA A 1 372 ? -34.753 40.470 3.713 1.000 20.970 388 ALA A C 1
ATOM 5246 O O . ALA A 1 372 ? -35.762 39.787 4.004 1.000 23.240 388 ALA A O 1
ATOM 5253 N N . SER A 1 373 ? -33.520 39.983 3.703 1.000 19.360 389 SER A N 1
ATOM 5254 C CA . SER A 1 373 ? -33.207 38.607 4.117 1.000 20.340 389 SER A CA 1
ATOM 5255 C C . SER A 1 373 ? -32.225 38.660 5.275 1.000 21.880 389 SER A C 1
ATOM 5256 O O . SER A 1 373 ? -31.283 39.479 5.265 1.000 21.300 389 SER A O 1
ATOM 5264 N N . TRP A 1 374 ? -32.423 37.789 6.275 1.000 20.090 390 TRP A N 1
ATOM 5265 C CA . TRP A 1 374 ? -31.703 37.853 7.570 1.000 19.810 390 TRP A CA 1
ATOM 5266 C C . TRP A 1 374 ? -31.277 36.458 7.988 1.000 18.830 390 TRP A C 1
ATOM 5267 O O . TRP A 1 374 ? -32.121 35.542 8.029 1.000 20.590 390 TRP A O 1
ATOM 5288 N N . THR A 1 375 ? -30.010 36.263 8.255 1.000 19.920 391 THR A N 1
ATOM 5289 C CA . THR A 1 375 ? -29.465 35.027 8.815 1.000 20.170 391 THR A CA 1
ATOM 5290 C C . THR A 1 375 ? -29.658 35.105 10.340 1.000 19.320 391 THR A C 1
ATOM 5291 O O . THR A 1 375 ? -29.149 36.018 10.968 1.000 20.890 391 THR A O 1
ATOM 5302 N N . VAL A 1 376 ? -30.349 34.121 10.860 1.000 22.510 392 VAL A N 1
ATOM 5303 C CA . VAL A 1 376 ? -30.609 34.088 12.331 1.000 24.070 392 VAL A CA 1
ATOM 5304 C C . VAL A 1 376 ? -29.443 33.366 12.968 1.000 24.810 392 VAL A C 1
ATOM 5305 O O . VAL A 1 376 ? -29.030 32.277 12.497 1.000 31.430 392 VAL A O 1
ATOM 5318 N N . VAL A 1 377 ? -28.844 33.956 13.986 1.000 20.980 393 VAL A N 1
ATOM 5319 C CA . VAL A 1 377 ? -27.726 33.313 14.677 1.000 21.370 393 VAL A CA 1
ATOM 5320 C C . VAL A 1 377 ? -28.017 33.304 16.184 1.000 20.860 393 VAL A C 1
ATOM 5321 O O . VAL A 1 377 ? -28.815 34.117 16.676 1.000 19.950 393 VAL A O 1
ATOM 5334 N N . THR A 1 378 ? -27.309 32.450 16.867 1.000 20.820 394 THR A N 1
ATOM 5335 C CA . THR A 1 378 ? -27.368 32.418 18.345 1.000 19.090 394 THR A CA 1
ATOM 5336 C C . THR A 1 378 ? -27.179 33.835 18.865 1.000 20.180 394 THR A C 1
ATOM 5337 O O . THR A 1 378 ? -26.246 34.581 18.483 1.000 21.940 394 THR A O 1
ATOM 5348 N N . GLY A 1 379 ? -28.032 34.211 19.841 1.000 18.770 395 GLY A N 1
ATOM 5349 C CA . GLY A 1 379 ? -27.977 35.560 20.400 1.000 18.120 395 GLY A CA 1
ATOM 5350 C C . GLY A 1 379 ? -26.604 35.903 20.910 1.000 19.580 395 GLY A C 1
ATOM 5351 O O . GLY A 1 379 ? -25.977 35.124 21.691 1.000 20.330 395 GLY A O 1
ATOM 5355 N N . LEU A 1 380 ? -26.152 37.075 20.548 1.000 19.370 396 LEU A N 1
ATOM 5356 C CA . LEU A 1 380 ? -24.779 37.492 20.870 1.000 19.450 396 LEU A CA 1
ATOM 5357 C C . LEU A 1 380 ? -24.621 37.670 22.381 1.000 21.540 396 LEU A C 1
ATOM 5358 O O . LEU A 1 380 ? -23.474 37.509 22.843 1.000 22.120 396 LEU A O 1
ATOM 5374 N N . ALA A 1 381 ? -25.657 38.129 23.086 1.000 19.060 397 ALA A N 1
ATOM 5375 C CA . ALA A 1 381 ? -25.545 38.315 24.562 1.000 19.000 397 ALA A CA 1
ATOM 5376 C C . ALA A 1 381 ? -26.300 37.267 25.368 1.000 21.050 397 ALA A C 1
ATOM 5377 O O . ALA A 1 381 ? -26.157 37.267 26.610 1.000 21.530 397 ALA A O 1
ATOM 5384 N N . ASN A 1 382 ? -27.069 36.421 24.726 1.000 19.510 398 ASN A N 1
ATOM 5385 C CA . ASN A 1 382 ? -27.865 35.405 25.439 1.000 19.240 398 ASN A CA 1
ATOM 5386 C C . ASN A 1 382 ? -28.125 34.255 24.490 1.000 20.370 398 ASN A C 1
ATOM 5387 O O . ASN A 1 382 ? -28.757 34.496 23.460 1.000 21.280 398 ASN A O 1
ATOM 5398 N N . SER A 1 383 ? -27.645 33.071 24.839 1.000 19.650 399 SER A N 1
ATOM 5399 C CA . SER A 1 383 ? -27.687 31.934 23.894 1.000 20.090 399 SER A CA 1
ATOM 5400 C C . SER A 1 383 ? -29.089 31.345 23.715 1.000 22.490 399 SER A C 1
ATOM 5401 O O . SER A 1 383 ? -29.251 30.531 22.822 1.000 22.060 399 SER A O 1
ATOM 5409 N N . GLN A 1 384 ? -30.116 31.718 24.511 1.000 19.080 400 GLN A N 1
ATOM 5410 C CA . GLN A 1 384 ? -31.513 31.299 24.269 1.000 19.530 400 GLN A CA 1
ATOM 5411 C C . GLN A 1 384 ? -32.162 32.166 23.192 1.000 17.950 400 GLN A C 1
ATOM 5412 O O . GLN A 1 384 ? -33.095 31.758 22.574 1.000 20.580 400 GLN A O 1
ATOM 5426 N N . CYS A 1 385 ? -31.657 33.376 23.025 1.000 19.010 401 CYS A N 1
ATOM 5427 C CA . CYS A 1 385 ? -32.234 34.396 22.159 1.000 18.430 401 CYS A CA 1
ATOM 5428 C C . CYS A 1 385 ? -31.432 34.398 20.850 1.000 17.660 401 CYS A C 1
ATOM 5429 O O . CYS A 1 385 ? -30.709 33.403 20.563 1.000 18.610 401 CYS A O 1
ATOM 5436 N N . PHE A 1 386 ? -31.688 35.395 20.016 1.000 18.090 402 PHE A N 1
ATOM 5437 C CA . PHE A 1 386 ? -31.169 35.403 18.623 1.000 18.530 402 PHE A CA 1
ATOM 5438 C C . PHE A 1 386 ? -30.639 36.790 18.291 1.000 19.090 402 PHE A C 1
ATOM 5439 O O . PHE A 1 386 ? -30.995 37.856 18.868 1.000 17.370 402 PHE A O 1
ATOM 5456 N N . SER A 1 387 ? -29.787 36.774 17.231 1.000 18.040 403 SER A N 1
ATOM 5457 C CA . SER A 1 387 ? -29.321 38.004 16.578 1.000 18.400 403 SER A CA 1
ATOM 5458 C C . SER A 1 387 ? -29.546 37.835 15.061 1.000 17.990 403 SER A C 1
ATOM 5459 O O . SER A 1 387 ? -29.565 36.678 14.601 1.000 19.040 403 SER A O 1
ATOM 5467 N N . PHE A 1 388 ? -29.803 38.939 14.376 1.000 17.730 404 PHE A N 1
ATOM 5468 C CA . PHE A 1 388 ? -30.245 38.935 12.965 1.000 19.530 404 PHE A CA 1
ATOM 5469 C C . PHE A 1 388 ? -29.158 39.581 12.111 1.000 19.520 404 PHE A C 1
ATOM 5470 O O . PHE A 1 388 ? -28.867 40.748 12.278 1.000 19.080 404 PHE A O 1
ATOM 5487 N N . GLU A 1 389 ? -28.476 38.743 11.349 1.000 20.200 405 GLU A N 1
ATOM 5488 C CA . GLU A 1 389 ? -27.308 39.144 10.526 1.000 21.500 405 GLU A CA 1
ATOM 5489 C C . GLU A 1 389 ? -27.795 39.431 9.099 1.000 21.350 405 GLU A C 1
ATOM 5490 O O . GLU A 1 389 ? -28.556 38.672 8.544 1.000 21.190 405 GLU A O 1
ATOM 5502 N N . SER A 1 390 ? -27.365 40.553 8.546 1.000 19.340 406 SER A N 1
ATOM 5503 C CA . SER A 1 390 ? -27.667 40.965 7.155 1.000 19.030 406 SER A CA 1
ATOM 5504 C C . SER A 1 390 ? -27.112 39.929 6.167 1.000 19.630 406 SER A C 1
ATOM 5505 O O . SER A 1 390 ? -25.980 39.433 6.336 1.000 21.030 406 SER A O 1
ATOM 5513 N N . VAL A 1 391 ? -27.934 39.593 5.171 1.000 20.200 407 VAL A N 1
ATOM 5514 C CA . VAL A 1 391 ? -27.488 38.707 4.072 1.000 19.910 407 VAL A CA 1
ATOM 5515 C C . VAL A 1 391 ? -26.526 39.500 3.146 1.000 20.500 407 VAL A C 1
ATOM 5516 O O . VAL A 1 391 ? -25.504 38.943 2.797 1.000 22.980 407 VAL A O 1
ATOM 5529 N N . ASP A 1 392 ? -26.848 40.732 2.824 1.000 20.920 408 ASP A N 1
ATOM 5530 C CA . ASP A 1 392 ? -25.992 41.521 1.873 1.000 20.520 408 ASP A CA 1
ATOM 5531 C C . ASP A 1 392 ? -24.745 42.011 2.591 1.000 23.630 408 ASP A C 1
ATOM 5532 O O . ASP A 1 392 ? -23.720 42.205 1.911 1.000 21.450 408 ASP A O 1
ATOM 5541 N N . THR A 1 393 ? -24.787 42.151 3.932 1.000 21.650 409 THR A N 1
ATOM 5542 C CA . THR A 1 393 ? -23.668 42.695 4.740 1.000 19.840 409 THR A CA 1
ATOM 5543 C C . THR A 1 393 ? -23.322 41.736 5.880 1.000 23.510 409 THR A C 1
ATOM 5544 O O . THR A 1 393 ? -23.671 41.979 7.032 1.000 21.120 409 THR A O 1
ATOM 5555 N N . PRO A 1 394 ? -22.654 40.612 5.595 1.000 22.350 410 PRO A N 1
ATOM 5556 C CA . PRO A 1 394 ? -22.295 39.648 6.616 1.000 24.130 410 PRO A CA 1
ATOM 5557 C C . PRO A 1 394 ? -21.415 40.329 7.664 1.000 22.800 410 PRO A C 1
ATOM 5558 O O . PRO A 1 394 ? -20.682 41.284 7.370 1.000 23.090 410 PRO A O 1
ATOM 5569 N N . GLY A 1 395 ? -21.587 39.897 8.924 1.000 22.530 411 GLY A N 1
ATOM 5570 C CA . GLY A 1 395 ? -20.871 40.536 10.032 1.000 22.410 411 GLY A CA 1
ATOM 5571 C C . GLY A 1 395 ? -21.584 41.714 10.622 1.000 20.590 411 GLY A C 1
ATOM 5572 O O . GLY A 1 395 ? -21.112 42.226 11.663 1.000 21.410 411 GLY A O 1
ATOM 5576 N N . SER A 1 396 ? -22.668 42.155 10.001 1.000 19.270 412 SER A N 1
ATOM 5577 C CA . SER A 1 396 ? -23.510 43.269 10.484 1.000 18.050 412 SER A CA 1
ATOM 5578 C C . SER A 1 396 ? -24.844 42.697 10.965 1.000 19.450 412 SER A C 1
ATOM 5579 O O . SER A 1 396 ? -25.349 41.765 10.356 1.000 19.950 412 SER A O 1
ATOM 5587 N N . TYR A 1 397 ? -25.328 43.258 12.081 1.000 19.460 413 TYR A N 1
ATOM 5588 C CA . TYR A 1 397 ? -26.543 42.774 12.759 1.000 19.360 413 TYR A CA 1
ATOM 5589 C C . TYR A 1 397 ? -27.457 43.941 13.063 1.000 17.520 413 TYR A C 1
ATOM 5590 O O . TYR A 1 397 ? -27.049 45.050 13.271 1.000 18.700 413 TYR A O 1
ATOM 5608 N N . ILE A 1 398 ? -28.747 43.638 13.170 1.000 17.880 414 ILE A N 1
ATOM 5609 C CA . ILE A 1 398 ? -29.759 44.580 13.675 1.000 17.960 414 ILE A CA 1
ATOM 5610 C C . ILE A 1 398 ? -29.455 44.838 15.159 1.000 17.730 414 ILE A C 1
ATOM 5611 O O . ILE A 1 398 ? -29.339 43.872 15.926 1.000 18.710 414 ILE A O 1
ATOM 5627 N N . ARG A 1 399 ? -29.281 46.102 15.504 1.000 18.410 415 ARG A N 1
ATOM 5628 C CA . ARG A 1 399 ? -29.010 46.521 16.901 1.000 17.510 415 ARG A CA 1
ATOM 5629 C C . ARG A 1 399 ? -29.837 47.754 17.167 1.000 19.300 415 ARG A C 1
ATOM 5630 O O . ARG A 1 399 ? -30.112 48.571 16.268 1.000 20.030 415 ARG A O 1
ATOM 5651 N N . HIS A 1 400 ? -30.230 47.952 18.414 1.000 18.320 416 HIS A N 1
ATOM 5652 C CA . HIS A 1 400 ? -30.856 49.223 18.782 1.000 18.600 416 HIS A CA 1
ATOM 5653 C C . HIS A 1 400 ? -29.794 50.224 19.246 1.000 17.370 416 HIS A C 1
ATOM 5654 O O . HIS A 1 400 ? -28.772 49.849 19.872 1.000 18.290 416 HIS A O 1
ATOM 5669 N N . TYR A 1 401 ? -30.074 51.492 18.990 1.000 19.520 417 TYR A N 1
ATOM 5670 C CA . TYR A 1 401 ? -29.204 52.629 19.322 1.000 19.280 417 TYR A CA 1
ATOM 5671 C C . TYR A 1 401 ? -30.082 53.862 19.375 1.000 19.390 417 TYR A C 1
ATOM 5672 O O . TYR A 1 401 ? -30.767 54.207 18.388 1.000 20.590 417 TYR A O 1
ATOM 5690 N N . ASN A 1 402 ? -30.148 54.500 20.542 1.000 21.540 418 ASN A N 1
ATOM 5691 C CA . ASN A 1 402 ? -31.151 55.551 20.786 1.000 22.770 418 ASN A CA 1
ATOM 5692 C C . ASN A 1 402 ? -32.544 55.001 20.457 1.000 19.540 418 ASN A C 1
ATOM 5693 O O . ASN A 1 402 ? -33.439 55.735 20.032 1.000 20.650 418 ASN A O 1
ATOM 5704 N N . PHE A 1 403 ? -32.731 53.676 20.619 1.000 17.950 419 PHE A N 1
ATOM 5705 C CA . PHE A 1 403 ? -34.013 52.963 20.413 1.000 19.680 419 PHE A CA 1
ATOM 5706 C C . PHE A 1 403 ? -34.481 52.954 18.951 1.000 19.220 419 PHE A C 1
ATOM 5707 O O . PHE A 1 403 ? -35.594 52.493 18.670 1.000 19.570 419 PHE A O 1
ATOM 5724 N N . GLU A 1 404 ? -33.586 53.309 18.025 1.000 19.030 420 GLU A N 1
ATOM 5725 C CA . GLU A 1 404 ? -33.812 53.030 16.588 1.000 19.630 420 GLU A CA 1
ATOM 5726 C C . GLU A 1 404 ? -33.039 51.761 16.221 1.000 17.210 420 GLU A C 1
ATOM 5727 O O . GLU A 1 404 ? -31.928 51.506 16.754 1.000 20.170 420 GLU A O 1
ATOM 5739 N N . LEU A 1 405 ? -33.590 50.946 15.330 1.000 18.820 421 LEU A N 1
ATOM 5740 C CA . LEU A 1 405 ? -32.883 49.738 14.860 1.000 18.730 421 LEU A CA 1
ATOM 5741 C C . LEU A 1 405 ? -31.967 50.129 13.685 1.000 19.680 421 LEU A C 1
ATOM 5742 O O . LEU A 1 405 ? -32.475 50.688 12.684 1.000 20.340 421 LEU A O 1
ATOM 5758 N N . LEU A 1 406 ? -30.722 49.780 13.857 1.000 19.140 422 LEU A N 1
ATOM 5759 C CA . LEU A 1 406 ? -29.666 50.100 12.874 1.000 20.530 422 LEU A CA 1
ATOM 5760 C C . LEU A 1 406 ? -28.977 48.819 12.505 1.000 20.580 422 LEU A C 1
ATOM 5761 O O . LEU A 1 406 ? -28.963 47.846 13.258 1.000 20.760 422 LEU A O 1
ATOM 5777 N N . LEU A 1 407 ? -28.486 48.752 11.260 1.000 18.480 423 LEU A N 1
ATOM 5778 C CA . LEU A 1 407 ? -27.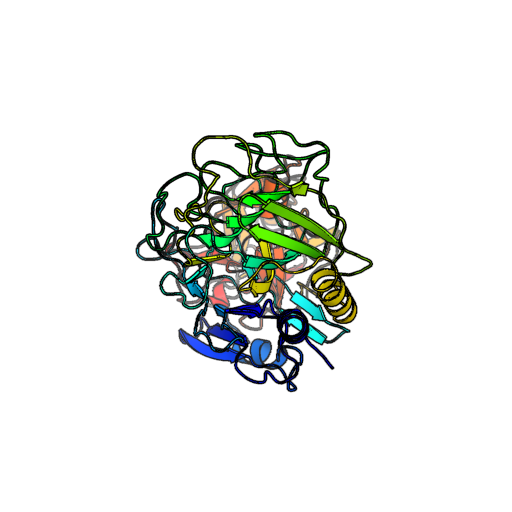642 47.647 10.839 1.000 18.770 423 LEU A CA 1
ATOM 5779 C C . LEU A 1 407 ? -26.185 48.069 10.980 1.000 22.100 423 LEU A C 1
ATOM 5780 O O . LEU A 1 407 ? -25.709 48.918 10.163 1.000 21.430 423 LEU A O 1
ATOM 5796 N N . ASN A 1 408 ? -25.485 47.518 11.964 1.000 20.160 424 ASN A N 1
ATOM 5797 C CA . ASN A 1 408 ? -24.110 47.905 12.307 1.000 19.530 424 ASN A CA 1
ATOM 5798 C C . ASN A 1 408 ? -23.249 46.672 12.410 1.000 20.030 424 ASN A C 1
ATOM 5799 O O . ASN A 1 408 ? -23.730 45.541 12.734 1.000 20.320 424 ASN A O 1
ATOM 5810 N N . ALA A 1 409 ? -21.959 46.837 12.155 1.000 21.050 425 ALA A N 1
ATOM 5811 C CA . ALA A 1 409 ? -21.002 45.746 12.259 1.000 22.020 425 ALA A CA 1
ATOM 5812 C C . ALA A 1 409 ? -20.775 45.380 13.742 1.000 19.760 425 ALA A C 1
ATOM 5813 O O . ALA A 1 409 ? -20.541 46.280 14.553 1.000 22.930 425 ALA A O 1
ATOM 5820 N N . ASN A 1 410 ? -20.742 44.099 14.003 1.000 21.010 426 ASN A N 1
ATOM 5821 C CA . ASN A 1 410 ? -20.367 43.564 15.338 1.000 22.700 426 ASN A CA 1
ATOM 5822 C C . ASN A 1 410 ? -18.930 43.998 15.629 1.000 28.780 426 ASN A C 1
ATOM 5823 O O . ASN A 1 410 ? -18.057 43.611 14.873 1.000 28.900 426 ASN A O 1
ATOM 5834 N N . ASP A 1 411 ? -18.720 44.770 16.691 1.000 24.890 427 ASP A N 1
ATOM 5835 C CA . ASP A 1 411 ? -17.394 45.264 17.135 1.000 29.130 427 ASP A CA 1
ATOM 5836 C C . ASP A 1 411 ? -16.862 44.409 18.302 1.000 34.240 427 ASP A C 1
ATOM 5837 O O . ASP A 1 411 ? -15.825 44.773 18.831 1.000 35.430 427 ASP A O 1
ATOM 5846 N N . GLY A 1 412 ? -17.489 43.276 18.612 1.000 29.160 428 GLY A N 1
ATOM 5847 C CA . GLY A 1 412 ? -17.082 42.251 19.592 1.000 30.520 428 GLY A CA 1
ATOM 5848 C C . GLY A 1 412 ? -17.360 42.699 21.034 1.000 31.610 428 GLY A C 1
ATOM 5849 O O . GLY A 1 412 ? -17.072 41.935 21.923 1.000 33.790 428 GLY A O 1
ATOM 5853 N N . THR A 1 413 ? -17.877 43.885 21.237 1.000 26.110 429 THR A N 1
ATOM 5854 C CA . THR A 1 413 ? -18.142 44.451 22.594 1.000 28.940 429 THR A CA 1
ATOM 5855 C C . THR A 1 413 ? -19.397 43.849 23.259 1.000 28.920 429 THR A C 1
ATOM 5856 O O . THR A 1 413 ? -20.418 43.597 22.586 1.000 25.180 429 THR A O 1
ATOM 5867 N N . LYS A 1 414 ? -19.335 43.773 24.591 1.000 28.400 430 LYS A N 1
ATOM 5868 C CA . LYS A 1 414 ? -20.542 43.481 25.420 1.000 27.060 430 LYS A CA 1
ATOM 5869 C C . LYS A 1 414 ? -21.678 44.417 25.014 1.000 23.220 430 LYS A C 1
ATOM 5870 O O . LYS A 1 414 ? -22.830 43.953 24.834 1.000 23.780 430 LYS A O 1
ATOM 5889 N N . GLN A 1 415 ? -21.483 45.710 24.902 1.000 24.450 431 GLN A N 1
ATOM 5890 C CA . GLN A 1 415 ? -22.571 46.632 24.589 1.000 23.090 431 GLN A CA 1
ATOM 5891 C C . GLN A 1 415 ? -23.247 46.305 23.235 1.000 23.990 431 GLN A C 1
ATOM 5892 O O . GLN A 1 415 ? -24.486 46.237 23.141 1.000 21.340 431 GLN A O 1
ATOM 5906 N N . PHE A 1 416 ? -22.472 46.106 22.176 1.000 21.940 432 PHE A N 1
ATOM 5907 C CA . PHE A 1 416 ? -23.056 45.714 20.883 1.000 20.730 432 PHE A CA 1
ATOM 5908 C C . PHE A 1 416 ? -23.850 44.420 21.025 1.000 18.540 432 PHE A C 1
ATOM 5909 O O . PHE A 1 416 ? -24.986 44.327 20.553 1.000 19.060 432 PHE A O 1
ATOM 5926 N N . HIS A 1 417 ? -23.269 43.414 21.648 1.000 18.700 433 HIS A N 1
ATOM 5927 C CA . HIS A 1 417 ? -23.910 42.096 21.832 1.000 18.300 433 HIS A CA 1
ATOM 5928 C C . HIS A 1 417 ? -25.290 42.297 22.464 1.000 17.750 433 HIS A C 1
ATOM 5929 O O . HIS A 1 417 ? -26.283 41.707 21.983 1.000 17.950 433 HIS A O 1
ATOM 5944 N N . GLU A 1 418 ? -25.313 43.079 23.532 1.000 18.390 434 GLU A N 1
ATOM 5945 C CA . GLU A 1 418 ? -26.589 43.306 24.276 1.000 17.160 434 GLU A CA 1
ATOM 5946 C C . GLU A 1 418 ? -27.597 44.050 23.410 1.000 18.190 434 GLU A C 1
ATOM 5947 O O . GLU A 1 418 ? -28.801 43.672 23.401 1.000 19.110 434 GLU A O 1
ATOM 5959 N N . ASP A 1 419 ? -27.131 45.058 22.644 1.000 17.460 435 ASP A N 1
ATOM 5960 C CA . ASP A 1 419 ? -27.999 45.907 21.801 1.000 19.680 435 ASP A CA 1
ATOM 5961 C C . ASP A 1 419 ? -28.499 45.106 20.588 1.000 18.030 435 ASP A C 1
ATOM 5962 O O . ASP A 1 419 ? -29.431 45.564 19.916 1.000 17.750 435 ASP A O 1
ATOM 5971 N N . ALA A 1 420 ? -27.901 43.955 20.301 1.000 18.450 436 ALA A N 1
ATOM 5972 C CA . ALA A 1 420 ? -28.190 43.151 19.082 1.000 18.760 436 ALA A CA 1
ATOM 5973 C C . ALA A 1 420 ? -28.867 41.821 19.411 1.000 17.480 436 ALA A C 1
ATOM 5974 O O . ALA A 1 420 ? -28.960 40.949 18.555 1.000 17.210 436 ALA A O 1
ATOM 5981 N N . THR A 1 421 ? -29.329 41.623 20.656 1.000 16.890 437 THR A N 1
ATOM 5982 C CA . THR A 1 421 ? -29.946 40.343 21.045 1.000 16.390 437 THR A CA 1
ATOM 5983 C C . THR A 1 421 ? -31.438 40.542 21.259 1.000 15.710 437 THR A C 1
ATOM 5984 O O . THR A 1 421 ? -31.836 41.470 21.979 1.000 16.810 437 THR A O 1
ATOM 5995 N N . PHE A 1 422 ? -32.217 39.680 20.642 1.000 16.380 438 PHE A N 1
ATOM 5996 C CA . PHE A 1 422 ? -33.697 39.779 20.680 1.000 16.590 438 PHE A CA 1
ATOM 5997 C C . PHE A 1 422 ? -34.249 38.406 20.969 1.000 17.950 438 PHE A C 1
ATOM 5998 O O . PHE A 1 422 ? -33.790 37.365 20.457 1.000 18.290 438 PHE A O 1
ATOM 6015 N N . CYS A 1 423 ? -35.321 38.401 21.766 1.000 17.340 439 CYS A N 1
ATOM 6016 C CA . CYS A 1 423 ? -35.939 37.174 22.259 1.000 17.030 439 CYS A CA 1
ATOM 6017 C C . CYS A 1 423 ? -37.290 37.015 21.600 1.000 15.540 439 CYS A C 1
ATOM 6018 O O . CYS A 1 423 ? -38.159 37.872 21.753 1.000 17.100 439 CYS A O 1
ATOM 6025 N N . PRO A 1 424 ? -37.507 35.967 20.776 1.000 17.280 440 PRO A N 1
ATOM 6026 C CA . PRO A 1 424 ? -38.785 35.788 20.116 1.000 18.180 440 PRO A CA 1
ATOM 6027 C C . PRO A 1 424 ? -39.853 35.565 21.190 1.000 18.820 440 PRO A C 1
ATOM 6028 O O . PRO A 1 424 ? -39.608 34.842 22.191 1.000 18.580 440 PRO A O 1
ATOM 6039 N N . GLN A 1 425 ? -41.004 36.129 20.888 1.000 17.860 441 GLN A N 1
ATOM 6040 C CA . GLN A 1 425 ? -42.207 35.987 21.742 1.000 17.490 441 GLN A CA 1
ATOM 6041 C C . GLN A 1 425 ? -43.376 35.686 20.813 1.000 19.250 441 GLN A C 1
ATOM 6042 O O . GLN A 1 425 ? -43.468 36.314 19.720 1.000 19.740 441 GLN A O 1
ATOM 6056 N N . ALA A 1 426 ? -44.269 34.802 21.190 1.000 18.220 442 ALA A N 1
ATOM 6057 C CA . ALA A 1 426 ? -45.490 34.589 20.392 1.000 19.590 442 ALA A CA 1
ATOM 6058 C C . ALA A 1 426 ? -46.080 35.961 20.052 1.000 19.280 442 ALA A C 1
ATOM 6059 O O . ALA A 1 426 ? -46.312 36.800 20.932 1.000 20.190 442 ALA A O 1
ATOM 6066 N N . ALA A 1 427 ? -46.400 36.236 18.774 1.000 18.940 443 ALA A N 1
ATOM 6067 C CA . ALA A 1 427 ? -46.805 37.573 18.354 1.000 18.290 443 ALA A CA 1
ATOM 6068 C C . ALA A 1 427 ? -47.975 38.087 19.190 1.000 18.410 443 ALA A C 1
ATOM 6069 O O . ALA A 1 427 ? -48.947 37.339 19.438 1.000 19.870 443 ALA A O 1
ATOM 6076 N N . LEU A 1 428 ? -47.925 39.348 19.538 1.000 18.340 444 LEU A N 1
ATOM 6077 C CA . LEU A 1 428 ? -49.001 39.960 20.341 1.000 19.900 444 LEU A CA 1
ATOM 6078 C C . LEU A 1 428 ? -50.337 39.907 19.595 1.000 22.030 444 LEU A C 1
ATOM 6079 O O . LEU A 1 428 ? -51.381 39.861 20.264 1.000 19.340 444 LEU A O 1
ATOM 6095 N N . ASN A 1 429 ? -50.345 39.934 18.249 1.000 21.010 445 ASN A N 1
ATOM 6096 C CA . ASN A 1 429 ? -51.618 39.812 17.499 1.000 21.260 445 ASN A CA 1
ATOM 6097 C C . ASN A 1 429 ? -51.857 38.401 16.996 1.000 23.310 445 ASN A C 1
ATOM 6098 O O . ASN A 1 429 ? -52.783 38.213 16.203 1.000 23.750 445 ASN A O 1
ATOM 6109 N N . GLY A 1 430 ? -51.057 37.411 17.379 1.000 21.340 446 GLY A N 1
ATOM 6110 C CA . GLY A 1 430 ? -51.191 36.017 16.941 1.000 21.740 446 GLY A CA 1
ATOM 6111 C C . GLY A 1 430 ? -50.678 35.731 15.536 1.000 23.230 446 GLY A C 1
ATOM 6112 O O . GLY A 1 430 ? -50.748 34.596 15.144 1.000 26.220 446 GLY A O 1
ATOM 6116 N N . GLU A 1 431 ? -50.047 36.695 14.869 1.000 22.240 447 GLU A N 1
ATOM 6117 C CA . GLU A 1 431 ? -49.527 36.469 13.497 1.000 23.410 447 GLU A CA 1
ATOM 6118 C C . GLU A 1 431 ? -47.996 36.457 13.555 1.000 22.230 447 GLU A C 1
ATOM 6119 O O . GLU A 1 431 ? -47.390 37.522 13.355 1.000 25.360 447 GLU A O 1
ATOM 6131 N N . GLY A 1 432 ? -47.425 35.296 13.808 1.000 21.650 448 GLY A N 1
ATOM 6132 C CA . GLY A 1 432 ? -45.968 35.060 13.792 1.000 22.410 448 GLY A CA 1
ATOM 6133 C C . GLY A 1 432 ? -45.317 35.383 15.119 1.000 21.310 448 GLY A C 1
ATOM 6134 O O . GLY A 1 432 ? -45.645 34.729 16.148 1.000 20.830 448 GLY A O 1
ATOM 6138 N N . THR A 1 433 ? -44.319 36.263 15.103 1.000 18.960 449 THR A N 1
ATOM 6139 C CA . THR A 1 433 ? -43.424 36.501 16.239 1.000 18.840 449 THR A CA 1
ATOM 6140 C C . THR A 1 433 ? -43.424 37.981 16.566 1.000 19.900 449 THR A C 1
ATOM 6141 O O . THR A 1 433 ? -43.582 38.826 15.702 1.000 18.560 449 THR A O 1
ATOM 6152 N N . SER A 1 434 ? -43.194 38.297 17.831 1.000 16.630 450 SER A N 1
ATOM 6153 C CA . SER A 1 434 ? -42.769 39.626 18.269 1.000 17.890 450 SER A CA 1
ATOM 6154 C C . SER A 1 434 ? -41.320 39.461 18.743 1.000 21.760 450 SER A C 1
ATOM 6155 O O . SER A 1 434 ? -41.031 38.491 19.457 1.000 29.840 450 SER A O 1
ATOM 6163 N N . LEU A 1 435 ? -40.459 40.419 18.477 1.000 17.790 451 LEU A N 1
ATOM 6164 C CA . LEU A 1 435 ? -39.035 40.269 18.835 1.000 16.930 451 LEU A CA 1
ATOM 6165 C C . LEU A 1 435 ? -38.710 41.264 19.950 1.000 17.260 451 LEU A C 1
ATOM 6166 O O . LEU A 1 435 ? -38.640 42.491 19.732 1.000 17.260 451 LEU A O 1
ATOM 6182 N N . ARG A 1 436 ? -38.591 40.737 21.182 1.000 16.660 452 ARG A N 1
ATOM 6183 C CA . ARG A 1 436 ? -38.399 41.585 22.368 1.000 17.420 452 ARG A CA 1
ATOM 6184 C C . ARG A 1 436 ? -36.905 41.849 22.560 1.000 15.800 452 ARG A C 1
ATOM 6185 O O . ARG A 1 436 ? -36.133 40.935 22.500 1.000 16.640 452 ARG A O 1
ATOM 6206 N N . SER A 1 437 ? -36.528 43.075 22.845 1.000 15.380 453 SER A N 1
ATOM 6207 C CA . SER A 1 437 ? -35.136 43.416 23.180 1.000 15.290 453 SER A CA 1
ATOM 6208 C C . SER A 1 437 ? -34.736 42.636 24.432 1.000 16.800 453 SER A C 1
ATOM 6209 O O . SER A 1 437 ? -35.440 42.748 25.437 1.000 16.670 453 SER A O 1
ATOM 6217 N N . TRP A 1 438 ? -33.625 41.903 24.397 1.000 15.480 454 TRP A N 1
ATOM 6218 C CA . TRP A 1 438 ? -33.097 41.281 25.624 1.000 16.020 454 TRP A CA 1
ATOM 6219 C C . TRP A 1 438 ? -32.663 42.348 26.605 1.000 16.190 454 TRP A C 1
ATOM 6220 O O . TRP A 1 438 ? -32.949 42.229 27.817 1.000 16.030 454 TRP A O 1
ATOM 6241 N N . SER A 1 439 ? -31.980 43.411 26.159 1.000 15.470 455 SER A N 1
ATOM 6242 C CA . SER A 1 439 ? -31.377 44.357 27.101 1.000 16.000 455 SER A CA 1
ATOM 6243 C C . SER A 1 439 ? -32.437 45.366 27.615 1.000 15.840 455 SER A C 1
ATOM 6244 O O . SER A 1 439 ? -32.278 45.879 28.730 1.000 15.750 455 SER A O 1
ATOM 6252 N N . TYR A 1 440 ? -33.474 45.632 26.837 1.000 16.250 456 TYR A N 1
ATOM 6253 C CA . TYR A 1 440 ? -34.579 46.543 27.203 1.000 15.710 456 TYR A CA 1
ATOM 6254 C C . TYR A 1 440 ? -35.881 45.827 26.946 1.000 16.120 456 TYR A C 1
ATOM 6255 O O . TYR A 1 440 ? -36.558 46.044 25.930 1.000 16.750 456 TYR A O 1
ATOM 6273 N N . PRO A 1 441 ? -36.291 44.891 27.846 1.000 16.070 457 PRO A N 1
ATOM 6274 C CA . PRO A 1 441 ? -37.444 44.059 27.557 1.000 16.600 457 PRO A CA 1
ATOM 6275 C C . PRO A 1 441 ? -38.821 44.710 27.580 1.000 15.000 457 PRO A C 1
ATOM 6276 O O . PRO A 1 441 ? -39.794 44.059 27.240 1.000 15.940 457 PRO A O 1
ATOM 6287 N N . THR A 1 442 ? -38.847 45.997 27.881 1.000 14.980 458 THR A N 1
ATOM 6288 C CA . THR A 1 442 ? -40.067 46.787 27.641 1.000 15.050 458 THR A CA 1
ATOM 6289 C C . THR A 1 442 ? -40.217 47.144 26.147 1.000 16.570 458 THR A C 1
ATOM 6290 O O . THR A 1 442 ? -41.255 47.692 25.786 1.000 17.620 458 THR A O 1
ATOM 6301 N N . ARG A 1 443 ? -39.183 46.849 25.365 1.000 16.830 459 ARG A N 1
ATOM 6302 C CA . ARG A 1 443 ? -39.167 47.278 23.943 1.000 16.780 459 ARG A CA 1
ATOM 6303 C C . ARG A 1 443 ? -39.068 46.112 22.992 1.000 17.040 459 ARG A C 1
ATOM 6304 O O . ARG A 1 443 ? -38.457 45.091 23.296 1.000 17.230 459 ARG A O 1
ATOM 6325 N N . TYR A 1 444 ? -39.667 46.328 21.821 1.000 16.430 460 TYR A N 1
ATOM 6326 C CA . TYR A 1 444 ? -39.858 45.335 20.779 1.000 16.200 460 TYR A CA 1
ATOM 6327 C C . TYR A 1 444 ? -39.526 45.926 19.419 1.000 16.920 460 TYR A C 1
ATOM 6328 O O . TYR A 1 444 ? -39.710 47.122 19.238 1.000 18.000 460 TYR A O 1
ATOM 6346 N N . PHE A 1 445 ? -39.064 45.079 18.506 1.000 18.890 461 PHE A N 1
ATOM 6347 C CA . PHE A 1 445 ? -39.091 45.486 17.063 1.000 18.070 461 PHE A CA 1
ATOM 6348 C C . PHE A 1 445 ? -40.457 46.111 16.784 1.000 18.250 461 PHE A C 1
ATOM 6349 O O . PHE A 1 445 ? -41.486 45.445 17.032 1.000 18.530 461 PHE A O 1
ATOM 6366 N N . ARG A 1 446 ? -40.497 47.329 16.261 1.000 17.140 462 ARG A N 1
ATOM 6367 C CA . ARG A 1 446 ? -41.771 48.025 15.999 1.000 17.990 462 ARG A CA 1
ATOM 6368 C C . ARG A 1 446 ? -41.575 48.931 14.781 1.000 18.400 462 ARG A C 1
ATOM 6369 O O . ARG A 1 446 ? -40.652 49.767 14.822 1.000 19.430 462 ARG A O 1
ATOM 6390 N N . HIS A 1 447 ? -42.428 48.769 13.767 1.000 19.520 463 HIS A N 1
ATOM 6391 C CA . HIS A 1 447 ? -42.392 49.688 12.595 1.000 20.020 463 HIS A CA 1
ATOM 6392 C C . HIS A 1 447 ? -43.272 50.913 12.897 1.000 20.650 463 HIS A C 1
ATOM 6393 O O . HIS A 1 447 ? -44.382 50.808 13.474 1.000 21.210 463 HIS A O 1
ATOM 6408 N N . TYR A 1 448 ? -42.745 52.074 12.546 1.000 21.210 464 TYR A N 1
ATOM 6409 C CA . TYR A 1 448 ? -43.406 53.375 12.749 1.000 21.430 464 TYR A CA 1
ATOM 6410 C C . TYR A 1 448 ? -42.960 54.288 11.590 1.000 21.130 464 TYR A C 1
ATOM 6411 O O . TYR A 1 448 ? -41.769 54.582 11.462 1.000 22.880 464 TYR A O 1
ATOM 6429 N N . GLU A 1 449 ? -43.951 54.690 10.796 1.000 23.410 465 GLU A N 1
ATOM 6430 C CA . GLU A 1 449 ? -43.727 55.430 9.511 1.000 24.220 465 GLU A CA 1
ATOM 6431 C C . GLU A 1 449 ? -42.718 54.630 8.670 1.000 23.490 465 GLU A C 1
ATOM 6432 O O . GLU A 1 449 ? -41.802 55.231 8.089 1.000 24.260 465 GLU A O 1
ATOM 6444 N N . ASN A 1 450 ? -42.855 53.306 8.646 1.000 22.290 466 ASN A N 1
ATOM 6445 C CA . ASN A 1 450 ? -42.028 52.405 7.830 1.000 22.360 466 ASN A CA 1
ATOM 6446 C C . ASN A 1 450 ? -40.557 52.407 8.218 1.000 21.750 466 ASN A C 1
ATOM 6447 O O . ASN A 1 450 ? -39.738 51.970 7.409 1.000 21.870 466 ASN A O 1
ATOM 6458 N N . VAL A 1 451 ? -40.223 52.753 9.457 1.000 21.050 467 VAL A N 1
ATOM 6459 C CA . VAL A 1 451 ? -38.858 52.679 10.012 1.000 19.820 467 VAL A CA 1
ATOM 6460 C C . VAL A 1 451 ? -38.928 51.781 11.265 1.000 21.070 467 VAL A C 1
ATOM 6461 O O . VAL A 1 451 ? -39.982 51.776 11.929 1.000 21.000 467 VAL A O 1
ATOM 6474 N N . LEU A 1 452 ? -37.872 51.028 11.494 1.000 19.660 468 LEU A N 1
ATOM 6475 C CA . LEU A 1 452 ? -37.841 50.074 12.652 1.000 18.900 468 LEU A CA 1
ATOM 6476 C C . LEU A 1 452 ? -37.222 50.738 13.865 1.000 20.590 468 LEU A C 1
ATOM 6477 O O . LEU A 1 452 ? -36.156 51.294 13.819 1.000 19.390 468 LEU A O 1
ATOM 6493 N N . TYR A 1 453 ? -37.892 50.513 15.009 1.000 19.430 469 TYR A N 1
ATOM 6494 C CA . TYR A 1 453 ? -37.453 50.989 16.327 1.000 18.030 469 TYR A CA 1
ATOM 6495 C C . TYR A 1 453 ? -37.550 49.829 17.331 1.000 17.460 469 TYR A C 1
ATOM 6496 O O . TYR A 1 453 ? -38.184 48.839 17.029 1.000 18.280 469 TYR A O 1
ATOM 6514 N N . ALA A 1 454 ? -36.876 50.021 18.454 1.000 18.680 470 ALA A N 1
ATOM 6515 C CA . ALA A 1 454 ? -37.138 49.213 19.668 1.000 18.560 470 ALA A CA 1
ATOM 6516 C C . ALA A 1 454 ? -38.099 50.060 20.509 1.000 16.690 470 ALA A C 1
ATOM 6517 O O . ALA A 1 454 ? -37.664 50.990 21.174 1.000 18.200 470 ALA A O 1
ATOM 6524 N N . ALA A 1 455 ? -39.380 49.815 20.326 1.000 17.970 471 ALA A N 1
ATOM 6525 C CA . ALA A 1 455 ? -40.456 50.669 20.885 1.000 18.740 471 ALA A CA 1
ATOM 6526 C C . ALA A 1 455 ? -41.112 49.963 22.077 1.000 16.270 471 ALA A C 1
ATOM 6527 O O . ALA A 1 455 ? -41.298 48.729 22.045 1.000 17.380 471 ALA A O 1
ATOM 6534 N N . SER A 1 456 ? -41.537 50.791 23.019 1.000 17.760 472 SER A N 1
ATOM 6535 C CA . SER A 1 456 ? -42.405 50.361 24.130 1.000 18.500 472 SER A CA 1
ATOM 6536 C C . SER A 1 456 ? -43.863 50.650 23.788 1.000 18.320 472 SER A C 1
ATOM 6537 O O . SER A 1 456 ? -44.173 51.503 22.953 1.000 20.210 472 SER A O 1
ATOM 6545 N N . ASN A 1 457 ? -44.765 49.973 24.502 1.000 18.750 473 ASN A N 1
ATOM 6546 C CA . ASN A 1 457 ? -46.226 50.101 24.369 1.000 18.150 473 ASN A CA 1
ATOM 6547 C C . ASN A 1 457 ? -46.635 51.325 25.179 1.000 23.060 473 ASN A C 1
ATOM 6548 O O . ASN A 1 457 ? -46.968 51.183 26.363 1.000 22.440 473 ASN A O 1
ATOM 6559 N N . GLY A 1 458 ? -46.581 52.509 24.574 1.000 21.140 474 GLY A N 1
ATOM 6560 C CA . GLY A 1 458 ? -46.583 53.774 25.299 1.000 20.380 474 GLY A CA 1
ATOM 6561 C C . GLY A 1 458 ? -45.213 54.130 25.796 1.000 22.410 474 GLY A C 1
ATOM 6562 O O . GLY A 1 458 ? -44.428 53.240 26.136 1.000 22.460 474 GLY A O 1
ATOM 6566 N N . GLY A 1 459 ? -44.910 55.415 25.809 1.000 21.350 475 GLY A N 1
ATOM 6567 C CA . GLY A 1 459 ? -43.605 55.889 26.258 1.000 23.280 475 GLY A CA 1
ATOM 6568 C C . GLY A 1 459 ? -43.323 57.285 25.788 1.000 23.050 475 GLY A C 1
ATOM 6569 O O . GLY A 1 459 ? -44.206 57.905 25.150 1.000 25.010 475 GLY A O 1
ATOM 6573 N N . VAL A 1 460 ? -42.146 57.757 26.084 1.000 23.190 476 VAL A N 1
ATOM 6574 C CA . VAL A 1 460 ? -41.795 59.164 25.816 1.000 24.340 476 VAL A CA 1
ATOM 6575 C C . VAL A 1 460 ? -41.387 59.362 24.354 1.000 25.130 476 VAL A C 1
ATOM 6576 O O . VAL A 1 460 ? -41.316 60.561 23.964 1.000 25.730 476 VAL A O 1
ATOM 6589 N N . GLN A 1 461 ? -41.060 58.318 23.596 1.000 22.760 477 GLN A N 1
ATOM 6590 C CA . GLN A 1 461 ? -40.651 58.526 22.176 1.000 25.600 477 GLN A CA 1
ATOM 6591 C C . GLN A 1 461 ? -41.925 58.568 21.339 1.000 22.790 477 GLN A C 1
ATOM 6592 O O . GLN A 1 461 ? -42.907 57.833 21.587 1.000 22.470 477 GLN A O 1
ATOM 6606 N N . THR A 1 462 ? -41.892 59.285 20.191 1.000 25.440 478 THR A N 1
ATOM 6607 C CA A THR A 1 462 ? -43.074 59.294 19.302 0.500 23.960 478 THR A CA 1
ATOM 6608 C CA B THR A 1 462 ? -43.013 59.300 19.235 0.500 23.720 478 THR A CA 1
ATOM 6609 C C . THR A 1 462 ? -43.370 57.876 18.801 1.000 21.080 478 THR A C 1
ATOM 6610 O O . THR A 1 462 ? -44.545 57.534 18.694 1.000 23.400 478 THR A O 1
ATOM 6630 N N . PHE A 1 463 ? -42.344 57.052 18.575 1.000 21.940 479 PHE A N 1
ATOM 6631 C CA . PHE A 1 463 ? -42.515 55.698 18.007 1.000 21.520 479 PHE A CA 1
ATOM 6632 C C . PHE A 1 463 ? -42.914 54.680 19.105 1.000 19.770 479 PHE A C 1
ATOM 6633 O O . PHE A 1 463 ? -43.080 53.519 18.770 1.000 22.190 479 PHE A O 1
ATOM 6650 N N . ASP A 1 464 ? -43.123 55.146 20.327 1.000 20.680 480 ASP A N 1
ATOM 6651 C CA . ASP A 1 464 ? -43.734 54.324 21.399 1.000 21.600 480 ASP A CA 1
ATOM 6652 C C . ASP A 1 464 ? -45.239 54.492 21.387 1.000 23.140 480 ASP A C 1
ATOM 6653 O O . ASP A 1 464 ? -45.914 54.052 22.344 1.000 21.970 480 ASP A O 1
ATOM 6662 N N . SER A 1 465 ? -45.831 55.030 20.312 1.000 22.720 481 SER A N 1
ATOM 6663 C CA . SER A 1 465 ? -47.306 55.165 20.249 1.000 22.920 481 SER A CA 1
ATOM 6664 C C . SER A 1 465 ? -48.035 53.869 20.585 1.000 20.480 481 SER A C 1
ATOM 6665 O O . SER A 1 465 ? -47.775 52.779 20.027 1.000 21.320 481 SER A O 1
ATOM 6673 N N . LYS A 1 466 ? -49.075 53.955 21.427 1.000 22.650 482 LYS A N 1
ATOM 6674 C CA . LYS A 1 466 ? -49.930 52.793 21.673 1.000 21.980 482 LYS A CA 1
ATOM 6675 C C . LYS A 1 466 ? -50.779 52.436 20.471 1.000 21.340 482 LYS A C 1
ATOM 6676 O O . LYS A 1 466 ? -51.200 51.295 20.355 1.000 22.330 482 LYS A O 1
ATOM 6695 N N . THR A 1 467 ? -51.042 53.404 19.602 1.000 23.570 483 THR A N 1
ATOM 6696 C CA . THR A 1 467 ? -51.857 53.137 18.399 1.000 24.240 483 THR A CA 1
ATOM 6697 C C . THR A 1 467 ? -51.182 52.083 17.538 1.000 20.610 483 THR A C 1
ATOM 6698 O O . THR A 1 467 ? -50.021 52.305 17.184 1.000 23.610 483 THR A O 1
ATOM 6709 N N . SER A 1 468 ? -51.868 50.992 17.311 1.000 21.190 484 SER A N 1
ATOM 6710 C CA . SER A 1 468 ? -51.447 49.895 16.406 1.000 21.900 484 SER A CA 1
ATOM 6711 C C . SER A 1 468 ? -50.208 49.191 16.988 1.000 21.840 484 SER A C 1
ATOM 6712 O O . SER A 1 468 ? -49.550 48.490 16.252 1.000 22.340 484 SER A O 1
ATOM 6720 N N . PHE A 1 469 ? -49.990 49.287 18.300 1.000 20.730 485 PHE A N 1
ATOM 6721 C CA . PHE A 1 469 ? -48.741 48.733 18.886 1.000 20.650 485 PHE A CA 1
ATOM 6722 C C . PHE A 1 469 ? -48.710 47.234 18.631 1.000 18.910 485 PHE A C 1
ATOM 6723 O O . PHE A 1 469 ? -47.704 46.709 18.109 1.000 19.420 485 PHE A O 1
ATOM 6740 N N . ASN A 1 470 ? -49.727 46.498 19.047 1.000 19.520 486 ASN A N 1
ATOM 6741 C CA . ASN A 1 470 ? -49.718 45.036 18.957 1.000 18.580 486 ASN A CA 1
ATOM 6742 C C . ASN A 1 470 ? -49.461 44.625 17.495 1.000 19.930 486 ASN A C 1
ATOM 6743 O O . ASN A 1 470 ? -48.703 43.687 17.254 1.000 20.470 486 ASN A O 1
ATOM 6754 N N . ASN A 1 471 ? -50.153 45.239 16.536 1.000 20.030 487 ASN A N 1
ATOM 6755 C CA . ASN A 1 471 ? -49.946 44.848 15.111 1.000 20.490 487 ASN A CA 1
ATOM 6756 C C . ASN A 1 471 ? -48.531 45.224 14.652 1.000 18.540 487 ASN A C 1
ATOM 6757 O O . ASN A 1 471 ? -47.874 44.366 13.977 1.000 20.500 487 ASN A O 1
ATOM 6768 N N . ASP A 1 472 ? -48.043 46.383 15.052 1.000 19.390 488 ASP A N 1
ATOM 6769 C CA . ASP A 1 472 ? -46.761 46.960 14.566 1.000 19.790 488 ASP A CA 1
ATOM 6770 C C . ASP A 1 472 ? -45.557 46.235 15.179 1.000 21.160 488 ASP A C 1
ATOM 6771 O O . ASP A 1 472 ? -44.448 46.471 14.687 1.000 19.950 488 ASP A O 1
ATOM 6780 N N . VAL A 1 473 ? -45.773 45.347 16.170 1.000 19.920 489 VAL A N 1
ATOM 6781 C CA . VAL A 1 473 ? -44.669 44.524 16.729 1.000 18.220 489 VAL A CA 1
ATOM 6782 C C . VAL A 1 473 ? -44.850 43.054 16.377 1.000 18.220 489 VAL A C 1
ATOM 6783 O O . VAL A 1 473 ? -44.105 42.223 16.925 1.000 18.050 489 VAL A O 1
ATOM 6796 N N . SER A 1 474 ? -45.737 42.699 15.458 1.000 18.170 490 SER A N 1
ATOM 6797 C CA . SER A 1 474 ? -45.995 41.310 15.088 1.000 18.260 490 SER A CA 1
ATOM 6798 C C . SER A 1 474 ? -45.540 41.107 13.641 1.000 18.530 490 SER A C 1
ATOM 6799 O O . SER A 1 474 ? -46.014 41.881 12.760 1.000 19.930 490 SER A O 1
ATOM 6807 N N . PHE A 1 475 ? -44.696 40.131 13.411 1.000 19.440 491 PHE A N 1
ATOM 6808 C CA . PHE A 1 475 ? -44.115 39.853 12.066 1.000 20.910 491 PHE A CA 1
ATOM 6809 C C . PHE A 1 475 ? -44.243 38.386 11.757 1.000 20.000 491 PHE A C 1
ATOM 6810 O O . PHE A 1 475 ? -43.917 37.529 12.579 1.000 20.420 491 PHE A O 1
ATOM 6827 N N . GLU A 1 476 ? -44.662 38.056 10.531 1.000 20.200 492 GLU A N 1
ATOM 6828 C CA . GLU A 1 476 ? -44.674 36.662 10.074 1.000 20.050 492 GLU A CA 1
ATOM 6829 C C . GLU A 1 476 ? -43.303 36.266 9.564 1.000 21.560 492 GLU A C 1
ATOM 6830 O O . GLU A 1 476 ? -42.662 37.055 8.839 1.000 23.940 492 GLU A O 1
ATOM 6842 N N . ILE A 1 477 ? -42.873 35.075 9.909 1.000 21.230 493 ILE A N 1
ATOM 6843 C CA . ILE A 1 477 ? -41.562 34.504 9.519 1.000 22.320 493 ILE A CA 1
ATOM 6844 C C . ILE A 1 477 ? -41.805 33.768 8.207 1.000 24.550 493 ILE A C 1
ATOM 6845 O O . ILE A 1 477 ? -42.598 32.817 8.180 1.000 24.760 493 ILE A O 1
ATOM 6861 N N . GLU A 1 478 ? -41.118 34.234 7.165 1.000 23.850 494 GLU A N 1
ATOM 6862 C CA . GLU A 1 478 ? -41.267 33.665 5.811 1.000 24.820 494 GLU A CA 1
ATOM 6863 C C . GLU A 1 478 ? -39.911 33.199 5.311 1.000 23.960 494 GLU A C 1
ATOM 6864 O O . GLU A 1 478 ? -38.877 33.591 5.825 1.000 22.910 494 GLU A O 1
ATOM 6876 N N . THR A 1 479 ? -39.967 32.342 4.298 1.000 24.570 495 THR A N 1
ATOM 6877 C CA . THR A 1 479 ? -38.783 31.996 3.482 1.000 26.660 495 THR A CA 1
ATOM 6878 C C . THR A 1 479 ? -38.049 33.281 3.077 1.000 21.370 495 THR A C 1
ATOM 6879 O O . THR A 1 479 ? -38.705 34.238 2.678 1.000 24.880 495 THR A O 1
ATOM 6890 N N . ALA A 1 480 ? -36.733 33.281 3.190 1.000 24.610 496 ALA A N 1
ATOM 6891 C CA . ALA A 1 480 ? -35.911 34.437 2.778 1.000 24.470 496 ALA A CA 1
ATOM 6892 C C . ALA A 1 480 ? -36.045 34.651 1.257 1.000 23.450 496 ALA A C 1
ATOM 6893 O O . ALA A 1 480 ? -36.020 33.688 0.475 1.000 24.520 496 ALA A O 1
ATOM 6900 N N . PHE A 1 481 ? -36.163 35.893 0.873 1.000 22.190 497 PHE A N 1
ATOM 6901 C CA . PHE A 1 481 ? -36.109 36.260 -0.572 1.000 24.170 497 PHE A CA 1
ATOM 6902 C C . PHE A 1 481 ? -34.773 35.870 -1.193 1.000 30.500 497 PHE A C 1
ATOM 6903 O O . PHE A 1 481 ? -34.780 35.609 -2.422 1.000 26.690 497 PHE A O 1
ATOM 6920 N N . ALA A 1 482 ? -33.673 35.898 -0.458 1.000 25.150 498 ALA A N 1
ATOM 6921 C CA . ALA A 1 482 ? -32.295 35.670 -0.956 1.000 29.270 498 ALA A CA 1
ATOM 6922 C C . ALA A 1 482 ? -31.455 34.963 0.094 1.000 38.580 498 ALA A C 1
ATOM 6923 O O . ALA A 1 482 ? -31.516 35.417 1.246 1.000 41.080 498 ALA A O 1
#

B-factor: mean 22.79, std 8.95, range [0.5, 83.1]

Foldseek 3Di:
DAFLQSLCVVQVWGFQFKFFQWWDRGQQQFDFQFKKAWLPVRDIDTWTAPDRRHTTPVVVVCVVHALTWMFTAWGAGSRPQGQIWGFAQAFLAFAAFPNSTFDTFTQQLFWKAFVRHITTWGWAFFRGKIKGLPTPPFDFFQFKKKKKFKWFLQKKEQFAFAWWFFAHSRLAQPDFQQAWTWTWHQHQVKACEPDRADWTFTPRGPHTHQEQEIYYDHLTDHDPARIKMWMWIGHQQWIWTWMDRLQDDFIDTSYIGGHRPDPAVGSGGYSRMTMGGHHSNRRRGMTIITGIMTMTGHGGDSVSVRVNSVSSNNSRIGGDQSADFPDDDAFAKWFWAAQQPVRRQWTFFADAFFTFIDRDDLPDDPVRLQRRMWGWHQQLSHRSWTWTAGRVHGQWTFFADVQFTTTGHCPVDPVRSQRGTWHWYCQSVNAGTFTARSSRRQFTFFHDPGTTGREHCDTDDPRNDVVCGSSRRHIHIHHRSD